Protein AF-A0A7S0GPI4-F1 (afdb_monomer_lite)

Radius of gyration: 37.03 Å; chains: 1; bounding box: 88×53×117 Å

Structure (mmCIF, N/CA/C/O backbone):
data_AF-A0A7S0GPI4-F1
#
_entry.id   AF-A0A7S0GPI4-F1
#
loop_
_atom_site.group_PDB
_atom_site.id
_atom_site.type_symbol
_atom_site.label_atom_id
_atom_site.label_alt_id
_atom_site.label_comp_id
_atom_site.label_asym_id
_atom_site.label_entity_id
_atom_site.label_seq_id
_atom_site.pdbx_PDB_ins_code
_atom_site.Cartn_x
_atom_site.Cartn_y
_atom_site.Cartn_z
_atom_site.occupancy
_atom_site.B_iso_or_equiv
_atom_site.auth_seq_id
_atom_site.auth_comp_id
_atom_site.auth_asym_id
_atom_site.auth_atom_id
_atom_site.pdbx_PDB_model_num
ATOM 1 N N . THR A 1 1 ? 15.598 -10.578 -31.708 1.00 32.03 1 THR A N 1
ATOM 2 C CA . THR A 1 1 ? 14.623 -10.810 -32.796 1.00 32.03 1 THR A CA 1
ATOM 3 C C . THR A 1 1 ? 13.592 -9.696 -32.788 1.00 32.03 1 THR A C 1
ATOM 5 O O . THR A 1 1 ? 12.420 -9.926 -32.536 1.00 32.03 1 THR A O 1
ATOM 8 N N . SER A 1 2 ? 14.048 -8.471 -33.035 1.00 30.25 2 SER A N 1
ATOM 9 C CA . SER A 1 2 ? 13.225 -7.313 -33.387 1.00 30.25 2 SER A CA 1
ATOM 10 C C . SER A 1 2 ? 13.439 -7.100 -34.887 1.00 30.25 2 SER A C 1
ATOM 12 O O . SER A 1 2 ? 14.581 -7.052 -35.339 1.00 30.25 2 SER A O 1
ATOM 14 N N . GLY A 1 3 ? 12.364 -7.115 -35.674 1.00 44.03 3 GLY A N 1
ATOM 15 C CA . GLY A 1 3 ? 12.408 -7.216 -37.139 1.00 44.03 3 GLY A CA 1
ATOM 16 C C . GLY A 1 3 ? 12.714 -5.910 -37.870 1.00 44.03 3 GLY A C 1
ATOM 17 O O . GLY A 1 3 ? 12.195 -5.705 -38.959 1.00 44.03 3 GLY A O 1
ATOM 18 N N . PHE A 1 4 ? 13.547 -5.043 -37.301 1.00 42.25 4 PHE A N 1
ATOM 19 C CA . PHE A 1 4 ? 13.993 -3.824 -37.967 1.00 42.25 4 PHE A CA 1
ATOM 20 C C . PHE A 1 4 ? 15.349 -4.076 -38.626 1.00 42.25 4 PHE A C 1
ATOM 22 O O . PHE A 1 4 ? 16.296 -4.533 -37.979 1.00 42.25 4 PHE A O 1
ATOM 29 N N . LEU A 1 5 ? 15.443 -3.790 -39.922 1.00 49.91 5 LEU A N 1
ATOM 30 C CA . LEU A 1 5 ? 16.670 -3.894 -40.706 1.00 49.91 5 LEU A CA 1
ATOM 31 C C . LEU A 1 5 ? 16.960 -2.539 -41.354 1.00 49.91 5 LEU A C 1
ATOM 33 O O . LEU A 1 5 ? 16.078 -1.933 -41.955 1.00 49.91 5 LEU A O 1
ATOM 37 N N . SER A 1 6 ? 18.195 -2.056 -41.213 1.00 48.09 6 SER A N 1
ATOM 38 C CA . SER A 1 6 ? 18.665 -0.878 -41.945 1.00 48.09 6 SER A CA 1
ATOM 39 C C . SER A 1 6 ? 19.438 -1.353 -43.172 1.00 48.09 6 SER A C 1
ATOM 41 O O . SER A 1 6 ? 20.413 -2.103 -43.047 1.00 48.09 6 SER A O 1
ATOM 43 N N . LEU A 1 7 ? 18.974 -0.965 -44.359 1.00 54.69 7 LEU A N 1
ATOM 44 C CA . LEU A 1 7 ? 19.650 -1.225 -45.625 1.00 54.69 7 LEU A CA 1
ATOM 45 C C . LEU A 1 7 ? 20.418 0.027 -46.041 1.00 54.69 7 LEU A C 1
ATOM 47 O O . LEU A 1 7 ? 19.843 1.109 -46.162 1.00 54.69 7 LEU A O 1
ATOM 51 N N . GLN A 1 8 ? 21.719 -0.127 -46.283 1.00 51.59 8 GLN A N 1
ATOM 52 C CA . GLN A 1 8 ? 22.556 0.941 -46.822 1.00 51.59 8 GLN A CA 1
ATOM 53 C C . GLN A 1 8 ? 22.976 0.600 -48.255 1.00 51.59 8 GLN A C 1
ATOM 55 O O . GLN A 1 8 ? 23.520 -0.478 -48.521 1.00 51.59 8 GLN A O 1
ATOM 60 N N . PHE A 1 9 ? 22.736 1.532 -49.178 1.00 53.81 9 PHE A N 1
ATOM 61 C CA . PHE A 1 9 ? 23.054 1.410 -50.601 1.00 53.81 9 PHE A CA 1
ATOM 62 C C . PHE A 1 9 ? 24.284 2.262 -50.941 1.00 53.81 9 PHE A C 1
ATOM 64 O O . PHE A 1 9 ? 24.369 3.425 -50.541 1.00 53.81 9 PHE A O 1
ATOM 71 N N . GLY A 1 10 ? 25.246 1.706 -51.685 1.00 48.06 10 GLY A N 1
ATOM 72 C CA . GLY A 1 10 ? 26.459 2.424 -52.094 1.00 48.06 10 GLY A CA 1
ATOM 73 C C . GLY A 1 10 ? 27.141 1.823 -53.328 1.00 48.06 10 GLY A C 1
ATOM 74 O O . GLY A 1 10 ? 26.900 0.672 -53.690 1.00 48.06 10 GLY A O 1
ATOM 75 N N . LEU A 1 11 ? 27.999 2.611 -53.987 1.00 42.31 11 LEU A N 1
ATOM 76 C CA . LEU A 1 11 ? 28.808 2.165 -55.131 1.00 42.31 11 LEU A CA 1
ATOM 77 C C . LEU A 1 11 ? 29.913 1.182 -54.688 1.00 42.31 11 LEU A C 1
ATOM 79 O O . LEU A 1 11 ? 30.510 1.355 -53.624 1.00 42.31 11 LEU A O 1
ATOM 83 N N . HIS A 1 12 ? 30.227 0.191 -55.533 1.00 41.03 12 HIS A N 1
ATOM 84 C CA . HIS A 1 12 ? 31.156 -0.927 -55.273 1.00 41.03 12 HIS A CA 1
ATOM 85 C C . HIS A 1 12 ? 32.536 -0.524 -54.702 1.00 41.03 12 HIS A C 1
ATOM 87 O O . HIS A 1 12 ? 33.155 -1.294 -53.968 1.00 41.03 12 HIS A O 1
ATOM 93 N N . GLU A 1 13 ? 33.038 0.679 -55.000 1.00 41.78 13 GLU A N 1
ATOM 94 C CA . GLU A 1 13 ? 34.319 1.175 -54.465 1.00 41.78 13 GLU A CA 1
ATOM 95 C C . GLU A 1 13 ? 34.265 1.559 -52.972 1.00 41.78 13 GLU A C 1
ATOM 97 O O . GLU A 1 13 ? 35.299 1.554 -52.305 1.00 41.78 13 GLU A O 1
ATOM 102 N N . TYR A 1 14 ? 33.080 1.828 -52.414 1.00 45.78 14 TYR A N 1
ATOM 103 C CA . TYR A 1 14 ? 32.907 2.336 -51.044 1.00 45.78 14 TYR A CA 1
ATOM 104 C C . TYR A 1 14 ? 32.449 1.290 -50.022 1.00 45.78 14 TYR A C 1
ATOM 106 O O . TYR A 1 14 ? 32.668 1.467 -48.823 1.00 45.78 14 TYR A O 1
ATOM 114 N N . VAL A 1 15 ? 31.890 0.166 -50.470 1.00 42.59 15 VAL A N 1
ATOM 115 C CA . VAL A 1 15 ? 31.322 -0.876 -49.592 1.00 42.59 15 VAL A CA 1
ATOM 116 C C . VAL A 1 15 ? 32.387 -1.669 -48.820 1.00 42.59 15 VAL A C 1
ATOM 118 O O . VAL A 1 15 ? 32.130 -2.196 -47.735 1.00 42.59 15 VAL A O 1
ATOM 121 N N . ASN A 1 16 ? 33.626 -1.687 -49.316 1.00 41.84 16 ASN A N 1
ATOM 122 C CA . ASN A 1 16 ? 34.764 -2.285 -48.611 1.00 41.84 16 ASN A CA 1
ATOM 123 C C . ASN A 1 16 ? 35.448 -1.339 -47.609 1.00 41.84 16 ASN A C 1
ATOM 125 O O . ASN A 1 16 ? 36.395 -1.749 -46.935 1.00 41.84 16 ASN A O 1
ATOM 129 N N . SER A 1 17 ? 34.969 -0.100 -47.471 1.00 42.50 17 SER A N 1
ATOM 130 C CA . SER A 1 17 ? 35.466 0.836 -46.466 1.00 42.50 17 SER A CA 1
ATOM 131 C C . SER A 1 17 ? 35.027 0.408 -45.056 1.00 42.50 17 SER A C 1
ATOM 133 O O . SER A 1 17 ? 33.847 0.108 -44.850 1.00 42.50 17 SER A O 1
ATOM 135 N N . PRO A 1 18 ? 35.924 0.418 -44.050 1.00 42.75 18 PRO A N 1
ATOM 136 C CA . PRO A 1 18 ? 35.560 0.103 -42.667 1.00 42.75 18 PRO A CA 1
ATOM 137 C C . PRO A 1 18 ? 34.496 1.058 -42.098 1.00 42.75 18 PRO A C 1
ATOM 139 O O . PRO A 1 18 ? 33.758 0.669 -41.200 1.00 42.75 18 PRO A O 1
ATOM 142 N N . TYR A 1 19 ? 34.370 2.267 -42.658 1.00 38.41 19 TYR A N 1
ATOM 143 C CA . TYR A 1 19 ? 33.388 3.276 -42.251 1.00 38.41 19 TYR A CA 1
ATOM 144 C C . TYR A 1 19 ? 31.960 2.961 -42.728 1.00 38.41 19 TYR A C 1
ATOM 146 O O . TYR A 1 19 ? 31.003 3.213 -42.000 1.00 38.41 19 TYR A O 1
ATOM 154 N N . PHE A 1 20 ? 31.811 2.343 -43.907 1.00 43.09 20 PHE A N 1
ATOM 155 C CA . PHE A 1 20 ? 30.505 1.951 -44.455 1.00 43.09 20 PHE A CA 1
ATOM 156 C C . PHE A 1 20 ? 29.908 0.766 -43.679 1.00 43.09 20 PHE A C 1
ATOM 158 O O . PHE A 1 20 ? 28.732 0.761 -43.343 1.00 43.09 20 PHE A O 1
ATOM 165 N N . LYS A 1 21 ? 30.746 -0.197 -43.268 1.00 42.69 21 LYS A N 1
ATOM 166 C CA . LYS A 1 21 ? 30.330 -1.328 -42.413 1.00 42.69 21 LYS A CA 1
ATOM 167 C C . LYS A 1 21 ? 29.942 -0.927 -40.984 1.00 42.69 21 LYS A C 1
ATOM 169 O O . LYS A 1 21 ? 29.364 -1.741 -40.272 1.00 42.69 21 LYS A O 1
ATOM 174 N N . GLN A 1 22 ? 30.286 0.291 -40.561 1.00 39.53 22 GLN A N 1
ATOM 175 C CA . GLN A 1 22 ? 29.947 0.848 -39.249 1.00 39.53 22 GLN A CA 1
ATOM 176 C C . GLN A 1 22 ? 28.732 1.792 -39.291 1.00 39.53 22 GLN A C 1
ATOM 178 O O . GLN A 1 22 ? 28.392 2.362 -38.260 1.00 39.53 22 GLN A O 1
ATOM 183 N N . GLY A 1 23 ? 28.077 1.966 -40.448 1.00 43.34 23 GLY A N 1
ATOM 184 C CA . GLY A 1 23 ? 26.899 2.833 -40.580 1.00 43.34 23 GLY A CA 1
ATOM 185 C C . GLY A 1 23 ? 27.200 4.335 -40.486 1.00 43.34 23 GLY A C 1
ATOM 186 O O . GLY A 1 23 ? 26.309 5.119 -40.179 1.00 43.34 23 GLY A O 1
ATOM 187 N N . ILE A 1 24 ? 28.450 4.755 -40.719 1.00 41.00 24 ILE A N 1
ATOM 188 C CA . ILE A 1 24 ? 28.852 6.168 -40.673 1.00 41.00 24 ILE A CA 1
ATOM 189 C C . ILE A 1 24 ? 28.683 6.768 -42.074 1.00 41.00 24 ILE A C 1
ATOM 191 O O . ILE A 1 24 ? 29.416 6.406 -42.998 1.00 41.00 24 ILE A O 1
ATOM 195 N N . GLU A 1 25 ? 27.734 7.694 -42.240 1.00 41.09 25 GLU A N 1
ATOM 196 C CA . GLU A 1 25 ? 27.555 8.429 -43.498 1.00 41.09 25 GLU A CA 1
ATOM 197 C C . GLU A 1 25 ? 28.772 9.324 -43.775 1.00 41.09 25 GLU A C 1
ATOM 199 O O . GLU A 1 25 ? 29.121 10.222 -43.005 1.00 41.09 25 GLU A O 1
ATOM 204 N N . VAL A 1 26 ? 29.451 9.072 -44.895 1.00 39.47 26 VAL A N 1
ATOM 205 C CA . VAL A 1 26 ? 30.573 9.895 -45.348 1.00 39.47 26 VAL A CA 1
ATOM 206 C C . VAL A 1 26 ? 30.003 11.007 -46.229 1.00 39.47 26 VAL A C 1
ATOM 208 O O . VAL A 1 26 ? 29.528 10.736 -47.325 1.00 39.47 26 VAL A O 1
ATOM 211 N N . SER A 1 27 ? 30.100 12.260 -45.768 1.00 36.12 27 SER A N 1
ATOM 212 C CA . SER A 1 27 ? 29.506 13.496 -46.332 1.00 36.12 27 SER A CA 1
ATOM 213 C C . SER A 1 27 ? 29.692 13.774 -47.842 1.00 36.12 27 SER A C 1
ATOM 215 O O . SER A 1 27 ? 29.148 14.761 -48.325 1.00 36.12 27 SER A O 1
ATOM 217 N N . ASN A 1 28 ? 30.447 12.971 -48.597 1.00 36.12 28 ASN A N 1
ATOM 218 C CA . ASN A 1 28 ? 30.771 13.223 -50.010 1.00 36.12 28 ASN A CA 1
ATOM 219 C C . ASN A 1 28 ? 30.514 12.024 -50.944 1.00 36.12 28 ASN A C 1
ATOM 221 O O . ASN A 1 28 ? 31.064 11.982 -52.044 1.00 36.12 28 ASN A O 1
ATOM 225 N N . VAL A 1 29 ? 29.708 11.045 -50.528 1.00 42.38 29 VAL A N 1
ATOM 226 C CA . VAL A 1 29 ? 29.394 9.853 -51.332 1.00 42.38 29 VAL A CA 1
ATOM 227 C C . VAL A 1 29 ? 27.878 9.741 -51.487 1.00 42.38 29 VAL A C 1
ATOM 229 O O . VAL A 1 29 ? 27.179 9.875 -50.486 1.00 42.38 29 VAL A O 1
ATOM 232 N N . PRO A 1 30 ? 27.339 9.493 -52.697 1.00 43.56 30 PRO A N 1
ATOM 233 C CA . PRO A 1 30 ? 25.922 9.196 -52.856 1.00 43.56 30 PRO A CA 1
ATOM 234 C C . PRO A 1 30 ? 25.629 7.821 -52.237 1.00 43.56 30 PRO A C 1
ATOM 236 O O . PRO A 1 30 ? 25.854 6.784 -52.860 1.00 43.56 30 PRO A O 1
ATOM 239 N N . SER A 1 31 ? 25.176 7.819 -50.986 1.00 47.84 31 SER A N 1
ATOM 240 C CA . SER A 1 31 ? 24.644 6.647 -50.292 1.00 47.84 31 SER A CA 1
ATOM 241 C C . SER A 1 31 ? 23.235 6.946 -49.803 1.00 47.84 31 SER A C 1
ATOM 243 O O . SER A 1 31 ? 23.017 7.995 -49.202 1.00 47.84 31 SER A O 1
ATOM 245 N N . ALA A 1 32 ? 22.300 6.032 -50.052 1.00 48.97 32 ALA A N 1
ATOM 246 C CA . ALA A 1 32 ? 20.950 6.080 -49.499 1.00 48.97 32 ALA A CA 1
ATOM 247 C C . ALA A 1 32 ? 20.853 5.066 -48.351 1.00 48.97 32 ALA A C 1
ATOM 249 O O . ALA A 1 32 ? 21.363 3.949 -48.470 1.00 48.97 32 ALA A O 1
ATOM 250 N N . SER A 1 33 ? 20.236 5.458 -47.241 1.00 49.38 33 SER A N 1
ATOM 251 C CA . SER A 1 33 ? 19.969 4.605 -46.084 1.00 49.38 33 SER A CA 1
ATOM 252 C C . SER A 1 33 ? 18.453 4.500 -45.896 1.00 49.38 33 SER A C 1
ATOM 254 O O . SER A 1 33 ? 17.752 5.509 -45.888 1.00 49.38 33 SER A O 1
ATOM 256 N N . VAL A 1 34 ? 17.931 3.275 -45.814 1.00 51.09 34 VAL A N 1
ATOM 257 C CA . VAL A 1 34 ? 16.493 3.003 -45.666 1.00 51.09 34 VAL A CA 1
ATOM 258 C C . VAL A 1 34 ? 16.292 2.038 -44.504 1.00 51.09 34 VAL A C 1
ATOM 260 O O . VAL A 1 34 ? 16.864 0.947 -44.484 1.00 51.09 34 VAL A O 1
ATOM 263 N N . ALA A 1 35 ? 15.468 2.433 -43.535 1.00 48.62 35 ALA A N 1
ATOM 264 C CA . ALA A 1 35 ? 15.054 1.577 -42.429 1.00 48.62 35 ALA A CA 1
ATOM 265 C C . ALA A 1 35 ? 13.742 0.868 -42.789 1.00 48.62 35 ALA A C 1
ATOM 267 O O . ALA A 1 35 ? 12.761 1.526 -43.121 1.00 48.62 35 ALA A O 1
ATOM 268 N N . ILE A 1 36 ? 13.723 -0.464 -42.715 1.00 52.50 36 ILE A N 1
ATOM 269 C CA . ILE A 1 36 ? 12.559 -1.284 -43.069 1.00 52.50 36 ILE A CA 1
ATOM 270 C C . ILE A 1 36 ? 12.138 -2.107 -41.854 1.00 52.50 36 ILE A C 1
ATOM 272 O O . ILE A 1 36 ? 12.940 -2.850 -41.279 1.00 52.50 36 ILE A O 1
ATOM 276 N N . ASP A 1 37 ? 10.866 -1.985 -41.481 1.00 48.44 37 ASP A N 1
ATOM 277 C CA . ASP A 1 37 ? 10.219 -2.832 -40.482 1.00 48.44 37 ASP A CA 1
ATOM 278 C C . ASP A 1 37 ? 9.640 -4.079 -41.154 1.00 48.44 37 ASP A C 1
ATOM 280 O O . ASP A 1 37 ? 8.591 -4.035 -41.788 1.00 48.44 37 ASP A O 1
ATOM 284 N N . LEU A 1 38 ? 10.312 -5.216 -41.008 1.00 49.12 38 LEU A N 1
ATOM 285 C CA . LEU A 1 38 ? 9.898 -6.485 -41.608 1.00 49.12 38 LEU A CA 1
ATOM 286 C C . LEU A 1 38 ? 8.762 -7.175 -40.839 1.00 49.12 38 LEU A C 1
ATOM 288 O O . LEU A 1 38 ? 8.323 -8.248 -41.254 1.00 49.12 38 LEU A O 1
ATOM 292 N N . THR A 1 39 ? 8.291 -6.612 -39.718 1.00 44.88 39 THR A N 1
ATOM 293 C CA . THR A 1 39 ? 7.192 -7.204 -38.936 1.00 44.88 39 THR A CA 1
ATOM 294 C C . THR A 1 39 ? 5.802 -6.798 -39.427 1.00 44.88 39 THR A C 1
ATOM 296 O O . THR A 1 39 ? 4.865 -7.575 -39.246 1.00 44.88 39 THR A O 1
ATOM 299 N N . ASN A 1 40 ? 5.679 -5.653 -40.112 1.00 40.94 40 ASN A N 1
ATOM 300 C CA . ASN A 1 40 ? 4.407 -5.108 -40.608 1.00 40.94 40 ASN A CA 1
ATOM 301 C C . ASN A 1 40 ? 4.191 -5.232 -42.124 1.00 40.94 40 ASN A C 1
ATOM 303 O O . ASN A 1 40 ? 3.089 -4.958 -42.591 1.00 40.94 40 ASN A O 1
ATOM 307 N N . VAL A 1 41 ? 5.191 -5.669 -42.898 1.00 49.47 41 VAL A N 1
ATOM 308 C CA . VAL A 1 41 ? 5.033 -5.820 -44.353 1.00 49.47 41 VAL A CA 1
ATOM 309 C C . VAL A 1 41 ? 4.103 -6.993 -44.650 1.00 49.47 41 VAL A C 1
ATOM 311 O O . VAL A 1 41 ? 4.488 -8.162 -44.547 1.00 49.47 41 VAL A O 1
ATOM 314 N N . THR A 1 42 ? 2.868 -6.673 -45.030 1.00 44.72 42 THR A N 1
ATOM 315 C CA . THR A 1 42 ? 1.870 -7.660 -45.470 1.00 44.72 42 THR A CA 1
ATOM 316 C C . THR A 1 42 ? 1.723 -7.714 -46.988 1.00 44.72 42 THR A C 1
ATOM 318 O O . THR A 1 42 ? 1.266 -8.737 -47.496 1.00 44.72 42 THR A O 1
ATOM 321 N N . ASP A 1 43 ? 2.172 -6.675 -47.702 1.00 48.34 43 ASP A N 1
ATOM 322 C C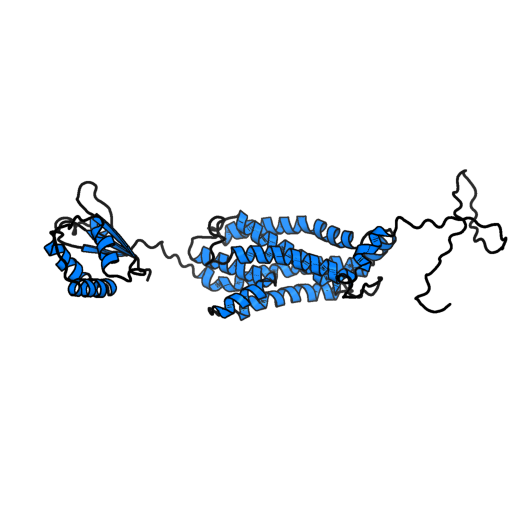A . ASP A 1 43 ? 2.006 -6.531 -49.147 1.00 48.34 43 ASP A CA 1
ATOM 323 C C . ASP A 1 43 ? 3.334 -6.193 -49.853 1.00 48.34 43 ASP A C 1
ATOM 325 O O . ASP A 1 43 ? 4.164 -5.437 -49.340 1.00 48.34 43 ASP A O 1
ATOM 329 N N . ALA A 1 44 ? 3.556 -6.758 -51.044 1.00 48.88 44 ALA A N 1
ATOM 330 C CA . ALA A 1 44 ? 4.821 -6.611 -51.774 1.00 48.88 44 ALA A CA 1
ATOM 331 C C . ALA A 1 44 ? 5.074 -5.165 -52.235 1.00 48.88 44 ALA A C 1
ATOM 333 O O . ALA A 1 44 ? 6.225 -4.749 -52.361 1.00 48.88 44 ALA A O 1
ATOM 334 N N . GLN A 1 45 ? 4.007 -4.387 -52.445 1.00 46.78 45 GLN A N 1
ATOM 335 C CA . GLN A 1 45 ? 4.096 -2.975 -52.821 1.00 46.78 45 GLN A CA 1
ATOM 336 C C . GLN A 1 45 ? 4.618 -2.077 -51.694 1.00 46.78 45 GLN A C 1
ATOM 338 O O . GLN A 1 45 ? 5.377 -1.164 -51.994 1.00 46.78 45 GLN A O 1
ATOM 343 N N . GLU A 1 46 ? 4.303 -2.343 -50.421 1.00 53.12 46 GLU A N 1
ATOM 344 C CA . GLU A 1 46 ? 4.787 -1.519 -49.296 1.00 53.12 46 GLU A CA 1
ATOM 345 C C . GLU A 1 46 ? 6.299 -1.664 -49.086 1.00 53.12 46 GLU A C 1
ATOM 347 O O . GLU A 1 46 ? 6.991 -0.697 -48.771 1.00 53.12 46 GLU A O 1
ATOM 352 N N . LEU A 1 47 ? 6.841 -2.866 -49.308 1.00 53.00 47 LEU A N 1
ATOM 353 C CA . LEU A 1 47 ? 8.283 -3.113 -49.223 1.00 53.00 47 LEU A CA 1
ATOM 354 C C . LEU A 1 47 ? 9.035 -2.420 -50.368 1.00 53.00 47 LEU A C 1
ATOM 356 O O . LEU A 1 47 ? 10.146 -1.933 -50.173 1.00 53.00 47 LEU A O 1
ATOM 360 N N . ILE A 1 48 ? 8.417 -2.341 -51.550 1.00 52.69 48 ILE A N 1
ATOM 361 C CA . ILE A 1 48 ? 8.943 -1.604 -52.704 1.00 52.69 48 ILE A CA 1
ATOM 362 C C . ILE A 1 48 ? 8.861 -0.101 -52.439 1.00 52.69 48 ILE A C 1
ATOM 364 O O . ILE A 1 48 ? 9.870 0.578 -52.568 1.00 52.69 48 ILE A O 1
ATOM 368 N N . GLU A 1 49 ? 7.716 0.431 -52.017 1.00 52.59 49 GLU A N 1
ATOM 369 C CA . GLU A 1 49 ? 7.595 1.856 -51.691 1.00 52.59 49 GLU A CA 1
ATOM 370 C C . GLU A 1 49 ? 8.592 2.266 -50.602 1.00 52.59 49 GLU A C 1
ATOM 372 O O . GLU A 1 49 ? 9.276 3.265 -50.781 1.00 52.59 49 GLU A O 1
ATOM 377 N N . GLY A 1 50 ? 8.800 1.444 -49.566 1.00 54.28 50 GLY A N 1
ATOM 378 C CA . GLY A 1 50 ? 9.814 1.694 -48.539 1.00 54.28 50 GLY A CA 1
ATOM 379 C C . GLY A 1 50 ? 11.260 1.638 -49.053 1.00 54.28 50 GLY A C 1
ATOM 380 O O . GLY A 1 50 ? 12.056 2.511 -48.723 1.00 54.28 50 GLY A O 1
ATOM 381 N N . ILE A 1 51 ? 11.624 0.651 -49.886 1.00 53.34 51 ILE A N 1
ATOM 382 C CA . ILE A 1 51 ? 12.974 0.552 -50.487 1.00 53.34 51 ILE A CA 1
ATOM 383 C C . ILE A 1 51 ? 13.235 1.678 -51.499 1.00 53.34 51 ILE A C 1
ATOM 385 O O . ILE A 1 51 ? 14.367 2.153 -51.613 1.00 53.34 51 ILE A O 1
ATOM 389 N N . PHE A 1 52 ? 12.211 2.086 -52.250 1.00 50.50 52 PHE A N 1
ATOM 390 C CA . PHE A 1 52 ? 12.332 2.960 -53.415 1.00 50.50 52 PHE A CA 1
ATOM 391 C C . PHE A 1 52 ? 11.819 4.395 -53.183 1.00 50.50 52 PHE A C 1
ATOM 393 O O . PHE A 1 52 ? 11.924 5.204 -54.100 1.00 50.50 52 PHE A O 1
ATOM 400 N N . GLU A 1 53 ? 11.383 4.774 -51.971 1.00 46.62 53 GLU A N 1
ATOM 401 C CA . GLU A 1 53 ? 10.978 6.157 -51.619 1.00 46.62 53 GLU A CA 1
ATOM 402 C C . GLU A 1 53 ? 12.095 7.198 -51.866 1.00 46.62 53 GLU A C 1
ATOM 404 O O . GLU A 1 53 ? 11.835 8.395 -51.980 1.00 46.62 53 GLU A O 1
ATOM 409 N N . GLY A 1 54 ? 13.349 6.745 -52.001 1.00 41.78 54 GLY A N 1
ATOM 410 C CA . GLY A 1 54 ? 14.513 7.566 -52.351 1.00 41.78 54 GLY A CA 1
ATOM 411 C C . GLY A 1 54 ? 15.170 7.258 -53.705 1.00 41.78 54 GLY A C 1
ATOM 412 O O . GLY A 1 54 ? 16.213 7.842 -54.001 1.00 41.78 54 GLY A O 1
ATOM 413 N N . ILE A 1 55 ? 14.626 6.342 -54.518 1.00 48.94 55 ILE A N 1
ATOM 414 C CA . ILE A 1 55 ? 15.236 5.890 -55.781 1.00 48.94 55 ILE A CA 1
ATOM 415 C C . ILE A 1 55 ? 14.197 6.013 -56.906 1.00 48.94 55 ILE A C 1
ATOM 417 O O . ILE A 1 55 ? 13.281 5.203 -57.025 1.00 48.94 55 ILE A O 1
ATOM 421 N N . ASP A 1 56 ? 14.354 7.032 -57.749 1.00 39.72 56 ASP A N 1
ATOM 422 C CA . ASP A 1 56 ? 13.419 7.354 -58.833 1.00 39.72 56 ASP A CA 1
ATOM 423 C C . ASP A 1 56 ? 13.480 6.296 -59.959 1.00 39.72 56 ASP A C 1
ATOM 425 O O . ASP A 1 56 ? 14.376 6.313 -60.805 1.00 39.72 56 ASP A O 1
ATOM 429 N N . LEU A 1 57 ? 12.551 5.330 -59.951 1.00 49.88 57 LEU A N 1
ATOM 430 C CA . LEU A 1 57 ? 12.460 4.236 -60.934 1.00 49.88 57 LEU A CA 1
ATOM 431 C C . LEU A 1 57 ? 11.193 4.308 -61.800 1.00 49.88 57 LEU A C 1
ATOM 433 O O . LEU A 1 57 ? 10.599 3.281 -62.136 1.00 49.88 57 LEU A O 1
ATOM 437 N N . THR A 1 58 ? 10.785 5.502 -62.230 1.00 37.16 58 THR A N 1
ATOM 438 C CA . THR A 1 58 ? 9.600 5.734 -63.086 1.00 37.16 58 THR A CA 1
ATOM 439 C C . THR A 1 58 ? 9.713 5.191 -64.527 1.00 37.16 58 THR A C 1
ATOM 441 O O . THR A 1 58 ? 9.162 5.778 -65.459 1.00 37.16 58 THR A O 1
ATOM 444 N N . GLY A 1 59 ? 10.425 4.084 -64.757 1.00 43.31 59 GLY A N 1
ATOM 445 C CA . GLY A 1 59 ? 10.680 3.533 -66.093 1.00 43.31 59 GLY A CA 1
ATOM 446 C C . GLY A 1 59 ? 10.596 2.013 -66.242 1.00 43.31 59 GLY A C 1
ATOM 447 O O . GLY A 1 59 ? 10.599 1.547 -67.380 1.00 43.31 59 GLY A O 1
ATOM 448 N N . ASN A 1 60 ? 10.493 1.235 -65.159 1.00 49.38 60 ASN A N 1
ATOM 449 C CA . ASN A 1 60 ? 10.575 -0.227 -65.239 1.00 49.38 60 ASN A CA 1
ATOM 450 C C . ASN A 1 60 ? 9.265 -0.896 -64.805 1.00 49.38 60 ASN A C 1
ATOM 452 O O . ASN A 1 60 ? 8.797 -0.715 -63.686 1.00 49.38 60 ASN A O 1
ATOM 456 N N . SER A 1 61 ? 8.663 -1.675 -65.708 1.00 43.09 61 SER A N 1
ATOM 457 C CA . SER A 1 61 ? 7.494 -2.507 -65.415 1.00 43.09 61 SER A CA 1
ATOM 458 C C . SER A 1 61 ? 7.937 -3.788 -64.708 1.00 43.09 61 SER A C 1
ATOM 460 O O . SER A 1 61 ? 8.635 -4.606 -65.311 1.00 43.09 61 SER A O 1
ATOM 462 N N . PHE A 1 62 ? 7.535 -3.967 -63.453 1.00 54.81 62 PHE A N 1
ATOM 463 C CA . PHE A 1 62 ? 7.849 -5.160 -62.666 1.00 54.81 62 PHE A CA 1
ATOM 464 C C . PHE A 1 62 ? 6.777 -6.247 -62.848 1.00 54.81 62 PHE A C 1
ATOM 466 O O . PHE A 1 62 ? 5.583 -5.947 -62.844 1.00 54.81 62 PHE A O 1
ATOM 473 N N . ASN A 1 63 ? 7.198 -7.507 -62.999 1.00 57.41 63 ASN A N 1
ATOM 474 C CA . ASN A 1 63 ? 6.299 -8.664 -62.974 1.00 57.41 63 ASN A CA 1
ATOM 475 C C . ASN A 1 63 ? 5.978 -9.034 -61.521 1.00 57.41 63 ASN A C 1
ATOM 477 O O . ASN A 1 63 ? 6.878 -9.126 -60.692 1.00 57.41 63 ASN A O 1
ATOM 481 N N . GLN A 1 64 ? 4.704 -9.278 -61.223 1.00 53.62 64 GLN A N 1
ATOM 482 C CA . GLN A 1 64 ? 4.207 -9.504 -59.861 1.00 53.62 64 GLN A CA 1
ATOM 483 C C . GLN A 1 64 ? 4.795 -10.762 -59.185 1.00 53.62 64 GLN A C 1
ATOM 485 O O . GLN A 1 64 ? 5.105 -10.726 -57.998 1.00 53.62 64 GLN A O 1
ATOM 490 N N . ASP A 1 65 ? 5.056 -11.825 -59.949 1.00 55.84 65 ASP A N 1
ATOM 491 C CA . ASP A 1 65 ? 5.611 -13.089 -59.433 1.00 55.84 65 ASP A CA 1
ATOM 492 C C . ASP A 1 65 ? 7.074 -12.955 -58.951 1.00 55.84 65 ASP A C 1
ATOM 494 O O . ASP A 1 65 ? 7.495 -13.576 -57.966 1.00 55.84 65 ASP A O 1
ATOM 498 N N . ASP A 1 66 ? 7.858 -12.100 -59.616 1.00 58.88 66 ASP A N 1
ATOM 499 C CA . ASP A 1 66 ? 9.252 -11.827 -59.244 1.00 58.88 66 ASP A CA 1
ATOM 500 C C . ASP A 1 66 ? 9.319 -11.019 -57.934 1.00 58.88 66 ASP A C 1
ATOM 502 O O . ASP A 1 66 ? 10.229 -11.203 -57.121 1.00 58.88 66 ASP A O 1
ATOM 506 N N . LEU A 1 67 ? 8.312 -10.172 -57.687 1.00 57.31 67 LEU A N 1
ATOM 507 C CA . LEU A 1 67 ? 8.198 -9.351 -56.479 1.00 57.31 67 LEU A CA 1
ATOM 508 C C . LEU A 1 67 ? 7.849 -10.189 -55.246 1.00 57.31 67 LEU A C 1
ATOM 510 O O . LEU A 1 67 ? 8.459 -10.016 -54.191 1.00 57.31 67 LEU A O 1
ATOM 514 N N . GLU A 1 68 ? 6.924 -11.140 -55.369 1.00 59.62 68 GLU A N 1
ATOM 515 C CA . GLU A 1 68 ? 6.581 -12.050 -54.268 1.00 59.62 68 GLU A CA 1
ATOM 516 C C . GLU A 1 68 ? 7.770 -12.940 -53.876 1.00 59.62 68 GLU A C 1
ATOM 518 O O . GLU A 1 68 ? 8.018 -13.196 -52.693 1.00 59.62 68 GLU A O 1
ATOM 523 N N . THR A 1 69 ? 8.562 -13.366 -54.863 1.00 63.47 69 THR A N 1
ATOM 524 C CA . THR A 1 69 ? 9.782 -14.153 -54.638 1.00 63.47 69 THR A CA 1
ATOM 525 C C . THR A 1 69 ? 10.859 -13.323 -53.928 1.00 63.47 69 THR A C 1
ATOM 527 O O . THR A 1 69 ? 11.501 -13.809 -52.992 1.00 63.47 69 THR A O 1
ATOM 530 N N . LEU A 1 70 ? 11.017 -12.049 -54.304 1.00 59.66 70 LEU A N 1
ATOM 531 C CA . LEU A 1 70 ? 11.926 -11.104 -53.651 1.00 59.66 70 LEU A CA 1
ATOM 532 C C . LEU A 1 70 ? 11.556 -10.883 -52.176 1.00 59.66 70 LEU A C 1
ATOM 534 O O . LEU A 1 70 ? 12.420 -10.962 -51.300 1.00 59.66 70 LEU A O 1
ATOM 538 N N . VAL A 1 71 ? 10.273 -10.652 -51.889 1.00 61.19 71 VAL A N 1
ATOM 539 C CA . VAL A 1 71 ? 9.760 -10.406 -50.531 1.00 61.19 71 VAL A CA 1
ATOM 540 C C . VAL A 1 71 ? 9.954 -11.631 -49.643 1.00 61.19 71 VAL A C 1
ATOM 542 O O . VAL A 1 71 ? 10.464 -11.513 -48.528 1.00 61.19 71 VAL A O 1
ATOM 545 N N . ASN A 1 72 ? 9.619 -12.820 -50.145 1.00 62.16 72 ASN A N 1
ATOM 546 C CA . ASN A 1 72 ? 9.764 -14.062 -49.390 1.00 62.16 72 ASN A CA 1
ATOM 547 C C . ASN A 1 72 ? 11.232 -14.381 -49.067 1.00 62.16 72 ASN A C 1
ATOM 549 O O . ASN A 1 72 ? 11.540 -14.785 -47.945 1.00 62.16 72 ASN A O 1
ATOM 553 N N . ASN A 1 73 ? 12.152 -14.149 -50.006 1.00 63.59 73 ASN A N 1
ATOM 554 C CA . ASN A 1 73 ? 13.583 -14.366 -49.775 1.00 63.59 73 ASN A CA 1
ATOM 555 C C . ASN A 1 73 ? 14.180 -13.322 -48.819 1.00 63.59 73 ASN A C 1
ATOM 557 O O . ASN A 1 73 ? 14.918 -13.681 -47.901 1.00 63.59 73 ASN A O 1
ATOM 561 N N . THR A 1 74 ? 13.763 -12.058 -48.941 1.00 59.50 74 THR A N 1
ATOM 562 C CA . THR A 1 74 ? 14.161 -10.972 -48.027 1.00 59.50 74 THR A CA 1
ATOM 563 C C . THR A 1 74 ? 13.677 -11.235 -46.600 1.00 59.50 74 THR A C 1
ATOM 565 O O . THR A 1 74 ? 14.439 -11.085 -45.646 1.00 59.50 74 THR A O 1
ATOM 568 N N . ARG A 1 75 ? 12.436 -11.713 -46.437 1.00 58.44 75 ARG A N 1
ATOM 569 C CA . ARG A 1 75 ? 11.870 -12.113 -45.139 1.00 58.44 75 ARG A CA 1
ATOM 570 C C . ARG A 1 75 ? 12.645 -13.263 -44.491 1.00 58.44 75 ARG A C 1
ATOM 572 O O . ARG A 1 75 ? 12.758 -13.314 -43.269 1.00 58.44 75 ARG A O 1
ATOM 579 N N . ASN A 1 76 ? 13.204 -14.156 -45.305 1.00 61.28 76 ASN A N 1
ATOM 580 C CA . ASN A 1 76 ? 14.027 -15.277 -44.854 1.00 61.28 76 ASN A CA 1
ATOM 581 C C . ASN A 1 76 ? 15.504 -14.897 -44.618 1.00 61.28 76 ASN A C 1
ATOM 583 O O . ASN A 1 76 ? 16.305 -15.765 -44.273 1.00 61.28 76 ASN A O 1
ATOM 587 N N . GLY A 1 77 ? 15.865 -13.615 -44.763 1.00 57.91 77 GLY A N 1
ATOM 588 C CA . GLY A 1 77 ? 17.222 -13.110 -44.543 1.00 57.91 77 GLY A CA 1
ATOM 589 C C . GLY A 1 77 ? 18.194 -13.378 -45.695 1.00 57.91 77 GLY A C 1
ATOM 590 O O . GLY A 1 77 ? 19.401 -13.221 -45.511 1.00 57.91 77 GLY A O 1
ATOM 591 N N . ASP A 1 78 ? 17.695 -13.777 -46.869 1.00 64.75 78 ASP A N 1
ATOM 592 C CA . ASP A 1 78 ? 18.504 -13.975 -48.069 1.00 64.75 78 ASP A CA 1
ATOM 593 C C . ASP A 1 78 ? 18.448 -12.730 -48.970 1.00 64.75 78 ASP A C 1
ATOM 595 O O . ASP A 1 78 ? 17.496 -12.500 -49.716 1.00 64.75 78 ASP A O 1
ATOM 599 N N . PHE A 1 79 ? 19.493 -11.901 -48.884 1.00 62.62 79 PHE A N 1
ATOM 600 C CA . PHE A 1 79 ? 19.624 -10.643 -49.632 1.00 62.62 79 PHE A CA 1
ATOM 601 C C . PHE A 1 79 ? 20.297 -10.813 -51.004 1.00 62.62 79 PHE A C 1
ATOM 603 O O . PHE A 1 79 ? 20.569 -9.824 -51.687 1.00 62.62 79 PHE A O 1
ATOM 610 N N . SER A 1 80 ? 20.601 -12.047 -51.421 1.00 63.03 80 SER A N 1
ATOM 611 C CA . SER A 1 80 ? 21.241 -12.327 -52.714 1.00 63.03 80 SER A CA 1
ATOM 612 C C . SER A 1 80 ? 20.374 -11.883 -53.899 1.00 63.03 80 SER A C 1
ATOM 614 O O . SER A 1 80 ? 20.871 -11.228 -54.8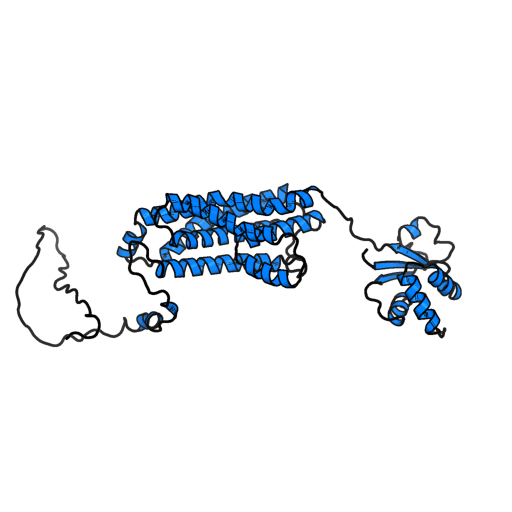13 1.00 63.03 80 SER A O 1
ATOM 616 N N . VAL A 1 81 ? 19.068 -12.143 -53.826 1.00 64.38 81 VAL A N 1
ATOM 617 C CA . VAL A 1 81 ? 18.093 -11.790 -54.871 1.00 64.38 81 VAL A CA 1
ATOM 618 C C . VAL A 1 81 ? 17.863 -10.275 -54.936 1.00 64.38 81 VAL A C 1
ATOM 620 O O . VAL A 1 81 ? 17.794 -9.703 -56.021 1.00 64.38 81 VAL A O 1
ATOM 623 N N . LEU A 1 82 ? 17.836 -9.596 -53.782 1.00 63.03 82 LEU A N 1
ATOM 624 C CA . LEU A 1 82 ? 17.808 -8.128 -53.707 1.00 63.03 82 LEU A CA 1
ATOM 625 C C . LEU A 1 82 ? 19.054 -7.498 -54.343 1.00 63.03 82 LEU A C 1
ATOM 627 O O . LEU A 1 82 ? 18.944 -6.522 -55.084 1.00 63.03 82 LEU A O 1
ATOM 631 N N . ASN A 1 83 ? 20.232 -8.073 -54.091 1.00 62.25 83 ASN A N 1
ATOM 632 C CA . ASN A 1 83 ? 21.483 -7.624 -54.699 1.00 62.25 83 ASN A CA 1
ATOM 633 C C . ASN A 1 83 ? 21.473 -7.780 -56.222 1.00 62.25 83 ASN A C 1
ATOM 635 O O . ASN A 1 83 ? 21.865 -6.855 -56.932 1.00 62.25 83 ASN A O 1
ATOM 639 N N . GLU A 1 84 ? 21.006 -8.917 -56.737 1.00 63.31 84 GLU A N 1
ATOM 640 C CA . GLU A 1 84 ? 20.910 -9.159 -58.179 1.00 63.31 84 GLU A CA 1
ATOM 641 C C . GLU A 1 84 ? 19.943 -8.173 -58.852 1.00 63.31 84 GLU A C 1
ATOM 643 O O . GLU A 1 84 ? 20.278 -7.555 -59.865 1.00 63.31 84 GLU A O 1
ATOM 648 N N . PHE A 1 85 ? 18.790 -7.930 -58.225 1.00 60.03 85 PHE A N 1
ATOM 649 C CA . PHE A 1 85 ? 17.773 -7.000 -58.710 1.00 60.03 85 PHE A CA 1
ATOM 650 C C . PHE A 1 85 ? 18.256 -5.541 -58.756 1.00 60.03 85 PHE A C 1
ATOM 652 O O . PHE A 1 85 ? 18.019 -4.829 -59.733 1.00 60.03 85 PHE A O 1
ATOM 659 N N . LEU A 1 86 ? 18.982 -5.090 -57.730 1.00 59.59 86 LEU A N 1
ATOM 660 C CA . LEU A 1 86 ? 19.509 -3.722 -57.657 1.00 59.59 86 LEU A CA 1
ATOM 661 C C . LEU A 1 86 ? 20.743 -3.514 -58.549 1.00 59.59 86 LEU A C 1
ATOM 663 O O . LEU A 1 86 ? 20.936 -2.414 -59.075 1.00 59.59 86 LEU A O 1
ATOM 667 N N . THR A 1 87 ? 21.505 -4.580 -58.828 1.00 56.47 87 THR A N 1
ATOM 668 C CA . THR A 1 87 ? 22.628 -4.548 -59.783 1.00 56.47 87 THR A CA 1
ATOM 669 C C . THR A 1 87 ? 22.153 -4.205 -61.199 1.00 56.47 87 THR A C 1
ATOM 671 O O . THR A 1 87 ? 22.821 -3.447 -61.903 1.00 56.47 87 THR A O 1
ATOM 674 N N . ILE A 1 88 ? 20.967 -4.681 -61.599 1.00 57.62 88 ILE A N 1
ATOM 675 C CA . ILE A 1 88 ? 20.334 -4.350 -62.892 1.00 57.62 88 ILE A CA 1
ATOM 676 C C . ILE A 1 88 ? 20.019 -2.844 -62.997 1.00 57.62 88 ILE A C 1
ATOM 678 O O . ILE A 1 88 ? 20.019 -2.289 -64.094 1.00 57.62 88 ILE A O 1
ATOM 682 N N . GLN A 1 89 ? 19.817 -2.165 -61.863 1.00 54.94 89 GLN A N 1
ATOM 683 C CA . GLN A 1 89 ? 19.498 -0.734 -61.769 1.00 54.94 89 GLN A CA 1
ATOM 684 C C . GLN A 1 89 ? 20.731 0.159 -61.525 1.00 54.94 89 GLN A C 1
ATOM 686 O O . GLN A 1 89 ? 20.595 1.363 -61.321 1.00 54.94 89 GLN A O 1
ATOM 691 N N . GLY A 1 90 ? 21.947 -0.404 -61.554 1.00 49.00 90 GLY A N 1
ATOM 692 C CA . GLY A 1 90 ? 23.202 0.341 -61.379 1.00 49.00 90 GLY A CA 1
ATOM 693 C C . GLY A 1 90 ? 23.668 0.519 -59.927 1.00 49.00 90 GLY A C 1
ATOM 694 O O . GLY A 1 90 ? 24.723 1.113 -59.697 1.00 49.00 90 GLY A O 1
ATOM 695 N N . LEU A 1 91 ? 22.943 -0.033 -58.948 1.00 53.84 91 LEU A N 1
ATOM 696 C CA . LEU A 1 91 ? 23.343 -0.081 -57.538 1.00 53.84 91 LEU A CA 1
ATOM 697 C C . LEU A 1 91 ? 24.038 -1.419 -57.266 1.00 53.84 91 LEU A C 1
ATOM 699 O O . LEU A 1 91 ? 23.439 -2.481 -57.359 1.00 53.84 91 LEU A O 1
ATOM 703 N N . THR A 1 92 ? 25.336 -1.381 -56.976 1.00 53.50 92 THR A N 1
ATOM 704 C CA . THR A 1 92 ? 26.213 -2.560 -57.110 1.00 53.50 92 THR A CA 1
ATOM 705 C C . THR A 1 92 ? 26.359 -3.411 -55.847 1.00 53.50 92 THR A C 1
ATOM 707 O O . THR A 1 92 ? 26.962 -4.480 -55.922 1.00 53.50 92 THR A O 1
ATOM 710 N N . SER A 1 93 ? 25.816 -2.987 -54.699 1.00 52.84 93 SER A N 1
ATOM 711 C CA . SER A 1 93 ? 25.782 -3.816 -53.484 1.00 52.84 93 SER A CA 1
ATOM 712 C C . SER A 1 93 ? 24.893 -3.234 -52.379 1.00 52.84 93 SER A C 1
ATOM 714 O O . SER A 1 93 ? 24.999 -2.049 -52.056 1.00 52.84 93 SER A O 1
ATOM 716 N N . VAL A 1 94 ? 24.084 -4.097 -51.764 1.00 55.62 94 VAL A N 1
ATOM 717 C CA . VAL A 1 94 ? 23.285 -3.869 -50.553 1.00 55.62 94 VAL A CA 1
ATOM 718 C C . VAL A 1 94 ? 24.003 -4.487 -49.362 1.00 55.62 94 VAL A C 1
ATOM 720 O O . VAL A 1 94 ? 24.360 -5.669 -49.383 1.00 55.62 94 VAL A O 1
ATOM 723 N N . VAL A 1 95 ? 24.179 -3.703 -48.300 1.00 56.31 95 VAL A N 1
ATOM 724 C CA . VAL A 1 95 ? 24.611 -4.215 -46.998 1.00 56.31 95 VAL A CA 1
ATOM 725 C C . VAL A 1 95 ? 23.452 -4.080 -46.024 1.00 56.31 95 VAL A C 1
ATOM 727 O O . VAL A 1 95 ? 22.971 -2.980 -45.759 1.00 56.31 95 VAL A O 1
ATOM 730 N N . ALA A 1 96 ? 23.015 -5.220 -45.497 1.00 56.47 96 ALA A N 1
ATOM 731 C CA . ALA A 1 96 ? 22.090 -5.282 -44.381 1.00 56.47 96 ALA A CA 1
ATOM 732 C C . ALA A 1 96 ? 22.884 -5.151 -43.079 1.00 56.47 96 ALA A C 1
ATOM 734 O O . ALA A 1 96 ? 23.766 -5.969 -42.799 1.00 56.47 96 ALA A O 1
ATOM 735 N N . ILE A 1 97 ? 22.581 -4.123 -42.290 1.00 57.94 97 ILE A N 1
ATOM 736 C CA . ILE A 1 97 ? 23.143 -3.941 -40.952 1.00 57.94 97 ILE A CA 1
ATOM 737 C C . ILE A 1 97 ? 21.991 -4.144 -39.960 1.00 57.94 97 ILE A C 1
ATOM 739 O O . ILE A 1 97 ? 20.905 -3.591 -40.176 1.00 57.94 97 ILE A O 1
ATOM 743 N N . PRO A 1 98 ? 22.169 -4.953 -38.895 1.00 56.19 98 PRO A N 1
ATOM 744 C CA . PRO A 1 98 ? 21.154 -5.052 -37.856 1.00 56.19 98 PRO A CA 1
ATOM 745 C C . PRO A 1 98 ? 20.873 -3.652 -37.312 1.00 56.19 98 PRO A C 1
ATOM 747 O O . PRO A 1 98 ? 21.804 -2.887 -37.052 1.00 56.19 98 PRO A O 1
ATOM 750 N N . TYR A 1 99 ? 19.591 -3.312 -37.180 1.00 49.19 99 TYR A N 1
ATOM 751 C CA . TYR A 1 99 ? 19.202 -2.011 -36.654 1.00 49.19 99 TYR A CA 1
ATOM 752 C C . TYR A 1 99 ? 19.822 -1.824 -35.262 1.00 49.19 99 TYR A C 1
ATOM 754 O O . TYR A 1 99 ? 19.842 -2.796 -34.497 1.00 49.19 99 TYR A O 1
ATOM 762 N N . PRO A 1 100 ? 20.362 -0.634 -34.929 1.00 49.47 100 PRO A N 1
ATOM 763 C CA . PRO A 1 100 ? 20.928 -0.388 -33.611 1.00 49.47 100 PRO A CA 1
ATOM 764 C C . PRO A 1 100 ? 19.848 -0.643 -32.561 1.00 49.47 100 PRO A C 1
ATOM 766 O O . PRO A 1 100 ? 18.894 0.117 -32.422 1.00 49.47 100 PRO A O 1
ATOM 769 N N . THR A 1 101 ? 19.969 -1.766 -31.864 1.00 53.84 101 THR A N 1
ATOM 770 C CA . THR A 1 101 ? 19.173 -2.059 -30.680 1.00 53.84 101 THR A CA 1
ATOM 771 C C . THR A 1 101 ? 19.904 -1.486 -29.486 1.00 53.84 101 THR A C 1
ATOM 773 O O . THR A 1 101 ? 21.127 -1.633 -29.401 1.00 53.84 101 THR A O 1
ATOM 776 N N . ASP A 1 102 ? 19.163 -0.880 -28.565 1.00 52.34 102 ASP A N 1
ATOM 777 C CA . ASP A 1 102 ? 19.723 -0.425 -27.298 1.00 52.34 102 ASP A CA 1
ATOM 778 C C . ASP A 1 102 ? 20.497 -1.560 -26.611 1.00 52.34 102 ASP A C 1
ATOM 780 O O . ASP A 1 102 ? 20.174 -2.747 -26.748 1.00 52.34 102 ASP A O 1
ATOM 784 N N . GLU A 1 103 ? 21.569 -1.194 -25.912 1.00 52.78 103 GLU A N 1
ATOM 785 C CA . GLU A 1 103 ? 22.448 -2.141 -25.236 1.00 52.78 103 GLU A CA 1
ATOM 786 C C . GLU A 1 103 ? 21.635 -2.983 -24.239 1.00 52.78 103 GLU A C 1
ATOM 788 O O . GLU A 1 103 ? 21.115 -2.473 -23.247 1.00 52.78 103 GLU A O 1
ATOM 793 N N . TYR A 1 104 ? 21.498 -4.288 -24.508 1.00 56.12 104 TYR A N 1
ATOM 794 C CA . TYR A 1 104 ? 20.786 -5.211 -23.624 1.00 56.12 104 TYR A CA 1
ATOM 795 C C . TYR A 1 104 ? 21.627 -5.458 -22.368 1.00 56.12 104 TYR A C 1
ATOM 797 O O . TYR A 1 104 ? 22.403 -6.413 -22.282 1.00 56.12 104 TYR A O 1
ATOM 805 N N . SER A 1 105 ? 21.501 -4.563 -21.392 1.00 59.09 105 SER A N 1
ATOM 806 C CA . SER A 1 105 ? 22.077 -4.757 -20.070 1.00 59.09 105 SER A CA 1
ATOM 807 C C . SER A 1 105 ? 21.177 -5.718 -19.288 1.00 59.09 105 SER A C 1
ATOM 809 O O . SER A 1 105 ? 19.985 -5.483 -19.142 1.00 59.09 105 SER A O 1
ATOM 811 N N . PHE A 1 106 ? 21.723 -6.854 -18.845 1.00 61.09 106 PHE A N 1
ATOM 812 C CA . PHE A 1 106 ? 20.994 -7.837 -18.040 1.00 61.09 106 PHE A CA 1
ATOM 813 C C . PHE A 1 106 ? 21.711 -8.032 -16.712 1.00 61.09 106 PHE A C 1
ATOM 815 O O . PHE A 1 106 ? 22.776 -8.647 -16.629 1.00 61.09 106 PHE A O 1
ATOM 822 N N . ASN A 1 107 ? 21.117 -7.507 -15.648 1.00 74.12 107 ASN A N 1
ATOM 823 C CA . ASN A 1 107 ? 21.648 -7.648 -14.301 1.00 74.12 107 ASN A CA 1
ATOM 824 C C . ASN A 1 107 ? 21.009 -8.855 -13.605 1.00 74.12 107 ASN A C 1
ATOM 826 O O . ASN A 1 107 ? 19.833 -8.838 -13.238 1.00 74.12 107 ASN A O 1
ATOM 830 N 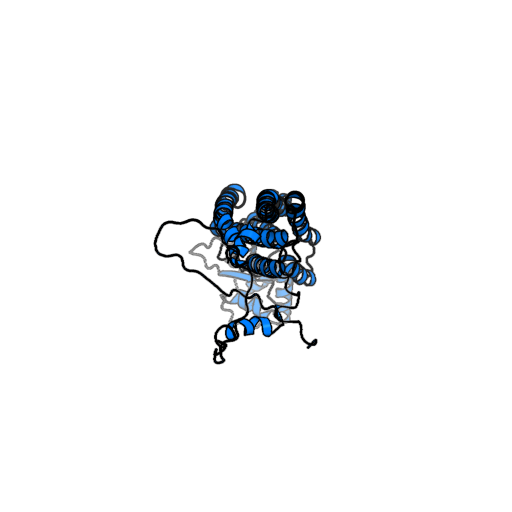N . VAL A 1 108 ? 21.821 -9.888 -13.350 1.00 78.25 108 VAL A N 1
ATOM 831 C CA . VAL A 1 108 ? 21.406 -11.136 -12.672 1.00 78.25 108 VAL A CA 1
ATOM 832 C C . VAL A 1 108 ? 20.741 -10.865 -11.318 1.00 78.25 108 VAL A C 1
ATOM 834 O O . VAL A 1 108 ? 19.850 -11.605 -10.902 1.00 78.25 108 VAL A O 1
ATOM 837 N N . PHE A 1 109 ? 21.136 -9.781 -10.644 1.00 81.50 109 PHE A N 1
ATOM 838 C CA . PHE A 1 109 ? 20.549 -9.360 -9.378 1.00 81.50 109 PHE A CA 1
ATOM 839 C C . PHE A 1 109 ? 19.043 -9.092 -9.484 1.00 81.50 109 PHE A C 1
ATOM 841 O O . PHE A 1 109 ? 18.287 -9.641 -8.691 1.00 81.50 109 PHE A O 1
ATOM 848 N N . TYR A 1 110 ? 18.585 -8.307 -10.463 1.00 82.06 110 TYR A N 1
ATOM 849 C CA . TYR A 1 110 ? 17.168 -7.943 -10.561 1.00 82.06 110 TYR A CA 1
ATOM 850 C C . TYR A 1 110 ? 16.284 -9.130 -10.944 1.00 82.06 110 TYR A C 1
ATOM 852 O O . TYR A 1 110 ? 15.146 -9.211 -10.494 1.00 82.06 110 TYR A O 1
ATOM 860 N N . VAL A 1 111 ? 16.823 -10.102 -11.681 1.00 77.31 111 VAL A N 1
ATOM 861 C CA . VAL A 1 111 ? 16.093 -11.330 -12.028 1.00 77.31 111 VAL A CA 1
ATOM 862 C C . VAL A 1 111 ? 15.992 -12.290 -10.845 1.00 77.31 111 VAL A C 1
ATOM 864 O O . VAL A 1 111 ? 14.926 -12.846 -10.593 1.00 77.31 111 VAL A O 1
ATOM 867 N N . ALA A 1 112 ? 17.076 -12.474 -10.088 1.00 79.19 112 ALA A N 1
ATOM 868 C CA . ALA A 1 112 ? 17.087 -13.395 -8.953 1.00 79.19 112 ALA A CA 1
ATOM 869 C C . ALA A 1 112 ? 16.435 -12.801 -7.692 1.00 79.19 112 ALA A C 1
ATOM 871 O O . ALA A 1 112 ? 15.682 -13.481 -6.997 1.00 79.19 112 ALA A O 1
ATOM 872 N N . ALA A 1 113 ? 16.727 -11.536 -7.379 1.00 77.06 113 ALA A N 1
ATOM 873 C CA . ALA A 1 113 ? 16.202 -10.853 -6.201 1.00 77.06 113 ALA A CA 1
ATOM 874 C C . ALA A 1 113 ? 14.799 -10.285 -6.434 1.00 77.06 113 ALA A C 1
ATOM 876 O O . ALA A 1 113 ? 14.062 -10.106 -5.465 1.00 77.06 113 ALA A O 1
ATOM 877 N N . GLY A 1 114 ? 14.423 -10.037 -7.694 1.00 77.69 114 GLY A N 1
ATOM 878 C CA . GLY A 1 114 ? 13.219 -9.303 -8.067 1.00 77.69 114 GLY A CA 1
ATOM 879 C C . GLY A 1 114 ? 11.953 -9.765 -7.339 1.00 77.69 114 GLY A C 1
ATOM 880 O O . GLY A 1 114 ? 11.423 -9.018 -6.513 1.00 77.69 114 GLY A O 1
ATOM 881 N N . PRO A 1 115 ? 11.550 -11.038 -7.511 1.00 76.12 115 PRO A N 1
ATOM 882 C CA . PRO A 1 115 ? 10.346 -11.570 -6.879 1.00 76.12 115 PRO A CA 1
ATOM 883 C C . PRO A 1 115 ? 10.366 -11.487 -5.345 1.00 76.12 115 PRO A C 1
ATOM 885 O O . PRO A 1 115 ? 9.322 -11.367 -4.710 1.00 76.12 115 PRO A O 1
ATOM 888 N N . LEU A 1 116 ? 11.537 -11.544 -4.706 1.00 85.88 116 LEU A N 1
ATOM 889 C CA . LEU A 1 116 ? 11.644 -11.525 -3.243 1.00 85.88 116 LEU A CA 1
ATOM 890 C C . LEU A 1 116 ? 11.552 -10.111 -2.659 1.00 85.88 116 LEU A C 1
ATOM 892 O O . LEU A 1 116 ? 11.099 -9.948 -1.525 1.00 85.88 116 LEU A O 1
ATOM 896 N N . MET A 1 117 ? 11.940 -9.088 -3.421 1.00 86.94 117 MET A N 1
ATOM 897 C CA . MET A 1 117 ? 11.977 -7.701 -2.951 1.00 86.94 117 MET A CA 1
ATOM 898 C C . MET A 1 117 ? 10.598 -7.177 -2.543 1.00 86.94 117 MET A C 1
ATOM 900 O O . MET A 1 117 ? 10.491 -6.474 -1.533 1.00 86.94 117 MET A O 1
ATOM 904 N N . GLY A 1 118 ? 9.544 -7.545 -3.281 1.00 86.25 118 GLY A N 1
ATOM 905 C CA . GLY A 1 118 ? 8.161 -7.184 -2.958 1.00 86.25 118 GLY A CA 1
ATOM 906 C C . GLY A 1 118 ? 7.731 -7.714 -1.585 1.00 86.25 118 GLY A C 1
ATOM 907 O O . GLY A 1 118 ? 7.309 -6.938 -0.723 1.00 86.25 118 GLY A O 1
ATOM 908 N N . ILE A 1 119 ? 7.933 -9.015 -1.329 1.00 88.56 119 ILE A N 1
ATOM 909 C CA . ILE A 1 119 ? 7.695 -9.631 -0.012 1.00 88.56 119 ILE A CA 1
ATOM 910 C C . ILE A 1 119 ? 8.524 -8.940 1.058 1.00 88.56 119 ILE A C 1
ATOM 912 O O . ILE A 1 119 ? 7.949 -8.484 2.041 1.00 88.56 119 ILE A O 1
ATOM 916 N N . VAL A 1 120 ? 9.844 -8.844 0.892 1.00 90.19 120 VAL A N 1
ATOM 917 C CA . VAL A 1 120 ? 10.738 -8.330 1.942 1.00 90.19 120 VAL A CA 1
ATOM 918 C C . VAL A 1 120 ? 10.357 -6.904 2.329 1.00 90.19 120 VAL A C 1
ATOM 920 O O . VAL A 1 120 ? 10.261 -6.579 3.515 1.00 90.19 120 VAL A O 1
ATOM 923 N N . THR A 1 121 ? 10.054 -6.067 1.340 1.00 88.19 121 THR A N 1
ATOM 924 C CA . THR A 1 121 ? 9.659 -4.683 1.592 1.00 88.19 121 THR A CA 1
ATOM 925 C C . THR A 1 121 ? 8.270 -4.610 2.233 1.00 88.19 121 THR A C 1
ATOM 927 O O . THR A 1 121 ? 8.082 -3.854 3.185 1.00 88.19 121 THR A O 1
ATOM 930 N N . SER A 1 122 ? 7.311 -5.444 1.816 1.00 88.94 122 SER A N 1
ATOM 931 C CA . SER A 1 122 ? 5.992 -5.514 2.468 1.00 88.94 122 SER A CA 1
ATOM 932 C C . SER A 1 122 ? 6.078 -6.001 3.924 1.00 88.94 122 SER A C 1
ATOM 934 O O . SER A 1 122 ? 5.422 -5.445 4.807 1.00 88.94 122 SER A O 1
ATOM 936 N N . LEU A 1 123 ? 6.955 -6.972 4.207 1.00 89.75 123 LEU A N 1
ATOM 937 C CA . LEU A 1 123 ? 7.203 -7.503 5.547 1.00 89.75 123 LEU A CA 1
ATOM 938 C C . LEU A 1 123 ? 7.784 -6.434 6.474 1.00 89.75 123 LEU A C 1
ATOM 940 O O . LEU A 1 123 ? 7.457 -6.406 7.659 1.00 89.75 123 LEU A O 1
ATOM 944 N N . SER A 1 124 ? 8.597 -5.514 5.950 1.00 91.88 124 SER A N 1
ATOM 945 C CA . SER A 1 124 ? 9.140 -4.411 6.752 1.00 91.88 124 SER A CA 1
ATOM 946 C C . SER A 1 124 ? 8.039 -3.533 7.375 1.00 91.88 124 SER A C 1
ATOM 948 O O . SER A 1 124 ? 8.193 -3.052 8.500 1.00 91.88 124 SER A O 1
ATOM 950 N N . MET A 1 125 ? 6.882 -3.411 6.709 1.00 90.19 125 MET A N 1
ATOM 951 C CA . MET A 1 125 ? 5.733 -2.633 7.193 1.00 90.19 125 MET A CA 1
ATOM 952 C C . MET A 1 125 ? 4.882 -3.353 8.244 1.00 90.19 125 MET A C 1
ATOM 954 O O . MET A 1 125 ? 4.038 -2.726 8.890 1.00 90.19 125 MET A O 1
ATOM 958 N N . MET A 1 126 ? 5.136 -4.637 8.506 1.00 92.88 126 MET A N 1
ATOM 959 C CA . MET A 1 126 ? 4.440 -5.386 9.555 1.00 92.88 126 MET A CA 1
ATOM 960 C C . MET A 1 126 ? 4.614 -4.753 10.935 1.00 92.88 126 MET A C 1
ATOM 962 O O . MET A 1 126 ? 3.654 -4.684 11.702 1.00 92.88 126 MET A O 1
ATOM 966 N N . TYR A 1 127 ? 5.821 -4.281 11.263 1.00 92.88 127 TYR A N 1
ATOM 967 C CA . TYR A 1 127 ? 6.093 -3.689 12.572 1.00 92.88 127 TYR A CA 1
ATOM 968 C C . TYR A 1 127 ? 5.368 -2.344 12.778 1.00 92.88 127 TYR A C 1
ATOM 970 O O . TYR A 1 127 ? 4.621 -2.234 13.758 1.00 92.88 127 TYR A O 1
ATOM 978 N N . PRO A 1 128 ? 5.481 -1.349 11.869 1.00 93.12 128 PRO A N 1
ATOM 979 C CA . PRO A 1 128 ? 4.693 -0.117 11.953 1.00 93.12 128 PRO A CA 1
ATOM 980 C C . PRO A 1 128 ? 3.185 -0.367 12.069 1.00 93.12 128 PRO A C 1
ATOM 982 O O . PRO A 1 128 ? 2.514 0.247 12.902 1.00 93.12 128 PRO A O 1
ATOM 985 N N . VAL A 1 129 ? 2.652 -1.309 11.286 1.00 93.00 129 VAL A N 1
ATOM 986 C CA . VAL A 1 129 ? 1.218 -1.625 11.289 1.00 93.00 129 VAL A CA 1
ATOM 987 C C . VAL A 1 129 ? 0.798 -2.333 12.576 1.00 93.00 129 VAL A C 1
ATOM 989 O O . VAL A 1 129 ? -0.256 -2.013 13.125 1.00 93.00 129 VAL A O 1
ATOM 992 N N . SER A 1 130 ? 1.632 -3.231 13.112 1.00 94.81 130 SER A N 1
ATOM 993 C CA . SER A 1 130 ? 1.420 -3.856 14.426 1.00 94.81 130 SER A CA 1
ATOM 994 C C . SER A 1 130 ? 1.258 -2.802 15.514 1.00 94.81 130 SER A C 1
ATOM 996 O O . SER A 1 130 ? 0.303 -2.844 16.295 1.00 94.81 130 SER A O 1
ATOM 998 N N . GLN A 1 131 ? 2.173 -1.830 15.545 1.00 94.38 131 GLN A N 1
ATOM 999 C CA . GLN A 1 131 ? 2.183 -0.802 16.573 1.00 94.38 131 GLN A CA 1
ATOM 1000 C C . GLN A 1 131 ? 0.990 0.148 16.430 1.00 94.38 131 GLN A C 1
ATOM 1002 O O . GLN A 1 131 ? 0.351 0.467 17.433 1.00 94.38 131 GLN A O 1
ATOM 1007 N N . LEU A 1 132 ? 0.644 0.548 15.202 1.00 94.25 132 LEU A N 1
ATOM 1008 C CA . LEU A 1 132 ? -0.542 1.358 14.919 1.00 94.25 132 LEU A CA 1
ATOM 1009 C C . LEU A 1 132 ? -1.826 0.651 15.379 1.00 94.25 132 LEU A C 1
ATOM 1011 O O . LEU A 1 132 ? -2.606 1.221 16.142 1.00 94.25 132 LEU A O 1
ATOM 1015 N N . LEU A 1 133 ? -2.022 -0.607 14.975 1.00 94.44 133 LEU A N 1
ATOM 1016 C CA . LEU A 1 133 ? -3.184 -1.407 15.369 1.00 94.44 133 LEU A CA 1
ATOM 1017 C C . LEU A 1 133 ? -3.276 -1.570 16.879 1.00 94.44 133 LEU A C 1
ATOM 1019 O O . LEU A 1 133 ? -4.338 -1.354 17.464 1.00 94.44 133 LEU A O 1
ATOM 1023 N N . LYS A 1 134 ? -2.159 -1.922 17.516 1.00 94.38 134 LYS A N 1
ATOM 1024 C CA . LYS A 1 134 ? -2.091 -2.067 18.965 1.00 94.38 134 LYS A CA 1
ATOM 1025 C C . LYS A 1 134 ? -2.487 -0.764 19.648 1.00 94.38 134 LYS A C 1
ATOM 1027 O O . LYS A 1 134 ? -3.345 -0.807 20.516 1.00 94.38 134 LYS A O 1
ATOM 1032 N N . ASN A 1 135 ? -1.943 0.375 19.226 1.00 93.75 135 ASN A N 1
ATOM 1033 C CA . ASN A 1 135 ? -2.246 1.680 19.814 1.00 93.75 135 ASN A CA 1
ATOM 1034 C C . ASN A 1 135 ? -3.740 2.042 19.683 1.00 93.75 135 ASN A C 1
ATOM 1036 O O . ASN A 1 135 ? -4.380 2.396 20.676 1.00 93.75 135 ASN A O 1
ATOM 1040 N N . ILE A 1 136 ? -4.330 1.858 18.498 1.00 92.06 136 ILE A N 1
ATOM 1041 C CA . ILE A 1 136 ? -5.763 2.113 18.275 1.00 92.06 136 ILE A CA 1
ATOM 1042 C C . ILE A 1 136 ? -6.624 1.211 19.168 1.00 92.06 136 ILE A C 1
ATOM 1044 O O . ILE A 1 136 ? -7.601 1.662 19.767 1.00 92.06 136 ILE A O 1
ATOM 1048 N N . VAL A 1 137 ? -6.285 -0.076 19.263 1.00 92.38 137 VAL A N 1
ATOM 1049 C CA . VAL A 1 137 ? -7.075 -1.030 20.048 1.00 92.38 137 VAL A CA 1
ATOM 1050 C C . VAL A 1 137 ? -6.836 -0.853 21.548 1.00 92.38 137 VAL A C 1
ATOM 1052 O O . VAL A 1 137 ? -7.785 -1.005 22.308 1.00 92.38 137 VAL A O 1
ATOM 1055 N N . THR A 1 138 ? -5.644 -0.434 21.993 1.00 92.81 138 THR A N 1
ATOM 1056 C CA . THR A 1 138 ? -5.423 -0.076 23.405 1.00 92.81 138 THR A CA 1
ATOM 1057 C C . THR A 1 138 ? -6.328 1.069 23.834 1.00 92.81 138 THR A C 1
ATOM 1059 O O . THR A 1 138 ? -6.899 1.010 24.915 1.00 92.81 138 THR A O 1
ATOM 1062 N N . GLU A 1 139 ? -6.536 2.075 22.981 1.00 89.31 139 GLU A N 1
ATOM 1063 C CA . GLU A 1 139 ? -7.435 3.183 23.310 1.00 89.31 139 GLU A CA 1
ATOM 1064 C C . GLU A 1 139 ? -8.911 2.745 23.361 1.00 89.31 139 GLU A C 1
ATOM 1066 O O . GLU A 1 139 ? -9.707 3.257 24.159 1.00 89.31 139 GLU A O 1
ATOM 1071 N N . LYS A 1 140 ? -9.289 1.760 22.534 1.00 85.94 140 LYS A N 1
ATOM 1072 C CA . LYS A 1 140 ? -10.609 1.116 22.619 1.00 85.94 140 LYS A CA 1
ATOM 1073 C C . LYS A 1 140 ? -10.750 0.313 23.912 1.00 85.94 140 LYS A C 1
ATOM 1075 O O . LYS A 1 140 ? -11.787 0.400 24.565 1.00 85.94 140 LYS A O 1
ATOM 1080 N N . GLU A 1 141 ? -9.707 -0.416 24.299 1.00 88.56 141 GLU A N 1
ATOM 1081 C CA . GLU A 1 141 ? -9.657 -1.238 25.509 1.00 88.56 141 GLU A CA 1
ATOM 1082 C C . GLU A 1 141 ? -9.770 -0.380 26.781 1.00 88.56 141 GLU A C 1
ATOM 1084 O O . GLU A 1 141 ? -10.545 -0.712 27.679 1.00 88.56 141 GLU A O 1
ATOM 1089 N N . THR A 1 142 ? -9.101 0.781 26.831 1.00 87.81 142 THR A N 1
ATOM 1090 C CA . THR A 1 142 ? -9.207 1.745 27.946 1.00 87.81 142 THR A CA 1
ATOM 1091 C C . THR A 1 142 ? -10.513 2.539 27.956 1.00 87.81 142 THR A C 1
ATOM 1093 O O . THR A 1 142 ? -10.763 3.292 28.896 1.00 87.81 142 THR A O 1
ATOM 1096 N N . ARG A 1 143 ? -11.366 2.377 26.935 1.00 83.94 143 ARG A N 1
ATOM 1097 C CA . ARG A 1 143 ? -12.657 3.069 26.763 1.00 83.94 143 ARG A CA 1
ATOM 1098 C C . ARG A 1 143 ? -12.556 4.593 26.663 1.00 83.94 143 ARG A C 1
ATOM 1100 O O . ARG A 1 143 ? -13.573 5.278 26.787 1.00 83.94 143 ARG A O 1
ATOM 1107 N N . SER A 1 144 ? -11.374 5.133 26.363 1.00 84.00 144 SER A N 1
ATOM 1108 C CA . SER A 1 144 ? -11.169 6.582 26.210 1.00 84.00 144 SER A CA 1
ATOM 1109 C C . SER A 1 144 ? -12.105 7.163 25.144 1.00 84.00 144 SER A C 1
ATOM 1111 O O . SER A 1 144 ? -12.704 8.223 25.331 1.00 84.00 144 SER A O 1
ATOM 1113 N N . LYS A 1 145 ? -12.332 6.397 24.071 1.00 81.62 145 LYS A N 1
ATOM 1114 C CA . LYS A 1 145 ? -13.251 6.742 22.983 1.00 81.62 145 LYS A CA 1
ATOM 1115 C C . LYS A 1 145 ? -14.708 6.919 23.427 1.00 81.62 145 LYS A C 1
ATOM 1117 O O . LYS A 1 145 ? -15.386 7.823 22.945 1.00 81.62 145 LYS A O 1
ATOM 1122 N N . GLU A 1 146 ? -15.212 6.074 24.325 1.00 82.88 146 GLU A N 1
ATOM 1123 C CA . GLU A 1 146 ? -16.607 6.160 24.781 1.00 82.88 146 GLU A CA 1
ATOM 1124 C C . GLU A 1 146 ? -16.799 7.328 25.754 1.00 82.88 146 GLU A C 1
ATOM 1126 O O . GLU A 1 146 ? -17.777 8.066 25.641 1.00 82.88 146 GLU A O 1
ATOM 1131 N N . THR A 1 147 ? -15.815 7.589 26.620 1.00 86.62 147 THR A N 1
ATOM 1132 C CA . THR A 1 147 ? -15.785 8.798 27.460 1.00 86.62 147 THR A CA 1
ATOM 1133 C C . THR A 1 147 ? -15.869 10.066 26.609 1.00 86.62 147 THR A C 1
ATOM 1135 O O . THR A 1 147 ? -16.654 10.969 26.895 1.00 86.62 147 THR A O 1
ATOM 1138 N N . MET A 1 148 ? -15.127 10.109 25.502 1.00 85.00 148 MET A N 1
ATOM 1139 C CA . MET A 1 148 ? -15.158 11.219 24.550 1.00 85.00 148 MET A CA 1
ATOM 1140 C C . MET A 1 148 ? -16.507 11.374 23.829 1.00 85.00 148 MET A C 1
ATOM 1142 O O . MET A 1 148 ? -16.961 12.495 23.595 1.00 85.00 148 MET A O 1
ATOM 1146 N N . LYS A 1 149 ? -17.189 10.270 23.504 1.00 81.62 149 LYS A N 1
ATOM 1147 C CA . LYS A 1 149 ? -18.549 10.323 22.944 1.00 81.62 149 LYS A CA 1
ATOM 1148 C C . LYS A 1 149 ? -19.564 10.869 23.950 1.00 81.62 149 LYS A C 1
ATOM 1150 O O . LYS A 1 149 ? -20.438 11.636 23.554 1.00 81.62 149 LYS A O 1
ATOM 1155 N N . ILE A 1 150 ? -19.432 10.536 25.238 1.00 84.38 150 ILE A N 1
ATOM 1156 C CA . ILE A 1 150 ? -20.280 11.092 26.310 1.00 84.38 150 ILE A CA 1
ATOM 1157 C C . ILE A 1 150 ? -20.099 12.614 26.417 1.00 84.38 150 ILE A C 1
ATOM 1159 O O . ILE A 1 150 ? -21.072 13.330 26.639 1.00 84.38 150 ILE A O 1
ATOM 1163 N N . MET A 1 151 ? -18.888 13.122 26.171 1.00 87.19 151 MET A N 1
ATOM 1164 C CA . MET A 1 151 ? -18.597 14.563 26.102 1.00 87.19 151 MET A CA 1
ATOM 1165 C C . MET A 1 151 ? -19.153 15.257 24.839 1.00 87.19 151 MET A C 1
ATOM 1167 O O . MET A 1 151 ? -18.978 16.462 24.677 1.00 87.19 151 MET A O 1
ATOM 1171 N N . GLY A 1 152 ? -19.836 14.530 23.946 1.00 80.06 152 GLY A N 1
ATOM 1172 C CA . GLY A 1 152 ? -20.503 15.085 22.763 1.00 80.06 152 GLY A CA 1
ATOM 1173 C C . GLY A 1 152 ? -19.697 15.005 21.463 1.00 80.06 152 GLY A C 1
ATOM 1174 O O . GLY A 1 152 ? -20.106 15.590 20.457 1.00 80.06 152 GLY A O 1
ATOM 1175 N N . MET A 1 153 ? -18.572 14.282 21.439 1.00 83.06 153 MET A N 1
ATOM 1176 C CA . MET A 1 153 ? -17.778 14.124 20.217 1.00 83.06 153 MET A CA 1
ATOM 1177 C C . MET A 1 153 ? -18.408 13.135 19.227 1.00 83.06 153 MET A C 1
ATOM 1179 O O . MET A 1 153 ? -18.971 12.104 19.598 1.00 83.06 153 MET A O 1
ATOM 1183 N N . LYS A 1 154 ? -18.278 13.430 17.927 1.00 80.75 154 LYS A N 1
ATOM 1184 C CA . LYS A 1 154 ? -18.743 12.553 16.841 1.00 80.75 154 LYS A CA 1
ATOM 1185 C C . LYS A 1 154 ? -17.765 11.388 16.636 1.00 80.75 154 LYS A C 1
ATOM 1187 O O . LYS A 1 154 ? -16.557 11.576 16.714 1.00 80.75 154 LYS A O 1
ATOM 1192 N N . SER A 1 155 ? -18.275 10.205 16.275 1.00 76.56 155 SER A N 1
ATOM 1193 C CA . SER A 1 155 ? -17.443 9.001 16.054 1.00 76.56 155 SER A CA 1
ATOM 1194 C C . SER A 1 155 ? -16.369 9.193 14.975 1.00 76.56 155 SER A C 1
ATOM 1196 O O . SER A 1 155 ? -15.237 8.761 15.154 1.00 76.56 155 SER A O 1
ATOM 1198 N N . TRP A 1 156 ? -16.690 9.910 13.891 1.00 80.94 156 TRP A N 1
ATOM 1199 C CA . TRP A 1 156 ? -15.759 10.128 12.775 1.00 80.94 156 TRP A CA 1
ATOM 1200 C C . TRP A 1 156 ? -14.520 10.950 13.153 1.00 80.94 156 TRP A C 1
ATOM 1202 O O . TRP A 1 156 ? -13.446 10.747 12.594 1.00 80.94 156 TRP A O 1
ATOM 1212 N N . THR A 1 157 ? -14.641 11.828 14.153 1.00 86.38 157 THR A N 1
ATOM 1213 C CA . THR A 1 157 ? -13.517 12.622 14.667 1.00 86.38 157 THR A CA 1
ATOM 1214 C C . THR A 1 157 ? -12.390 11.727 15.178 1.00 86.38 157 THR A C 1
ATOM 1216 O O . THR A 1 157 ? -11.222 12.063 15.024 1.00 86.38 157 THR A O 1
ATOM 1219 N N . PHE A 1 158 ? -12.729 10.556 15.722 1.00 84.00 158 PHE A N 1
ATOM 1220 C CA . PHE A 1 158 ? -11.745 9.594 16.198 1.00 84.00 158 PHE A CA 1
ATOM 1221 C C . PHE A 1 158 ? -10.897 9.026 15.055 1.00 84.00 158 PHE A C 1
ATOM 1223 O O . PHE A 1 158 ? -9.672 9.020 15.137 1.00 84.00 158 PHE A O 1
ATOM 1230 N N . MET A 1 159 ? -11.539 8.589 13.967 1.00 84.81 159 MET A N 1
ATOM 1231 C CA . MET A 1 159 ? -10.831 8.054 12.798 1.00 84.81 159 MET A CA 1
ATOM 1232 C C . MET A 1 159 ? -9.942 9.109 12.143 1.00 84.81 159 MET A C 1
ATOM 1234 O O . MET A 1 159 ? -8.796 8.821 11.796 1.00 84.81 159 MET A O 1
ATOM 1238 N N . LEU A 1 160 ? -10.437 10.345 12.042 1.00 88.62 160 LEU A N 1
ATOM 1239 C CA . LEU A 1 160 ? -9.656 11.467 11.530 1.00 88.62 160 LEU A CA 1
ATOM 1240 C C . LEU A 1 160 ? -8.458 11.797 12.426 1.00 88.62 160 LEU A C 1
ATOM 1242 O O . LEU A 1 160 ? -7.372 12.022 11.903 1.00 88.62 160 LEU A O 1
ATOM 1246 N N . SER A 1 161 ? -8.622 11.776 13.753 1.00 91.75 161 SER A N 1
ATOM 1247 C CA . SER A 1 161 ? -7.524 12.033 14.692 1.00 91.75 161 SER A CA 1
ATOM 1248 C C . SER A 1 161 ? -6.377 11.048 14.482 1.00 91.75 161 SER A C 1
ATOM 1250 O O . SER A 1 161 ? -5.244 11.469 14.268 1.00 91.75 161 SER A O 1
ATOM 1252 N N . TRP A 1 162 ? -6.670 9.744 14.469 1.00 90.69 162 TRP A N 1
ATOM 1253 C CA . TRP A 1 162 ? -5.655 8.716 14.230 1.00 90.69 162 TRP A CA 1
ATOM 1254 C C . TRP A 1 162 ? -5.013 8.843 12.850 1.00 90.69 162 TRP A C 1
ATOM 1256 O O . TRP A 1 162 ? -3.795 8.724 12.730 1.00 90.69 162 TRP A O 1
ATOM 1266 N N . SER A 1 163 ? -5.812 9.152 11.826 1.00 90.81 163 SER A N 1
ATOM 1267 C CA . SER A 1 163 ? -5.293 9.378 10.476 1.00 90.81 163 SER A CA 1
ATOM 1268 C C . SER A 1 163 ? -4.292 10.534 10.446 1.00 90.81 163 SER A C 1
ATOM 1270 O O . SER A 1 163 ? -3.198 10.374 9.918 1.00 90.81 163 SER A O 1
ATOM 1272 N N . ILE A 1 164 ? -4.612 11.670 11.073 1.00 92.94 164 ILE A N 1
ATOM 1273 C CA . ILE A 1 164 ? -3.740 12.854 11.114 1.00 92.94 164 ILE A CA 1
ATOM 1274 C C . ILE A 1 164 ? -2.475 12.590 11.941 1.00 92.94 164 ILE A C 1
ATOM 1276 O O . ILE A 1 164 ? -1.380 12.946 11.509 1.00 92.94 164 ILE A O 1
ATOM 1280 N N . THR A 1 165 ? -2.596 11.946 13.108 1.00 93.12 165 THR A N 1
ATOM 1281 C CA . THR A 1 165 ? -1.447 11.661 13.983 1.00 93.12 165 THR A CA 1
ATOM 1282 C C . THR A 1 165 ? -0.403 10.784 13.292 1.00 93.12 165 THR A C 1
ATOM 1284 O O . THR A 1 165 ? 0.792 11.011 13.473 1.00 93.12 165 THR A O 1
ATOM 1287 N N . TYR A 1 166 ? -0.831 9.811 12.482 1.00 93.25 166 TYR A N 1
ATOM 1288 C CA . TYR A 1 166 ? 0.084 8.896 11.793 1.00 93.25 166 TYR A CA 1
ATOM 1289 C C . TYR A 1 166 ? 0.450 9.328 10.373 1.00 93.25 166 TYR A C 1
ATOM 1291 O O . TYR A 1 166 ? 1.442 8.835 9.844 1.00 93.25 166 TYR A O 1
ATOM 1299 N N . PHE A 1 167 ? -0.255 10.302 9.794 1.00 93.25 167 PHE A N 1
ATOM 1300 C CA . PHE A 1 167 ? 0.055 10.861 8.478 1.00 93.25 167 PHE A CA 1
ATOM 1301 C C . PHE A 1 167 ? 1.495 11.383 8.379 1.00 93.25 167 PHE A C 1
ATOM 1303 O O . PHE A 1 167 ? 2.226 11.038 7.451 1.00 93.25 167 PHE A O 1
ATOM 1310 N N . ILE A 1 168 ? 1.918 12.193 9.355 1.00 94.25 168 ILE A N 1
ATOM 1311 C CA . ILE A 1 168 ? 3.250 12.815 9.376 1.00 94.25 168 ILE A CA 1
ATOM 1312 C C . ILE A 1 168 ? 4.370 11.766 9.489 1.00 94.25 168 ILE A C 1
ATOM 1314 O O . ILE A 1 168 ? 5.239 11.755 8.615 1.00 94.25 168 ILE A O 1
ATOM 1318 N N . PRO A 1 169 ? 4.388 10.867 10.500 1.00 93.88 169 PRO A N 1
ATOM 1319 C CA . PRO A 1 169 ? 5.467 9.889 10.622 1.00 93.88 169 PRO A CA 1
ATOM 1320 C C . PRO A 1 169 ? 5.506 8.907 9.446 1.00 93.88 169 PRO A C 1
ATOM 1322 O O . PRO A 1 169 ? 6.594 8.579 8.988 1.00 93.88 169 PRO A O 1
ATOM 1325 N N . PHE A 1 170 ? 4.357 8.485 8.906 1.00 93.31 170 PHE A N 1
ATOM 1326 C CA . PHE A 1 170 ? 4.323 7.600 7.734 1.00 93.31 170 PHE A CA 1
ATOM 1327 C C . PHE A 1 170 ? 4.841 8.304 6.474 1.00 93.31 170 PHE A C 1
ATOM 1329 O O . PHE A 1 170 ? 5.583 7.705 5.698 1.00 93.31 170 PHE A O 1
ATOM 1336 N N . SER A 1 171 ? 4.537 9.594 6.304 1.00 94.94 171 SER A N 1
ATOM 1337 C CA . SER A 1 171 ? 5.090 10.391 5.202 1.00 94.94 171 SER A CA 1
ATOM 1338 C C . SER A 1 171 ? 6.603 10.567 5.322 1.00 94.94 171 SER A C 1
ATOM 1340 O O . SER A 1 171 ? 7.326 10.470 4.333 1.00 94.94 171 SER A O 1
ATOM 1342 N N . PHE A 1 172 ? 7.098 10.774 6.543 1.00 95.56 172 PHE A N 1
ATOM 1343 C CA . PHE A 1 172 ? 8.528 10.878 6.811 1.00 95.56 172 PHE A CA 1
ATOM 1344 C C . PHE A 1 172 ? 9.263 9.554 6.547 1.00 95.56 172 PHE A C 1
ATOM 1346 O O . PHE A 1 172 ? 10.315 9.551 5.908 1.00 95.56 172 PHE A O 1
ATOM 1353 N N . ILE A 1 173 ? 8.682 8.422 6.964 1.00 93.56 173 ILE A N 1
ATOM 1354 C CA . ILE A 1 173 ? 9.201 7.084 6.646 1.00 93.56 173 ILE A CA 1
ATOM 1355 C C . ILE A 1 173 ? 9.254 6.884 5.127 1.00 93.56 173 ILE A C 1
ATOM 1357 O O . ILE A 1 173 ? 10.285 6.455 4.612 1.00 93.56 173 ILE A O 1
ATOM 1361 N N . ALA A 1 174 ? 8.193 7.241 4.399 1.00 95.06 174 ALA A N 1
ATOM 1362 C CA . ALA A 1 174 ? 8.158 7.109 2.945 1.00 95.06 174 ALA A CA 1
ATOM 1363 C C . ALA A 1 174 ? 9.258 7.924 2.247 1.00 95.06 174 ALA A C 1
ATOM 1365 O O . ALA A 1 174 ? 9.901 7.421 1.328 1.00 95.06 174 ALA A O 1
ATOM 1366 N N . PHE A 1 175 ? 9.523 9.146 2.718 1.00 95.94 175 PHE A N 1
ATOM 1367 C CA . PHE A 1 175 ? 10.596 9.985 2.185 1.00 95.94 175 PHE A CA 1
ATOM 1368 C C . PHE A 1 175 ? 11.983 9.353 2.384 1.00 95.94 175 PHE A C 1
ATOM 1370 O O . PHE A 1 175 ? 12.779 9.303 1.444 1.00 95.94 175 PHE A O 1
ATOM 1377 N N . ILE A 1 176 ? 12.265 8.830 3.583 1.00 95.31 176 ILE A N 1
ATOM 1378 C CA . ILE A 1 176 ? 13.547 8.176 3.885 1.00 95.31 176 ILE A CA 1
ATOM 1379 C C . ILE A 1 176 ? 13.714 6.905 3.052 1.00 95.31 176 ILE A C 1
ATOM 1381 O O . ILE A 1 176 ? 14.734 6.741 2.387 1.00 95.31 176 ILE A O 1
ATOM 1385 N N . VAL A 1 177 ? 12.720 6.013 3.067 1.00 93.31 177 VAL A N 1
ATOM 1386 C CA . VAL A 1 177 ? 12.804 4.728 2.357 1.00 93.31 177 VAL A CA 1
ATOM 1387 C C . VAL A 1 177 ? 12.894 4.952 0.848 1.00 93.31 177 VAL A C 1
ATOM 1389 O O . VAL A 1 177 ? 13.742 4.342 0.206 1.00 93.31 177 VAL A O 1
ATOM 1392 N N . GLY A 1 178 ? 12.105 5.877 0.289 1.00 93.62 178 GLY A N 1
ATOM 1393 C CA . GLY A 1 178 ? 12.178 6.225 -1.133 1.00 93.62 178 GLY A CA 1
ATOM 1394 C C . GLY A 1 178 ? 13.536 6.791 -1.542 1.00 93.62 178 GLY A C 1
ATOM 1395 O O . GLY A 1 178 ? 14.076 6.396 -2.574 1.00 93.62 178 GLY A O 1
ATOM 1396 N N . SER A 1 179 ? 14.141 7.631 -0.697 1.00 93.44 179 SER A N 1
ATOM 1397 C CA . SER A 1 179 ? 15.490 8.158 -0.941 1.00 93.44 179 SER A CA 1
ATOM 1398 C C . SER A 1 179 ? 16.561 7.062 -0.897 1.00 93.44 179 SER A C 1
ATOM 1400 O O . SER A 1 179 ? 17.439 7.024 -1.755 1.00 93.44 179 SER A O 1
ATOM 1402 N N . LEU A 1 180 ? 16.476 6.133 0.061 1.00 93.62 180 LEU A N 1
ATOM 1403 C CA . LEU A 1 180 ? 17.410 5.005 0.167 1.00 93.62 180 LEU A CA 1
ATOM 1404 C C . LEU A 1 180 ? 17.279 4.023 -1.003 1.00 93.62 180 LEU A C 1
ATOM 1406 O O . LEU A 1 180 ? 18.289 3.522 -1.500 1.00 93.62 180 LEU A O 1
ATOM 1410 N N . PHE A 1 181 ? 16.048 3.767 -1.450 1.00 92.00 181 PHE A N 1
ATOM 1411 C CA . PHE A 1 181 ? 15.756 2.895 -2.586 1.00 92.00 181 PHE A CA 1
ATOM 1412 C C . PHE A 1 181 ? 16.304 3.479 -3.886 1.00 92.00 181 PHE A C 1
ATOM 1414 O O . PHE A 1 181 ? 16.978 2.764 -4.623 1.00 92.00 181 PHE A O 1
ATOM 1421 N N . SER A 1 182 ? 16.105 4.778 -4.121 1.00 91.38 182 SER A N 1
ATOM 1422 C CA . SER A 1 182 ? 16.672 5.466 -5.286 1.00 91.38 182 SER A CA 1
ATOM 1423 C C . SER A 1 182 ? 18.206 5.447 -5.278 1.00 91.38 182 SER A C 1
ATOM 1425 O O . SER A 1 182 ? 18.820 5.169 -6.300 1.00 91.38 182 SER A O 1
ATOM 1427 N N . ALA A 1 183 ? 18.843 5.656 -4.120 1.00 89.69 183 ALA A N 1
ATOM 1428 C CA . ALA A 1 183 ? 20.305 5.690 -4.028 1.00 89.69 183 ALA A CA 1
ATOM 1429 C C . ALA A 1 183 ? 20.984 4.313 -4.153 1.00 89.69 183 ALA A C 1
ATOM 1431 O O . ALA A 1 183 ? 22.141 4.246 -4.559 1.00 89.69 183 ALA A O 1
ATOM 1432 N N . SER A 1 184 ? 20.303 3.232 -3.756 1.00 87.31 184 SER A N 1
ATOM 1433 C CA . SER A 1 184 ? 20.940 1.913 -3.604 1.00 87.31 184 SER A CA 1
ATOM 1434 C C . SER A 1 184 ? 20.465 0.878 -4.617 1.00 87.31 184 SER A C 1
ATOM 1436 O O . SER A 1 184 ? 21.252 0.029 -5.019 1.00 87.31 184 SER A O 1
ATOM 1438 N N . MET A 1 185 ? 19.178 0.895 -4.974 1.00 85.38 185 MET A N 1
ATOM 1439 C CA . MET A 1 185 ? 18.531 -0.217 -5.683 1.00 85.38 185 MET A CA 1
ATOM 1440 C C . MET A 1 185 ? 17.907 0.174 -7.012 1.00 85.38 185 MET A C 1
ATOM 1442 O O . MET A 1 185 ? 17.796 -0.678 -7.879 1.00 85.38 185 MET A O 1
ATOM 1446 N N . PHE A 1 186 ? 17.498 1.431 -7.166 1.00 89.06 186 PHE A N 1
ATOM 1447 C CA . PHE A 1 186 ? 16.837 1.921 -8.372 1.00 89.06 186 PHE A CA 1
ATOM 1448 C C . PHE A 1 186 ? 17.494 3.221 -8.860 1.00 89.06 186 PHE A C 1
ATOM 1450 O O . PHE A 1 186 ? 16.868 4.282 -8.777 1.00 89.06 186 PHE A O 1
ATOM 1457 N N . PRO A 1 187 ? 18.770 3.173 -9.297 1.00 87.62 187 PRO A N 1
ATOM 1458 C CA . PRO A 1 187 ? 19.513 4.364 -9.702 1.00 87.62 187 PRO A CA 1
ATOM 1459 C C . PRO A 1 187 ? 18.949 5.053 -10.951 1.00 87.62 187 PRO A C 1
ATOM 1461 O O . PRO A 1 187 ? 19.055 6.274 -11.051 1.00 87.62 187 PRO A O 1
ATOM 1464 N N . ASN A 1 188 ? 18.345 4.312 -11.887 1.00 88.44 188 ASN A N 1
ATOM 1465 C CA . ASN A 1 188 ? 17.796 4.884 -13.122 1.00 88.44 188 ASN A CA 1
ATOM 1466 C C . ASN A 1 188 ? 16.361 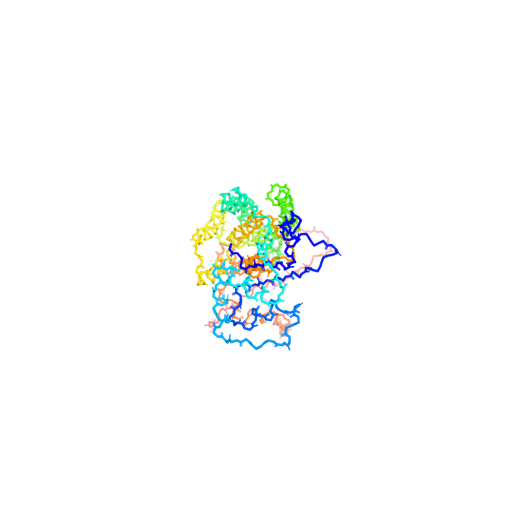5.406 -12.950 1.00 88.44 188 ASN A C 1
ATOM 1468 O O . ASN A 1 188 ? 15.866 6.176 -13.770 1.00 88.44 188 ASN A O 1
ATOM 1472 N N . SER A 1 189 ? 15.674 5.004 -11.880 1.00 91.69 189 SER A N 1
ATOM 1473 C CA . SER A 1 189 ? 14.292 5.401 -11.619 1.00 91.69 189 SER A CA 1
ATOM 1474 C C . SER A 1 189 ? 14.192 6.774 -10.947 1.00 91.69 189 SER A C 1
ATOM 1476 O O . SER A 1 189 ? 14.986 7.146 -10.082 1.00 91.69 189 SER A O 1
ATOM 1478 N N . SER A 1 190 ? 13.155 7.536 -11.295 1.00 93.50 190 SER A N 1
ATOM 1479 C CA . SER A 1 190 ? 12.949 8.876 -10.739 1.00 93.50 190 SER A CA 1
ATOM 1480 C C . SER A 1 190 ? 12.616 8.847 -9.235 1.00 93.50 190 SER A C 1
ATOM 1482 O O . SER A 1 190 ? 11.675 8.186 -8.785 1.00 93.50 190 SER A O 1
ATOM 1484 N N . LEU A 1 191 ? 13.362 9.626 -8.440 1.00 93.69 191 LEU A N 1
ATOM 1485 C CA . LEU A 1 191 ? 13.218 9.701 -6.978 1.00 93.69 191 LEU A CA 1
ATOM 1486 C C . LEU A 1 191 ? 11.787 10.051 -6.539 1.00 93.69 191 LEU A C 1
ATOM 1488 O O . LEU A 1 191 ? 11.243 9.453 -5.611 1.00 93.69 191 LEU A O 1
ATOM 1492 N N . SER A 1 192 ? 11.170 11.033 -7.198 1.00 93.81 192 SER A N 1
ATOM 1493 C CA . SER A 1 192 ? 9.824 11.494 -6.850 1.00 93.81 192 SER A CA 1
ATOM 1494 C C . SER A 1 192 ? 8.773 10.405 -7.056 1.00 93.81 192 SER A C 1
ATOM 1496 O O . SER A 1 192 ? 7.870 10.282 -6.230 1.00 93.81 192 SER A O 1
ATOM 1498 N N . MET A 1 193 ? 8.915 9.578 -8.094 1.00 92.94 193 MET A N 1
ATOM 1499 C CA . MET A 1 193 ? 8.008 8.462 -8.352 1.00 92.94 193 MET A CA 1
ATOM 1500 C C . MET A 1 193 ? 8.106 7.394 -7.258 1.00 92.94 193 MET A C 1
ATOM 1502 O O . MET A 1 193 ? 7.086 6.968 -6.718 1.00 92.94 193 MET A O 1
ATOM 1506 N N . LEU A 1 194 ? 9.328 7.021 -6.862 1.00 94.00 194 LEU A N 1
ATOM 1507 C CA . LEU A 1 194 ? 9.560 6.082 -5.758 1.00 94.00 194 LEU A CA 1
ATOM 1508 C C . LEU A 1 194 ? 8.965 6.587 -4.439 1.00 94.00 194 LEU A C 1
ATOM 1510 O O . LEU A 1 194 ? 8.303 5.828 -3.727 1.00 94.00 194 LEU A O 1
ATOM 1514 N N . ILE A 1 195 ? 9.157 7.872 -4.125 1.00 95.25 195 ILE A N 1
ATOM 1515 C CA . ILE A 1 195 ? 8.587 8.485 -2.919 1.00 95.25 195 ILE A CA 1
ATOM 1516 C C . ILE A 1 195 ? 7.057 8.429 -2.962 1.00 95.25 195 ILE A C 1
ATOM 1518 O O . ILE A 1 195 ? 6.455 7.999 -1.983 1.00 95.25 195 ILE A O 1
ATOM 1522 N N . VAL A 1 196 ? 6.421 8.819 -4.073 1.00 95.50 196 VAL A N 1
ATOM 1523 C CA . VAL A 1 196 ? 4.952 8.791 -4.209 1.00 95.50 196 VAL A CA 1
ATOM 1524 C C . VAL A 1 196 ? 4.410 7.367 -4.089 1.00 95.50 196 VAL A C 1
ATOM 1526 O O . VAL A 1 196 ? 3.430 7.144 -3.379 1.00 95.50 196 VAL A O 1
ATOM 1529 N N . PHE A 1 197 ? 5.067 6.397 -4.721 1.00 95.25 197 PHE A N 1
ATOM 1530 C CA . PHE A 1 197 ? 4.680 4.991 -4.668 1.00 95.25 197 PHE A CA 1
ATOM 1531 C C . PHE A 1 197 ? 4.721 4.428 -3.237 1.00 95.25 197 PHE A C 1
ATOM 1533 O O . PHE A 1 197 ? 3.728 3.886 -2.746 1.00 95.25 197 PHE A O 1
ATOM 1540 N N . ILE A 1 198 ? 5.836 4.621 -2.524 1.00 94.88 198 ILE A N 1
ATOM 1541 C CA . ILE A 1 198 ? 5.980 4.172 -1.130 1.00 94.88 198 ILE A CA 1
ATOM 1542 C C . ILE A 1 198 ? 5.036 4.955 -0.209 1.00 94.88 198 ILE A C 1
ATOM 1544 O O . ILE A 1 198 ? 4.491 4.402 0.748 1.00 94.88 198 ILE A O 1
ATOM 1548 N N . TRP A 1 199 ? 4.815 6.239 -0.481 1.00 95.94 199 TRP A N 1
ATOM 1549 C CA . TRP A 1 199 ? 3.907 7.077 0.295 1.00 95.94 199 TRP A CA 1
ATOM 1550 C C . TRP A 1 199 ? 2.455 6.603 0.192 1.00 95.94 199 TRP A C 1
ATOM 1552 O O . TRP A 1 199 ? 1.803 6.423 1.222 1.00 95.94 199 TRP A O 1
ATOM 1562 N N . LEU A 1 200 ? 1.971 6.309 -1.018 1.00 96.31 200 LEU A N 1
ATOM 1563 C CA . LEU A 1 200 ? 0.644 5.724 -1.221 1.00 96.31 200 LEU A CA 1
ATOM 1564 C C . LEU A 1 200 ? 0.511 4.389 -0.483 1.00 96.31 200 LEU A C 1
ATOM 1566 O O . LEU A 1 200 ? -0.514 4.141 0.150 1.00 96.31 200 LEU A O 1
ATOM 1570 N N . PHE A 1 201 ? 1.557 3.554 -0.497 1.00 95.31 201 PHE A N 1
ATOM 1571 C CA . PHE A 1 201 ? 1.533 2.270 0.208 1.00 95.31 201 PHE A CA 1
ATOM 1572 C C . PHE A 1 201 ? 1.393 2.430 1.717 1.00 95.31 201 PHE A C 1
ATOM 1574 O O . PHE A 1 201 ? 0.579 1.756 2.351 1.00 95.31 201 PHE A O 1
ATOM 1581 N N . ASN A 1 202 ? 2.116 3.389 2.284 1.00 95.38 202 ASN A N 1
ATOM 1582 C CA . ASN A 1 202 ? 1.996 3.750 3.688 1.00 95.38 202 ASN A CA 1
ATOM 1583 C C . ASN A 1 202 ? 0.588 4.270 4.032 1.00 95.38 202 ASN A C 1
ATOM 1585 O O . ASN A 1 202 ? 0.016 3.869 5.048 1.00 95.38 202 ASN A O 1
ATOM 1589 N N . MET A 1 203 ? 0.003 5.115 3.180 1.00 95.12 203 MET A N 1
ATOM 1590 C CA . MET A 1 203 ? -1.354 5.639 3.368 1.00 95.12 203 MET A CA 1
ATOM 1591 C C . MET A 1 203 ? -2.420 4.540 3.308 1.00 95.12 203 MET A C 1
ATOM 1593 O O . MET A 1 203 ? -3.314 4.499 4.158 1.00 95.12 203 MET A O 1
ATOM 1597 N N . SER A 1 204 ? -2.288 3.602 2.372 1.00 95.44 204 SER A N 1
ATOM 1598 C CA . SER A 1 204 ? -3.185 2.453 2.283 1.00 95.44 204 SER A CA 1
ATOM 1599 C C . SER A 1 204 ? -3.034 1.510 3.482 1.00 95.44 204 SER A C 1
ATOM 1601 O O . SER A 1 204 ? -4.034 1.102 4.073 1.00 95.44 204 SER A O 1
ATOM 1603 N N . CYS A 1 205 ? -1.805 1.250 3.948 1.00 94.19 205 CYS A N 1
ATOM 1604 C CA . CYS A 1 205 ? -1.558 0.478 5.172 1.00 94.19 205 CYS A CA 1
ATOM 1605 C C . CYS A 1 205 ? -2.178 1.129 6.418 1.00 94.19 205 CYS A C 1
ATOM 1607 O O . CYS A 1 205 ? -2.709 0.432 7.286 1.00 94.19 205 CYS A O 1
ATOM 1609 N N . LEU A 1 206 ? -2.143 2.461 6.511 1.00 94.81 206 LEU A N 1
ATOM 1610 C CA . LEU A 1 206 ? -2.793 3.213 7.583 1.00 94.81 206 LEU A CA 1
ATOM 1611 C C . LEU A 1 206 ? -4.318 3.041 7.540 1.00 94.81 206 LEU A C 1
ATOM 1613 O O . LEU A 1 206 ? -4.936 2.749 8.567 1.00 94.81 206 LEU A O 1
ATOM 1617 N N . ALA A 1 207 ? -4.927 3.166 6.360 1.00 94.44 207 ALA A N 1
ATOM 1618 C CA . ALA A 1 207 ? -6.362 2.963 6.176 1.00 94.44 207 ALA A CA 1
ATOM 1619 C C . ALA A 1 207 ? -6.778 1.513 6.483 1.00 94.44 207 ALA A C 1
ATOM 1621 O O . ALA A 1 207 ? -7.755 1.274 7.198 1.00 94.44 207 ALA A O 1
ATOM 1622 N N . PHE A 1 208 ? -5.988 0.545 6.022 1.00 94.06 208 PHE A N 1
ATOM 1623 C CA . PHE A 1 208 ? -6.155 -0.873 6.317 1.00 94.06 208 PHE A CA 1
ATOM 1624 C C . PHE A 1 208 ? -6.093 -1.155 7.826 1.00 94.06 208 PHE A C 1
ATOM 1626 O O . PHE A 1 208 ? -6.961 -1.840 8.366 1.00 94.06 208 PHE A O 1
ATOM 1633 N N . ALA A 1 209 ? -5.119 -0.584 8.540 1.00 93.81 209 ALA A N 1
ATOM 1634 C CA . ALA A 1 209 ? -5.012 -0.726 9.990 1.00 93.81 209 ALA A CA 1
ATOM 1635 C C . ALA A 1 209 ? -6.243 -0.151 10.711 1.00 93.81 209 ALA A C 1
ATOM 1637 O O . ALA A 1 209 ? -6.779 -0.775 11.629 1.00 93.81 209 ALA A O 1
ATOM 1638 N N . LEU A 1 210 ? -6.751 1.008 10.280 1.00 92.56 210 LEU A N 1
ATOM 1639 C CA . LEU A 1 210 ? -7.978 1.583 10.837 1.00 92.56 210 LEU A CA 1
ATOM 1640 C C . LEU A 1 210 ? -9.181 0.660 10.625 1.00 92.56 210 LEU A C 1
ATOM 1642 O O . LEU A 1 210 ? -9.933 0.433 11.578 1.00 92.56 210 LEU A O 1
ATOM 1646 N N . PHE A 1 211 ? -9.324 0.081 9.431 1.00 93.06 211 PHE A N 1
ATOM 1647 C CA . PHE A 1 211 ? -10.368 -0.896 9.124 1.00 93.06 211 PHE A CA 1
ATOM 1648 C C . PHE A 1 211 ? -10.256 -2.142 10.006 1.00 93.06 211 PHE A C 1
ATOM 1650 O O . PHE A 1 211 ? -11.185 -2.456 10.751 1.00 93.06 211 PHE A O 1
ATOM 1657 N N . VAL A 1 212 ? -9.100 -2.805 10.009 1.00 93.06 212 VAL A N 1
ATOM 1658 C CA . VAL A 1 212 ? -8.868 -4.039 10.772 1.00 93.06 212 VAL A CA 1
ATOM 1659 C C . VAL A 1 212 ? -9.053 -3.820 12.274 1.00 93.06 212 VAL A C 1
ATOM 1661 O O . VAL A 1 212 ? -9.607 -4.678 12.961 1.00 93.06 212 VAL A O 1
ATOM 1664 N N . SER A 1 213 ? -8.694 -2.641 12.795 1.00 91.81 213 SER A N 1
ATOM 1665 C CA . SER A 1 213 ? -8.889 -2.308 14.210 1.00 91.81 213 SER A CA 1
ATOM 1666 C C . SER A 1 213 ? -10.346 -2.432 14.669 1.00 91.81 213 SER A C 1
ATOM 1668 O O . SER A 1 213 ? -10.590 -2.563 15.868 1.00 91.81 213 SER A O 1
ATOM 1670 N N . THR A 1 214 ? -11.330 -2.306 13.768 1.00 89.12 214 THR A N 1
ATOM 1671 C CA . THR A 1 214 ? -12.764 -2.323 14.114 1.00 89.12 214 THR A CA 1
ATOM 1672 C C . THR A 1 214 ? -13.241 -3.687 14.604 1.00 89.12 214 THR A C 1
ATOM 1674 O O . THR A 1 214 ? -14.154 -3.726 15.423 1.00 89.12 214 THR A O 1
ATOM 1677 N N . PHE A 1 215 ? -12.580 -4.771 14.189 1.00 89.00 215 PHE A N 1
ATOM 1678 C CA . PHE A 1 215 ? -12.928 -6.143 14.566 1.00 89.00 215 PHE A CA 1
ATOM 1679 C C . PHE A 1 215 ? -12.304 -6.602 15.889 1.00 89.00 215 PHE A C 1
ATOM 1681 O O . PHE A 1 215 ? -12.701 -7.632 16.429 1.00 89.00 215 PHE A O 1
ATOM 1688 N N . PHE A 1 216 ? -11.333 -5.856 16.424 1.00 89.62 216 PHE A N 1
ATOM 1689 C CA . PHE A 1 216 ? -10.623 -6.229 17.644 1.00 89.62 216 PHE A CA 1
ATOM 1690 C C . PHE A 1 216 ? -11.027 -5.364 18.838 1.00 89.62 216 PHE A C 1
ATOM 1692 O O . PHE A 1 216 ? -11.029 -4.134 18.771 1.00 89.62 216 PHE A O 1
ATOM 1699 N N . SER A 1 217 ? -11.290 -6.029 19.963 1.00 88.25 217 SER A N 1
ATOM 1700 C CA . SER A 1 217 ? -11.578 -5.401 21.258 1.00 88.25 217 SER A CA 1
ATOM 1701 C C . SER A 1 217 ? -10.387 -5.404 22.223 1.00 88.25 217 SER A C 1
ATOM 1703 O O . SER A 1 217 ? -10.360 -4.599 23.149 1.00 88.25 217 SER A O 1
ATOM 1705 N N . GLN A 1 218 ? -9.402 -6.285 22.012 1.00 90.44 218 GLN A N 1
ATOM 1706 C CA . GLN A 1 218 ? -8.216 -6.445 22.863 1.00 90.44 218 GLN A CA 1
ATOM 1707 C C . GLN A 1 218 ? -6.931 -6.147 22.085 1.00 90.44 218 GLN A C 1
ATOM 1709 O O . GLN A 1 218 ? -6.747 -6.640 20.968 1.00 90.44 218 GLN A O 1
ATOM 1714 N N . ALA A 1 219 ? -6.002 -5.396 22.682 1.00 92.12 219 ALA A N 1
ATOM 1715 C CA . ALA A 1 219 ? -4.827 -4.904 21.961 1.00 92.12 219 ALA A CA 1
ATOM 1716 C C . ALA A 1 219 ? -3.781 -5.982 21.635 1.00 92.12 219 ALA A C 1
ATOM 1718 O O . ALA A 1 219 ? -3.139 -5.934 20.585 1.00 92.12 219 ALA A O 1
ATOM 1719 N N . LYS A 1 220 ? -3.600 -6.968 22.525 1.00 92.75 220 LYS A N 1
ATOM 1720 C CA . LYS A 1 220 ? -2.618 -8.054 22.345 1.00 92.75 220 LYS A CA 1
ATOM 1721 C C . LYS A 1 220 ? -2.875 -8.892 21.080 1.00 92.75 220 LYS A C 1
ATOM 1723 O O . LYS A 1 220 ? -1.952 -8.989 20.273 1.00 92.75 220 LYS A O 1
ATOM 1728 N N . PRO A 1 221 ? -4.076 -9.470 20.859 1.00 93.56 221 PRO A N 1
ATOM 1729 C CA . PRO A 1 221 ? -4.343 -10.224 19.635 1.00 93.56 221 PRO A CA 1
ATOM 1730 C C . PRO A 1 221 ? -4.323 -9.333 18.388 1.00 93.56 221 PRO A C 1
ATOM 1732 O O . PRO A 1 221 ? -3.809 -9.765 17.362 1.00 93.56 221 PRO A O 1
ATOM 1735 N N . ALA A 1 222 ? -4.786 -8.080 18.473 1.00 92.81 222 ALA A N 1
ATOM 1736 C CA . ALA A 1 222 ? -4.764 -7.152 17.341 1.00 92.81 222 ALA A CA 1
ATOM 1737 C C . ALA A 1 222 ? -3.342 -6.883 16.819 1.00 92.81 222 ALA A C 1
ATOM 1739 O O . ALA A 1 222 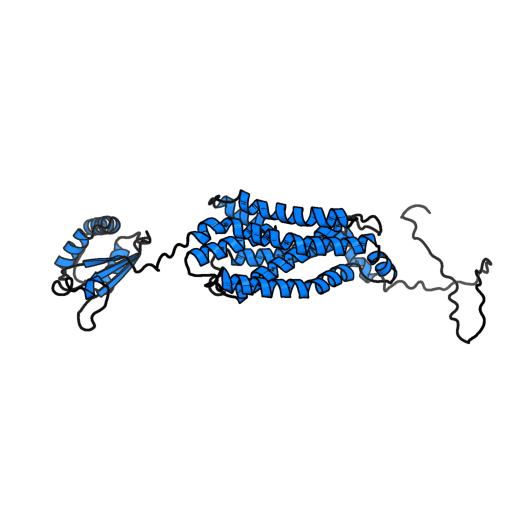? -3.109 -6.906 15.612 1.00 92.81 222 ALA A O 1
ATOM 1740 N N . GLY A 1 223 ? -2.382 -6.679 17.729 1.00 92.75 223 GLY A N 1
ATOM 1741 C CA . GLY A 1 223 ? -0.982 -6.444 17.371 1.00 92.75 223 GLY A CA 1
ATOM 1742 C C . GLY A 1 223 ? -0.286 -7.655 16.739 1.00 92.75 223 GLY A C 1
ATOM 1743 O O . GLY A 1 223 ? 0.670 -7.469 15.992 1.00 92.75 223 GLY A O 1
ATOM 1744 N N . ILE A 1 224 ? -0.756 -8.880 16.999 1.00 94.12 224 ILE A N 1
ATOM 1745 C CA . ILE A 1 224 ? -0.185 -10.113 16.427 1.00 94.12 224 ILE A CA 1
ATOM 1746 C C . ILE A 1 224 ? -0.882 -10.474 15.111 1.00 94.12 224 ILE A C 1
ATOM 1748 O O . ILE A 1 224 ? -0.223 -10.731 14.110 1.00 94.12 224 ILE A O 1
ATOM 1752 N N . ILE A 1 225 ? -2.216 -10.479 15.100 1.00 94.81 225 ILE A N 1
ATOM 1753 C CA . ILE A 1 225 ? -3.015 -10.944 13.960 1.00 94.81 225 ILE A CA 1
ATOM 1754 C C . ILE A 1 225 ? -3.001 -9.924 12.818 1.00 94.81 225 ILE A C 1
ATOM 1756 O O . ILE A 1 225 ? -2.977 -10.312 11.656 1.00 94.81 225 ILE A O 1
ATOM 1760 N N . GLY A 1 226 ? -2.975 -8.625 13.123 1.00 92.81 226 GLY A N 1
ATOM 1761 C CA . GLY A 1 226 ? -2.974 -7.568 12.111 1.00 92.81 226 GLY A CA 1
ATOM 1762 C C . GLY A 1 226 ? -1.837 -7.670 11.089 1.00 92.81 226 GLY A C 1
ATOM 1763 O O . GLY A 1 226 ? -2.106 -7.734 9.890 1.00 92.81 226 GLY A O 1
ATOM 1764 N N . PRO A 1 227 ? -0.571 -7.737 11.533 1.00 92.69 227 PRO A N 1
ATOM 1765 C CA . PRO A 1 227 ? 0.565 -7.935 10.639 1.00 92.69 227 PRO A CA 1
ATOM 1766 C C . PRO A 1 227 ? 0.522 -9.264 9.883 1.00 92.69 227 PRO A C 1
ATOM 1768 O O . PRO A 1 227 ? 0.876 -9.306 8.711 1.00 92.69 227 PRO A O 1
ATOM 1771 N N . VAL A 1 228 ? 0.060 -10.346 10.524 1.00 94.06 228 VAL A N 1
ATOM 1772 C CA . VAL A 1 228 ? -0.131 -11.640 9.846 1.00 94.06 228 VAL A CA 1
ATOM 1773 C C . VAL A 1 228 ? -1.140 -11.503 8.706 1.00 94.06 228 VAL A C 1
ATOM 1775 O O . VAL A 1 228 ? -0.925 -12.063 7.636 1.00 94.06 228 VAL A O 1
ATOM 1778 N N . LEU A 1 229 ? -2.200 -10.714 8.896 1.00 94.19 229 LEU A N 1
ATOM 1779 C CA . LEU A 1 229 ? -3.170 -10.443 7.843 1.00 94.19 229 LEU A CA 1
ATOM 1780 C C . LEU A 1 229 ? -2.522 -9.687 6.678 1.00 94.19 229 LEU A C 1
ATOM 1782 O O . LEU A 1 229 ? -2.725 -10.087 5.540 1.00 94.19 229 LEU A O 1
ATOM 1786 N N . LEU A 1 230 ? -1.667 -8.688 6.937 1.00 92.06 230 LEU A N 1
ATOM 1787 C CA . LEU A 1 230 ? -0.881 -8.047 5.870 1.00 92.06 230 LEU A CA 1
ATOM 1788 C C . LEU A 1 230 ? -0.008 -9.037 5.101 1.00 92.06 230 LEU A C 1
ATOM 1790 O O . LEU A 1 230 ? 0.012 -8.987 3.878 1.00 92.06 230 LEU A O 1
ATOM 1794 N N . PHE A 1 231 ? 0.677 -9.944 5.798 1.00 91.56 231 PHE A N 1
ATOM 1795 C CA . PHE A 1 231 ? 1.505 -10.956 5.145 1.00 91.56 231 PHE A CA 1
ATOM 1796 C C . PHE A 1 231 ? 0.679 -11.868 4.233 1.00 91.56 231 PHE A C 1
ATOM 1798 O O . PHE A 1 231 ? 1.043 -12.086 3.079 1.00 91.56 231 PHE A O 1
ATOM 1805 N N . VAL A 1 232 ? -0.462 -12.360 4.725 1.00 92.56 232 VAL A N 1
ATOM 1806 C CA . VAL A 1 232 ? -1.381 -13.189 3.931 1.00 92.56 232 VAL A CA 1
ATOM 1807 C C . VAL A 1 232 ? -1.895 -12.424 2.713 1.00 92.56 232 VAL A C 1
ATOM 1809 O O . VAL A 1 232 ? -1.993 -13.004 1.638 1.00 92.56 232 VAL A O 1
ATOM 1812 N N . LEU A 1 233 ? -2.162 -11.123 2.849 1.00 91.94 233 LEU A N 1
ATOM 1813 C CA . LEU A 1 233 ? -2.593 -10.263 1.746 1.00 91.94 233 LEU A CA 1
ATOM 1814 C C . LEU A 1 233 ? -1.507 -9.992 0.697 1.00 91.94 233 LEU A C 1
ATOM 1816 O O . LEU A 1 233 ? -1.849 -9.502 -0.374 1.00 91.94 233 LEU A O 1
ATOM 1820 N N . THR A 1 234 ? -0.235 -10.303 0.961 1.00 90.38 234 THR A N 1
ATOM 1821 C CA . THR A 1 234 ? 0.845 -10.239 -0.040 1.00 90.38 234 THR A CA 1
ATOM 1822 C C . THR A 1 234 ? 0.953 -11.537 -0.853 1.00 90.38 234 THR A C 1
ATOM 1824 O O . THR A 1 234 ? 1.395 -11.515 -1.999 1.00 90.38 234 THR A O 1
ATOM 1827 N N . LEU A 1 235 ? 0.536 -12.684 -0.298 1.00 88.56 235 LEU A N 1
ATOM 1828 C CA . LEU A 1 235 ? 0.683 -14.001 -0.938 1.00 88.56 235 LEU A CA 1
ATOM 1829 C C . LEU A 1 235 ? 0.008 -14.150 -2.312 1.00 88.56 235 LEU A C 1
ATOM 1831 O O . LEU A 1 235 ? 0.605 -14.825 -3.153 1.00 88.56 235 LEU A O 1
ATOM 1835 N N . PRO A 1 236 ? -1.173 -13.558 -2.596 1.00 87.75 236 PRO A N 1
ATOM 1836 C CA . PRO A 1 236 ? -1.820 -13.701 -3.897 1.00 87.75 236 PRO A CA 1
ATOM 1837 C C . PRO A 1 236 ? -0.901 -13.352 -5.070 1.00 87.75 236 PRO A C 1
ATOM 1839 O O . PRO A 1 236 ? -0.871 -14.094 -6.046 1.00 87.75 236 PRO A O 1
ATOM 1842 N N . ARG A 1 237 ? -0.054 -12.321 -4.937 1.00 84.81 237 ARG A N 1
ATOM 1843 C CA . ARG A 1 237 ? 0.967 -11.973 -5.940 1.00 84.81 237 ARG A CA 1
ATOM 1844 C C . ARG A 1 237 ? 1.816 -13.171 -6.384 1.00 84.81 237 ARG A C 1
ATOM 1846 O O . ARG A 1 237 ? 2.154 -13.278 -7.561 1.00 84.81 237 ARG A O 1
ATOM 1853 N N . TYR A 1 238 ? 2.176 -14.043 -5.448 1.00 83.19 238 TYR A N 1
ATOM 1854 C CA . TYR A 1 238 ? 3.098 -15.161 -5.655 1.00 83.19 238 TYR A CA 1
ATOM 1855 C C . TYR A 1 238 ? 2.412 -16.405 -6.196 1.00 83.19 238 TYR A C 1
ATOM 1857 O O . TYR A 1 238 ? 3.053 -17.216 -6.854 1.00 83.19 238 TYR A O 1
ATOM 1865 N N . VAL A 1 239 ? 1.109 -16.538 -5.952 1.00 82.31 239 VAL A N 1
ATOM 1866 C CA . VAL A 1 239 ? 0.297 -17.604 -6.547 1.00 82.31 239 VAL A CA 1
ATOM 1867 C C . VAL A 1 239 ? 0.160 -17.390 -8.056 1.00 82.31 239 VAL A C 1
ATOM 1869 O O . VAL A 1 239 ? 0.226 -18.352 -8.811 1.00 82.31 239 VAL A O 1
ATOM 1872 N N . PHE A 1 240 ? 0.053 -16.134 -8.499 1.00 73.12 240 PHE A N 1
ATOM 1873 C CA . PHE A 1 240 ? -0.034 -15.757 -9.917 1.00 73.12 240 PHE A CA 1
ATOM 1874 C C . PHE A 1 240 ? 1.335 -15.532 -10.586 1.00 73.12 240 PHE A C 1
ATOM 1876 O O . PHE A 1 240 ? 1.428 -14.915 -11.647 1.00 73.12 240 PHE A O 1
ATOM 1883 N N . PHE A 1 241 ? 2.434 -15.988 -9.976 1.00 69.25 241 PHE A N 1
ATOM 1884 C CA . PHE A 1 241 ? 3.762 -15.854 -10.573 1.00 69.25 241 PHE A CA 1
ATOM 1885 C C . PHE A 1 241 ? 3.910 -16.828 -11.757 1.00 69.25 241 PHE A C 1
ATOM 1887 O O . PHE A 1 241 ? 4.137 -18.018 -11.553 1.00 69.25 241 PHE A O 1
ATOM 1894 N N . GLY A 1 242 ? 3.769 -16.322 -12.989 1.00 64.06 242 GLY A N 1
ATOM 1895 C CA . GLY A 1 242 ? 3.981 -17.087 -14.229 1.00 64.06 242 GLY A CA 1
ATOM 1896 C C . GLY A 1 242 ? 2.733 -17.365 -15.078 1.00 64.06 242 GLY A C 1
ATOM 1897 O O . GLY A 1 242 ? 2.836 -18.090 -16.061 1.00 64.06 242 GLY A O 1
ATOM 1898 N N . SER A 1 243 ? 1.564 -16.815 -14.733 1.00 63.50 243 SER A N 1
ATOM 1899 C CA . SER A 1 243 ? 0.375 -16.880 -15.594 1.00 63.50 243 SER A CA 1
ATOM 1900 C C . SER A 1 243 ? 0.374 -15.717 -16.594 1.00 63.50 243 SER A C 1
ATOM 1902 O O . SER A 1 243 ? 0.045 -14.591 -16.224 1.00 63.50 243 SER A O 1
ATOM 1904 N N . GLU A 1 244 ? 0.743 -15.983 -17.848 1.00 60.31 244 GLU A N 1
ATOM 1905 C CA . GLU A 1 244 ? 0.743 -14.991 -18.944 1.00 60.31 244 GLU A CA 1
ATOM 1906 C C . GLU A 1 244 ? -0.602 -14.914 -19.695 1.00 60.31 244 GLU A C 1
ATOM 1908 O O . GLU A 1 244 ? -0.761 -14.125 -20.626 1.00 60.31 244 GLU A O 1
ATOM 1913 N N . ASP A 1 245 ? -1.595 -15.707 -19.287 1.00 65.19 245 ASP A N 1
ATOM 1914 C CA . ASP A 1 245 ? -2.891 -15.766 -19.958 1.00 65.19 245 ASP A CA 1
ATOM 1915 C C . ASP A 1 245 ? -3.652 -14.432 -19.864 1.00 65.19 245 ASP A C 1
ATOM 1917 O O . ASP A 1 245 ? -3.773 -13.817 -18.803 1.00 65.19 245 ASP A O 1
ATOM 1921 N N . THR A 1 246 ? -4.266 -14.008 -20.970 1.00 61.41 246 THR A N 1
ATOM 1922 C CA . THR A 1 246 ? -5.083 -12.780 -21.035 1.00 61.41 246 THR A CA 1
ATOM 1923 C C . THR A 1 246 ? -6.268 -12.801 -20.063 1.00 61.41 246 THR A C 1
ATOM 1925 O O . THR A 1 246 ? -6.652 -11.759 -19.533 1.00 61.41 246 THR A O 1
ATOM 1928 N N . ALA A 1 247 ? -6.813 -13.983 -19.755 1.00 57.72 247 ALA A N 1
ATOM 1929 C CA . ALA A 1 247 ? -7.825 -14.156 -18.712 1.00 57.72 247 ALA A CA 1
ATOM 1930 C C . ALA A 1 247 ? -7.274 -13.824 -17.310 1.00 57.72 247 ALA A C 1
ATOM 1932 O O . ALA A 1 247 ? -7.947 -13.141 -16.532 1.00 57.72 247 ALA A O 1
ATOM 1933 N N . ALA A 1 248 ? -6.023 -14.208 -17.029 1.00 65.88 248 ALA A N 1
ATOM 1934 C CA . ALA A 1 248 ? -5.356 -13.941 -15.759 1.00 65.88 248 ALA A CA 1
ATOM 1935 C C . ALA A 1 248 ? -5.112 -12.441 -15.535 1.00 65.88 248 ALA A C 1
ATOM 1937 O O . ALA A 1 248 ? -5.122 -11.993 -14.395 1.00 65.88 248 ALA A O 1
ATOM 1938 N N . GLN A 1 249 ? -4.989 -11.625 -16.590 1.00 67.25 249 GLN A N 1
ATOM 1939 C CA . GLN A 1 249 ? -4.830 -10.170 -16.440 1.00 67.25 249 GLN A CA 1
ATOM 1940 C C . GLN A 1 249 ? -6.032 -9.516 -15.741 1.00 67.25 249 GLN A C 1
ATOM 1942 O O . GLN A 1 249 ? -5.855 -8.651 -14.884 1.00 67.25 249 GLN A O 1
ATOM 1947 N N . SER A 1 250 ? -7.256 -9.955 -16.051 1.00 71.75 250 SER A N 1
ATOM 1948 C CA . SER A 1 250 ? -8.462 -9.443 -15.385 1.00 71.75 250 SER A CA 1
ATOM 1949 C C . SER A 1 250 ? -8.543 -9.862 -13.913 1.00 71.75 250 SER A C 1
ATOM 1951 O O . SER A 1 250 ? -8.964 -9.080 -13.058 1.00 71.75 250 SER A O 1
ATOM 1953 N N . GLU A 1 251 ? -8.074 -11.070 -13.604 1.00 73.38 251 GLU A N 1
ATOM 1954 C CA . GLU A 1 251 ? -8.013 -11.597 -12.243 1.00 73.38 251 GLU A CA 1
ATOM 1955 C C . GLU A 1 251 ? -6.939 -10.873 -11.425 1.00 73.38 251 GLU A C 1
ATOM 1957 O O . GLU A 1 251 ? -7.196 -10.464 -10.294 1.00 73.38 251 GLU A O 1
ATOM 1962 N N . ILE A 1 252 ? -5.776 -10.609 -12.025 1.00 75.25 252 ILE A N 1
ATOM 1963 C CA . ILE A 1 252 ? -4.688 -9.825 -11.432 1.00 75.25 252 ILE A CA 1
ATOM 1964 C C . ILE A 1 252 ? -5.184 -8.425 -11.046 1.00 75.25 252 ILE A C 1
ATOM 1966 O O . ILE A 1 252 ? -4.942 -7.989 -9.919 1.00 75.25 252 ILE A O 1
ATOM 1970 N N . LEU A 1 253 ? -5.949 -7.753 -11.916 1.00 77.75 253 LEU A N 1
ATOM 1971 C CA . LEU A 1 253 ? -6.554 -6.450 -11.609 1.00 77.75 253 LEU A CA 1
ATOM 1972 C C . LEU A 1 253 ? -7.524 -6.519 -10.417 1.00 77.75 253 LEU A C 1
ATOM 1974 O O . LEU A 1 253 ? -7.570 -5.596 -9.607 1.00 77.75 253 LEU A O 1
ATOM 1978 N N . GLY A 1 254 ? -8.276 -7.613 -10.271 1.00 78.25 254 GLY A N 1
ATOM 1979 C CA . GLY A 1 254 ? -9.156 -7.823 -9.118 1.00 78.25 254 GLY A CA 1
ATOM 1980 C C . GLY A 1 254 ? -8.388 -8.039 -7.810 1.00 78.25 254 GLY A C 1
ATOM 1981 O O . GLY A 1 254 ? -8.772 -7.521 -6.761 1.00 78.25 254 GLY A O 1
ATOM 1982 N N . VAL A 1 255 ? -7.274 -8.766 -7.868 1.00 82.38 255 VAL A N 1
ATOM 1983 C CA . VAL A 1 255 ? -6.423 -9.057 -6.704 1.00 82.38 255 VAL A CA 1
ATOM 1984 C C . VAL A 1 255 ? -5.619 -7.824 -6.266 1.00 82.38 255 VAL A C 1
ATOM 1986 O O . VAL A 1 255 ? -5.307 -7.685 -5.084 1.00 82.38 255 VAL A O 1
ATOM 1989 N N . MET A 1 256 ? -5.348 -6.882 -7.175 1.00 83.50 256 MET A N 1
ATOM 1990 C CA . MET A 1 256 ? -4.685 -5.605 -6.872 1.00 83.50 256 MET A CA 1
ATOM 1991 C C . MET A 1 256 ? -5.478 -4.691 -5.926 1.00 83.50 256 MET A C 1
ATOM 1993 O O . MET A 1 256 ? -4.889 -3.781 -5.361 1.00 83.50 256 MET A O 1
ATOM 1997 N N . VAL A 1 257 ? -6.763 -4.960 -5.665 1.00 84.69 257 VAL A N 1
ATOM 1998 C CA . VAL A 1 257 ? -7.534 -4.275 -4.599 1.00 84.69 257 VAL A CA 1
ATOM 1999 C C . VAL A 1 257 ? -7.000 -4.611 -3.187 1.00 84.69 257 VAL A C 1
ATOM 2001 O O . VAL A 1 257 ? -7.361 -4.015 -2.166 1.00 84.69 257 VAL A O 1
ATOM 2004 N N . LEU A 1 258 ? -6.143 -5.630 -3.084 1.00 88.75 258 LEU A N 1
ATOM 2005 C CA . LEU A 1 258 ? -5.382 -5.920 -1.878 1.00 88.75 258 LEU A CA 1
ATOM 2006 C C . LEU A 1 258 ? -4.079 -5.124 -1.912 1.00 88.75 258 LEU A C 1
ATOM 2008 O O . LEU A 1 258 ? -3.128 -5.490 -2.604 1.00 88.75 258 LEU A O 1
ATOM 2012 N N . SER A 1 259 ? -4.006 -4.073 -1.098 1.00 90.69 259 SER A N 1
ATOM 2013 C CA . SER A 1 259 ? -2.894 -3.121 -1.158 1.00 90.69 259 SER A CA 1
ATOM 2014 C C . SER A 1 259 ? -1.482 -3.725 -1.058 1.00 90.69 259 SER A C 1
ATOM 2016 O O . SER A 1 259 ? -0.622 -3.315 -1.841 1.00 90.69 259 SER A O 1
ATOM 2018 N N . PRO A 1 260 ? -1.198 -4.717 -0.184 1.00 92.12 260 PRO A N 1
ATOM 2019 C CA . PRO A 1 260 ? 0.120 -5.360 -0.148 1.00 92.12 260 PRO A CA 1
ATOM 2020 C C . PRO A 1 260 ? 0.458 -6.138 -1.426 1.00 92.12 260 PRO A C 1
ATOM 2022 O O . PRO A 1 260 ? 1.624 -6.198 -1.812 1.00 92.12 260 PRO A O 1
ATOM 2025 N N . THR A 1 261 ? -0.549 -6.691 -2.113 1.00 91.31 261 THR A N 1
ATOM 2026 C CA . THR A 1 261 ? -0.364 -7.349 -3.413 1.00 91.31 261 THR A CA 1
ATOM 2027 C C . THR A 1 261 ? -0.072 -6.326 -4.511 1.00 91.31 261 THR A C 1
ATOM 2029 O O . THR A 1 261 ? 0.890 -6.512 -5.255 1.00 91.31 261 THR A O 1
ATOM 2032 N N . ALA A 1 262 ? -0.831 -5.226 -4.596 1.00 91.88 262 ALA A N 1
ATOM 2033 C CA . ALA A 1 262 ? -0.548 -4.154 -5.558 1.00 91.88 262 ALA A CA 1
ATOM 2034 C C . ALA A 1 262 ? 0.857 -3.568 -5.370 1.00 91.88 262 ALA A C 1
ATOM 2036 O O . ALA A 1 262 ? 1.580 -3.354 -6.341 1.00 91.88 262 ALA A O 1
ATOM 2037 N N . PHE A 1 263 ? 1.280 -3.371 -4.120 1.00 92.62 263 PHE A N 1
ATOM 2038 C CA . PHE A 1 263 ? 2.634 -2.923 -3.814 1.00 92.62 263 PHE A CA 1
ATOM 2039 C C . PHE A 1 263 ? 3.703 -3.918 -4.291 1.00 92.62 263 PHE A C 1
ATOM 2041 O O . PHE A 1 263 ? 4.686 -3.509 -4.905 1.00 92.62 263 PHE A O 1
ATOM 2048 N N . ALA A 1 264 ? 3.508 -5.221 -4.066 1.00 91.38 264 ALA A N 1
ATOM 2049 C CA . ALA A 1 264 ? 4.441 -6.237 -4.546 1.00 91.38 264 ALA A CA 1
ATOM 2050 C C . ALA A 1 264 ? 4.545 -6.242 -6.085 1.00 91.38 264 ALA A C 1
ATOM 2052 O O . ALA A 1 264 ? 5.655 -6.229 -6.609 1.00 91.38 264 ALA A O 1
ATOM 2053 N N . PHE A 1 265 ? 3.417 -6.143 -6.802 1.00 89.25 265 PHE A N 1
ATOM 2054 C CA . PHE A 1 265 ? 3.413 -5.968 -8.263 1.00 89.25 265 PHE A CA 1
ATOM 2055 C C . PHE A 1 265 ? 4.168 -4.709 -8.710 1.00 89.25 265 PHE A C 1
ATOM 2057 O O . PHE A 1 265 ? 4.956 -4.770 -9.650 1.00 89.25 265 PHE A O 1
ATOM 2064 N N . GLY A 1 266 ? 3.963 -3.573 -8.036 1.00 91.00 266 GLY A N 1
ATOM 2065 C CA . GLY A 1 266 ? 4.665 -2.330 -8.360 1.00 91.00 266 GLY A CA 1
ATOM 2066 C C . GLY A 1 266 ? 6.184 -2.458 -8.230 1.00 91.00 266 GLY A C 1
ATOM 2067 O O . GLY A 1 266 ? 6.912 -1.998 -9.106 1.00 91.00 266 GLY A O 1
ATOM 2068 N N . ILE A 1 267 ? 6.661 -3.128 -7.175 1.00 91.44 267 ILE A N 1
ATOM 2069 C CA . ILE A 1 267 ? 8.090 -3.399 -6.962 1.00 91.44 267 ILE A CA 1
ATOM 2070 C C . ILE A 1 267 ? 8.667 -4.287 -8.073 1.00 91.44 267 ILE A C 1
ATOM 2072 O O . ILE A 1 267 ? 9.751 -3.991 -8.570 1.00 91.44 267 ILE A O 1
ATOM 2076 N N . ASP A 1 268 ? 7.945 -5.316 -8.517 1.00 88.44 268 ASP A N 1
ATOM 2077 C CA . ASP A 1 268 ? 8.409 -6.163 -9.624 1.00 88.44 268 ASP A CA 1
ATOM 2078 C C . ASP A 1 268 ? 8.540 -5.382 -10.937 1.00 88.44 268 ASP A C 1
ATOM 2080 O O . ASP A 1 268 ? 9.506 -5.575 -11.675 1.00 88.44 268 ASP A O 1
ATOM 2084 N N . ILE A 1 269 ? 7.615 -4.453 -11.206 1.00 88.81 269 ILE A N 1
ATOM 2085 C CA . ILE A 1 269 ? 7.696 -3.577 -12.381 1.00 88.81 269 ILE A CA 1
ATOM 2086 C C . ILE A 1 269 ? 8.933 -2.675 -12.289 1.00 88.81 269 ILE A C 1
ATOM 2088 O O . ILE A 1 269 ? 9.703 -2.612 -13.248 1.00 88.81 269 ILE A O 1
ATOM 2092 N N . PHE A 1 270 ? 9.185 -2.044 -11.135 1.00 89.88 270 PHE A N 1
ATOM 2093 C CA . PHE A 1 270 ? 10.410 -1.259 -10.921 1.00 89.88 270 PHE A CA 1
ATOM 2094 C C . PHE A 1 270 ? 11.672 -2.080 -11.207 1.00 89.88 270 PHE A C 1
ATOM 2096 O O . PHE A 1 270 ? 12.567 -1.610 -11.901 1.00 89.88 270 PHE A O 1
ATOM 2103 N N . LEU A 1 271 ? 11.735 -3.318 -10.716 1.00 89.25 271 LEU A N 1
ATOM 2104 C CA . LEU A 1 271 ? 12.891 -4.198 -10.906 1.00 89.25 271 LEU A CA 1
ATOM 2105 C C . LEU A 1 271 ? 13.059 -4.643 -12.358 1.00 89.25 271 LEU A C 1
ATOM 2107 O O . LEU A 1 271 ? 14.188 -4.745 -12.825 1.00 89.25 271 LEU A O 1
ATOM 2111 N N . SER A 1 272 ? 11.962 -4.890 -13.076 1.00 85.75 272 SER A N 1
ATOM 2112 C CA . SER A 1 272 ? 12.019 -5.257 -14.495 1.00 85.75 272 SER A CA 1
ATOM 2113 C C . SER A 1 272 ? 12.596 -4.127 -15.355 1.00 85.75 272 SER A C 1
ATOM 2115 O O . SER A 1 272 ? 13.472 -4.369 -16.182 1.00 85.75 272 SER A O 1
ATOM 2117 N N . LEU A 1 273 ? 12.190 -2.881 -15.092 1.00 86.50 273 LEU A N 1
ATOM 2118 C CA . LEU A 1 273 ? 12.659 -1.695 -15.813 1.00 86.50 273 LEU A CA 1
ATOM 2119 C C . LEU A 1 273 ? 14.092 -1.314 -15.450 1.00 86.50 273 LEU A C 1
ATOM 2121 O O . LEU A 1 273 ? 14.873 -0.905 -16.309 1.00 86.50 273 LEU A O 1
ATOM 2125 N N . GLU A 1 274 ? 14.452 -1.463 -14.179 1.00 88.62 274 GLU A N 1
ATOM 2126 C CA . GLU A 1 274 ? 15.823 -1.271 -13.712 1.00 88.62 274 GLU A CA 1
ATOM 2127 C C . GLU A 1 274 ? 16.752 -2.377 -14.237 1.00 88.62 274 GLU A C 1
ATOM 2129 O O . GLU A 1 274 ? 17.917 -2.127 -14.537 1.00 88.62 274 GLU A O 1
ATOM 2134 N N . GLY A 1 275 ? 16.214 -3.588 -14.421 1.00 83.88 275 GLY A N 1
ATOM 2135 C CA . GLY A 1 275 ? 16.895 -4.722 -15.036 1.00 83.88 275 GLY A CA 1
ATOM 2136 C C . GLY A 1 275 ? 17.307 -4.479 -16.482 1.00 83.88 275 GLY A C 1
ATOM 2137 O O . GLY A 1 275 ? 18.365 -4.966 -16.861 1.00 83.88 275 GLY A O 1
ATOM 2138 N N . ILE A 1 276 ? 16.505 -3.713 -17.230 1.00 82.31 276 ILE A N 1
ATOM 2139 C CA . ILE A 1 276 ? 16.749 -3.309 -18.626 1.00 82.31 276 ILE A CA 1
ATOM 2140 C C . ILE A 1 276 ? 17.605 -2.027 -18.703 1.00 82.31 276 ILE A C 1
ATOM 2142 O O . ILE A 1 276 ? 18.223 -1.753 -19.727 1.00 82.31 276 ILE A O 1
ATOM 2146 N N . GLY A 1 277 ? 17.681 -1.252 -17.615 1.00 81.44 277 GLY A N 1
ATOM 2147 C CA . GLY A 1 277 ? 18.453 -0.005 -17.531 1.00 81.44 277 GLY A CA 1
ATOM 2148 C C . GLY A 1 277 ? 17.676 1.263 -17.908 1.00 81.44 277 GLY A C 1
ATOM 2149 O O . GLY A 1 277 ? 18.259 2.342 -17.932 1.00 81.44 277 GLY A O 1
ATOM 2150 N N . GLN A 1 278 ? 16.366 1.165 -18.166 1.00 83.06 278 GLN A N 1
ATOM 2151 C CA . GLN A 1 278 ? 15.524 2.318 -18.515 1.00 83.06 278 GLN A CA 1
ATOM 2152 C C . GLN A 1 278 ? 15.019 3.074 -17.273 1.00 83.06 278 GLN A C 1
ATOM 2154 O O . GLN A 1 278 ? 14.879 4.296 -17.309 1.00 83.06 278 GLN A O 1
ATOM 2159 N N . GLY A 1 279 ? 14.755 2.353 -16.175 1.00 86.12 279 GLY A N 1
ATOM 2160 C CA . GLY A 1 279 ? 14.163 2.913 -14.956 1.00 86.12 279 GLY A CA 1
ATOM 2161 C C . GLY A 1 279 ? 12.726 3.428 -15.146 1.00 86.12 279 GLY A C 1
ATOM 2162 O O . GLY A 1 279 ? 12.204 3.521 -16.258 1.00 86.12 279 GLY A O 1
ATOM 2163 N N . LEU A 1 280 ? 12.048 3.752 -14.040 1.00 89.88 280 LEU A N 1
ATOM 2164 C CA . LEU A 1 280 ? 10.682 4.287 -14.077 1.00 89.88 280 LEU A CA 1
ATOM 2165 C C . LEU A 1 280 ? 10.652 5.812 -13.883 1.00 89.88 280 LEU A C 1
ATOM 2167 O O . LEU A 1 280 ? 10.984 6.345 -12.815 1.00 89.88 280 LEU A O 1
ATOM 2171 N N . THR A 1 281 ? 10.155 6.508 -14.903 1.00 90.62 281 THR A N 1
ATOM 2172 C CA . THR A 1 281 ? 10.003 7.972 -14.939 1.00 90.62 281 THR A CA 1
ATOM 2173 C C . THR A 1 281 ? 8.537 8.358 -15.146 1.00 90.62 281 THR A C 1
ATOM 2175 O O . THR A 1 281 ? 7.746 7.577 -15.674 1.00 90.62 281 THR A O 1
ATOM 2178 N N . TRP A 1 282 ? 8.162 9.581 -14.756 1.00 88.12 282 TRP A N 1
ATOM 2179 C CA . TRP A 1 282 ? 6.819 10.152 -14.961 1.00 88.12 282 TRP A CA 1
ATOM 2180 C C . TRP A 1 282 ? 6.363 10.227 -16.420 1.00 88.12 282 TRP A C 1
ATOM 2182 O O . TRP A 1 282 ? 5.183 10.430 -16.673 1.00 88.12 282 TRP A O 1
ATOM 2192 N N . GLU A 1 283 ? 7.272 10.081 -17.375 1.00 86.88 283 GLU A N 1
ATOM 2193 C CA . GLU A 1 283 ? 6.938 10.059 -18.799 1.00 86.88 283 GLU A CA 1
ATOM 2194 C C . GLU A 1 283 ? 6.460 8.669 -19.240 1.00 86.88 283 GLU A C 1
ATOM 2196 O O . GLU A 1 283 ? 5.547 8.562 -20.050 1.00 86.88 283 GLU A O 1
ATOM 2201 N N . ASN A 1 284 ? 6.993 7.604 -18.628 1.00 85.75 284 ASN A N 1
ATOM 2202 C CA . ASN A 1 284 ? 6.777 6.221 -19.068 1.00 85.75 284 ASN A CA 1
ATOM 2203 C C . ASN A 1 284 ? 5.813 5.431 -18.165 1.00 85.75 284 ASN A C 1
ATOM 2205 O O . ASN A 1 284 ? 5.531 4.264 -18.425 1.00 85.75 284 ASN A O 1
ATOM 2209 N N . TYR A 1 285 ? 5.313 6.023 -17.078 1.00 86.25 285 TYR A N 1
ATOM 2210 C CA . TYR A 1 285 ? 4.573 5.267 -16.059 1.00 86.25 285 TYR A CA 1
ATOM 2211 C C . TYR A 1 285 ? 3.181 4.782 -16.482 1.00 86.25 285 TYR A C 1
ATOM 2213 O O . TYR A 1 285 ? 2.702 3.786 -15.938 1.00 86.25 285 TYR A O 1
ATOM 2221 N N . ASP A 1 286 ? 2.519 5.485 -17.405 1.00 86.94 286 ASP A N 1
ATOM 2222 C CA . ASP A 1 286 ? 1.165 5.144 -17.868 1.00 86.94 286 ASP A CA 1
ATOM 2223 C C . ASP A 1 286 ? 1.185 4.324 -19.166 1.00 86.94 286 ASP A C 1
ATOM 2225 O O . ASP A 1 286 ? 0.168 4.198 -19.844 1.00 86.94 286 ASP A O 1
ATOM 2229 N N . ASN A 1 287 ? 2.338 3.740 -19.512 1.00 82.38 287 ASN A N 1
ATOM 2230 C CA . ASN A 1 287 ? 2.438 2.824 -20.641 1.00 82.38 287 ASN A CA 1
ATOM 2231 C C . ASN A 1 287 ? 1.584 1.568 -20.367 1.00 82.38 287 ASN A C 1
ATOM 2233 O O . ASN A 1 287 ? 1.816 0.887 -19.358 1.00 82.38 287 ASN A O 1
ATOM 2237 N N . PRO A 1 288 ? 0.622 1.221 -21.248 1.00 76.38 288 PRO A N 1
ATOM 2238 C CA . PRO A 1 288 ? -0.284 0.088 -21.041 1.00 76.38 288 PRO A CA 1
ATOM 2239 C C . PRO A 1 288 ? 0.437 -1.251 -20.865 1.00 76.38 288 PRO A C 1
ATOM 2241 O O . PRO A 1 288 ? -0.024 -2.094 -20.102 1.00 76.38 288 PRO A O 1
ATOM 2244 N N . GLU A 1 289 ? 1.583 -1.418 -21.525 1.00 74.50 289 GLU A N 1
ATOM 2245 C CA . GLU A 1 289 ? 2.412 -2.626 -21.455 1.00 74.50 289 GLU A CA 1
ATOM 2246 C C . GLU A 1 289 ? 3.080 -2.810 -20.085 1.00 74.50 289 GLU A C 1
ATOM 2248 O O . GLU A 1 289 ? 3.257 -3.935 -19.628 1.00 74.50 289 GLU A O 1
ATOM 2253 N N . LEU A 1 290 ? 3.409 -1.709 -19.399 1.00 73.12 290 LEU A N 1
ATOM 2254 C CA . LEU A 1 290 ? 4.028 -1.740 -18.070 1.00 73.12 290 LEU A CA 1
ATOM 2255 C C . LEU A 1 290 ? 2.987 -1.880 -16.956 1.00 73.12 290 LEU A C 1
ATOM 2257 O O . LEU A 1 290 ? 3.290 -2.400 -15.885 1.00 73.12 290 LEU A O 1
ATOM 2261 N N . GLY A 1 291 ? 1.771 -1.363 -17.169 1.00 82.81 291 GLY A N 1
ATOM 2262 C CA . GLY A 1 291 ? 0.663 -1.460 -16.215 1.00 82.81 291 GLY A CA 1
ATOM 2263 C C . GLY A 1 291 ? 0.872 -0.719 -14.883 1.00 82.81 291 GLY A C 1
ATOM 2264 O O . GLY A 1 291 ? 0.016 -0.804 -14.000 1.00 82.81 291 GLY A O 1
ATOM 2265 N N . PHE A 1 292 ? 1.962 0.041 -14.714 1.00 89.31 292 PHE A N 1
ATOM 2266 C CA . PHE A 1 292 ? 2.294 0.720 -13.454 1.00 89.31 292 PHE A CA 1
ATOM 2267 C C . PHE A 1 292 ? 1.288 1.817 -13.079 1.00 89.31 292 PHE A C 1
ATOM 2269 O O . PHE A 1 292 ? 0.932 1.969 -11.907 1.00 89.31 292 PHE A O 1
ATOM 2276 N N . GLY A 1 293 ? 0.765 2.549 -14.067 1.00 90.19 293 GLY A N 1
ATOM 2277 C CA . GLY A 1 293 ? -0.310 3.521 -13.861 1.00 90.19 293 GLY A CA 1
ATOM 2278 C C . GLY A 1 293 ? -1.532 2.907 -13.170 1.00 90.19 293 GLY A C 1
ATOM 2279 O O . GLY A 1 293 ? -2.110 3.520 -12.270 1.00 90.19 293 GLY A O 1
ATOM 2280 N N . ASN A 1 294 ? -1.875 1.657 -13.500 1.00 89.44 294 ASN A N 1
ATOM 2281 C CA . ASN A 1 294 ? -2.954 0.938 -12.824 1.00 89.44 294 ASN A CA 1
ATOM 2282 C C . ASN A 1 294 ? -2.592 0.632 -11.370 1.00 89.44 294 ASN A C 1
ATOM 2284 O O . ASN A 1 294 ? -3.418 0.874 -10.494 1.00 89.44 294 ASN A O 1
ATOM 2288 N N . VAL A 1 295 ? -1.357 0.205 -11.087 1.00 91.94 295 VAL A N 1
ATOM 2289 C CA . VAL A 1 295 ? -0.891 -0.037 -9.711 1.00 91.94 295 VAL A CA 1
ATOM 2290 C C . VAL A 1 295 ? -1.064 1.210 -8.843 1.00 91.94 295 VAL A C 1
ATOM 2292 O O . VAL A 1 295 ? -1.650 1.112 -7.767 1.00 91.94 295 VAL A O 1
ATOM 2295 N N . LEU A 1 296 ? -0.641 2.391 -9.311 1.00 93.38 296 LEU A N 1
ATOM 2296 C CA . LEU A 1 296 ? -0.829 3.646 -8.567 1.00 93.38 296 LEU A CA 1
ATOM 2297 C C . LEU A 1 296 ? -2.308 3.976 -8.328 1.00 93.38 296 LEU A C 1
ATOM 2299 O O . LEU A 1 296 ? -2.680 4.381 -7.222 1.00 93.38 296 LEU A O 1
ATOM 2303 N N . ARG A 1 297 ? -3.154 3.800 -9.351 1.00 92.25 297 ARG A N 1
ATOM 2304 C CA . ARG A 1 297 ? -4.603 4.042 -9.258 1.00 92.25 297 ARG A CA 1
ATOM 2305 C C . ARG A 1 297 ? -5.251 3.117 -8.229 1.00 92.25 297 ARG A C 1
ATOM 2307 O O . ARG A 1 297 ? -6.017 3.604 -7.400 1.00 92.25 297 ARG A O 1
ATOM 2314 N N . PHE A 1 298 ? -4.917 1.826 -8.241 1.00 92.75 298 PHE A N 1
ATOM 2315 C CA . PHE A 1 298 ? -5.412 0.861 -7.257 1.00 92.75 298 PHE A CA 1
ATOM 2316 C C . PHE A 1 298 ? -4.927 1.189 -5.852 1.00 92.75 298 PHE A C 1
ATOM 2318 O O . PHE A 1 298 ? -5.733 1.230 -4.937 1.00 92.75 298 PHE A O 1
ATOM 2325 N N . LEU A 1 299 ? -3.660 1.559 -5.673 1.00 94.56 299 LEU A N 1
ATOM 2326 C CA . LEU A 1 299 ? -3.126 1.902 -4.355 1.00 94.56 299 LEU A CA 1
ATOM 2327 C C . LEU A 1 299 ? -3.809 3.131 -3.729 1.00 94.56 299 LEU A C 1
ATOM 2329 O O . LEU A 1 299 ? -4.110 3.172 -2.529 1.00 94.56 299 LEU A O 1
ATOM 2333 N N . PHE A 1 300 ? -4.108 4.130 -4.556 1.00 95.12 300 PHE A N 1
ATOM 2334 C CA . PHE A 1 300 ? -4.913 5.271 -4.140 1.00 95.12 300 PHE A CA 1
ATOM 2335 C C . PHE A 1 300 ? -6.361 4.864 -3.818 1.00 95.12 300 PHE A C 1
ATOM 2337 O O . PHE A 1 300 ? -6.907 5.255 -2.784 1.00 95.12 300 PHE A O 1
ATOM 2344 N N . LEU A 1 301 ? -6.972 4.047 -4.676 1.00 94.69 301 LEU A N 1
ATOM 2345 C CA . LEU A 1 301 ? -8.336 3.552 -4.511 1.00 94.69 301 LEU A CA 1
ATOM 2346 C C . LEU A 1 301 ? -8.488 2.668 -3.262 1.00 94.69 301 LEU A C 1
ATOM 2348 O O . LEU A 1 301 ? -9.459 2.841 -2.529 1.00 94.69 301 LEU A O 1
ATOM 2352 N N . ASP A 1 302 ? -7.512 1.824 -2.941 1.00 94.19 302 ASP A N 1
ATOM 2353 C CA . ASP A 1 302 ? -7.472 0.998 -1.730 1.00 94.19 302 ASP A CA 1
ATOM 2354 C C . ASP A 1 302 ? -7.507 1.854 -0.471 1.00 94.19 302 ASP A C 1
ATOM 2356 O O . ASP A 1 302 ? -8.247 1.563 0.468 1.00 94.19 302 ASP A O 1
ATOM 2360 N N . THR A 1 303 ? -6.768 2.967 -0.474 1.00 94.38 303 THR A N 1
ATOM 2361 C CA . THR A 1 303 ? -6.787 3.924 0.636 1.00 94.38 303 THR A CA 1
ATOM 2362 C C . THR A 1 303 ? -8.209 4.445 0.871 1.00 94.38 303 THR A C 1
ATOM 2364 O O . THR A 1 303 ? -8.684 4.483 2.008 1.00 94.38 303 THR A O 1
ATOM 2367 N N . LEU A 1 304 ? -8.925 4.802 -0.200 1.00 94.50 304 LEU A N 1
ATOM 2368 C CA . LEU A 1 304 ? -10.310 5.270 -0.113 1.00 94.50 304 LEU A CA 1
ATOM 2369 C C . LEU A 1 304 ? -11.270 4.156 0.320 1.00 94.50 304 LEU A C 1
ATOM 2371 O O . LEU A 1 304 ? -12.119 4.382 1.186 1.00 94.50 304 LEU A O 1
ATOM 2375 N N . ILE A 1 305 ? -11.122 2.955 -0.245 1.00 93.81 305 ILE A N 1
ATOM 2376 C CA . ILE A 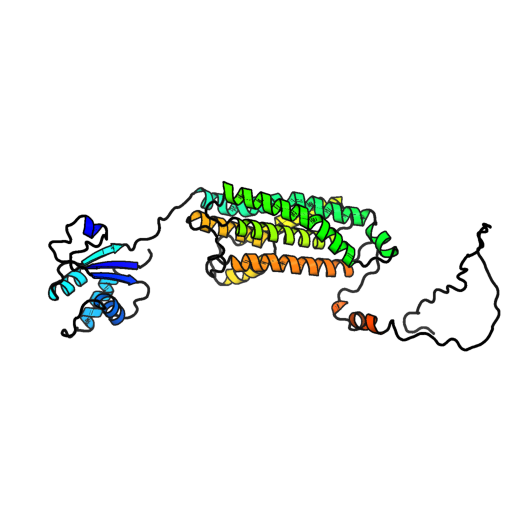1 305 ? -11.948 1.791 0.081 1.00 93.81 305 ILE A CA 1
ATOM 2377 C C . ILE A 1 305 ? -11.776 1.411 1.547 1.00 93.81 305 ILE A C 1
ATOM 2379 O O . ILE A 1 305 ? -12.773 1.260 2.249 1.00 93.81 305 ILE A O 1
ATOM 2383 N N . TYR A 1 306 ? -10.548 1.305 2.052 1.00 93.62 306 TYR A N 1
ATOM 2384 C CA . TYR A 1 306 ? -10.306 0.950 3.448 1.00 93.62 306 TYR A CA 1
ATOM 2385 C C . TYR A 1 306 ? -10.771 2.039 4.415 1.00 93.62 306 TYR A C 1
ATOM 2387 O O . TYR A 1 306 ? -11.312 1.703 5.465 1.00 93.62 306 TYR A O 1
ATOM 2395 N N . LEU A 1 307 ? -10.659 3.328 4.070 1.00 92.50 307 LEU A N 1
ATOM 2396 C CA . LEU A 1 307 ? -11.236 4.405 4.886 1.00 92.50 307 LEU A CA 1
ATOM 2397 C C . LEU A 1 307 ? -12.766 4.331 4.935 1.00 92.50 307 LEU A C 1
ATOM 2399 O O . LEU A 1 307 ? -13.361 4.481 6.006 1.00 92.50 307 LEU A O 1
ATOM 2403 N N . PHE A 1 308 ? -13.411 4.069 3.797 1.00 91.38 308 PHE A N 1
ATOM 2404 C CA . PHE A 1 308 ? -14.858 3.891 3.734 1.00 91.38 308 PHE A CA 1
ATOM 2405 C C . PHE A 1 308 ? -15.310 2.643 4.504 1.00 91.38 308 PHE A C 1
ATOM 2407 O O . PHE A 1 308 ? -16.252 2.705 5.296 1.00 91.38 308 PHE A O 1
ATOM 2414 N N . LEU A 1 309 ? -14.607 1.523 4.331 1.00 91.25 309 LEU A N 1
ATOM 2415 C CA . LEU A 1 309 ? -14.862 0.286 5.061 1.00 91.25 309 LEU A CA 1
ATOM 2416 C C . LEU A 1 309 ? -14.634 0.462 6.560 1.00 91.25 309 LEU A C 1
ATOM 2418 O O . LEU A 1 309 ? -15.428 -0.048 7.344 1.00 91.25 309 LEU A O 1
ATOM 2422 N N . ALA A 1 310 ? -13.610 1.210 6.978 1.00 89.62 310 ALA A N 1
ATOM 2423 C CA . ALA A 1 310 ? -13.392 1.548 8.379 1.00 89.62 310 ALA A CA 1
ATOM 2424 C C . ALA A 1 310 ? -14.593 2.327 8.930 1.00 89.62 310 ALA A C 1
ATOM 2426 O O . ALA A 1 310 ? -15.190 1.911 9.925 1.00 89.62 310 ALA A O 1
ATOM 2427 N N . TRP A 1 311 ? -15.005 3.403 8.253 1.00 87.00 311 TRP A N 1
ATOM 2428 C CA . TRP A 1 311 ? -16.168 4.205 8.644 1.00 87.00 311 TRP A CA 1
ATOM 2429 C C . TRP A 1 311 ? -17.455 3.383 8.769 1.00 87.00 311 TRP A C 1
ATOM 2431 O O . TRP A 1 311 ? -18.243 3.571 9.703 1.00 87.00 311 TRP A O 1
ATOM 2441 N N . TYR A 1 312 ? -17.674 2.490 7.805 1.00 87.81 312 TYR A N 1
ATOM 2442 C CA . TYR A 1 312 ? -18.832 1.613 7.758 1.00 87.81 312 TYR A CA 1
ATOM 2443 C C . TYR A 1 312 ? -18.789 0.589 8.897 1.00 87.81 312 TYR A C 1
ATOM 2445 O O . TYR A 1 312 ? -19.722 0.520 9.700 1.00 87.81 312 TYR A O 1
ATOM 2453 N N . ALA A 1 313 ? -17.671 -0.127 9.037 1.00 85.44 313 ALA A N 1
ATOM 2454 C CA . ALA A 1 313 ? -17.478 -1.147 10.059 1.00 85.44 313 ALA A CA 1
ATOM 2455 C C . ALA A 1 313 ? -17.576 -0.572 11.478 1.00 85.44 313 ALA A C 1
ATOM 2457 O O . ALA A 1 313 ? -18.134 -1.215 12.362 1.00 85.44 313 ALA A O 1
ATOM 2458 N N . GLU A 1 314 ? -17.126 0.664 11.714 1.00 80.69 314 GLU A N 1
ATOM 2459 C CA . GLU A 1 314 ? -17.268 1.302 13.027 1.00 80.69 314 GLU A CA 1
ATOM 2460 C C . GLU A 1 314 ? -18.733 1.482 13.459 1.00 80.69 314 GLU A C 1
ATOM 2462 O O . GLU A 1 314 ? -19.035 1.474 14.653 1.00 80.69 314 GLU A O 1
ATOM 2467 N N . GLN A 1 315 ? -19.649 1.657 12.506 1.00 78.00 315 GLN A N 1
ATOM 2468 C CA . GLN A 1 315 ? -21.070 1.856 12.794 1.00 78.00 315 GLN A CA 1
ATOM 2469 C C . GLN A 1 315 ? -21.849 0.548 12.910 1.00 78.00 315 GLN A C 1
ATOM 2471 O O . GLN A 1 315 ? -22.849 0.500 13.634 1.00 78.00 315 GLN A O 1
ATOM 2476 N N . THR A 1 316 ? -21.421 -0.483 12.184 1.00 76.19 316 THR A N 1
ATOM 2477 C CA . THR A 1 316 ? -22.160 -1.741 12.065 1.00 76.19 316 THR A CA 1
ATOM 2478 C C . THR A 1 316 ? -21.626 -2.851 12.957 1.00 76.19 316 THR A C 1
ATOM 2480 O O . THR A 1 316 ? -22.404 -3.707 13.375 1.00 76.19 316 THR A O 1
ATOM 2483 N N . VAL A 1 317 ? -20.318 -2.882 13.234 1.00 72.25 317 VAL A N 1
ATOM 2484 C CA . VAL A 1 317 ? -19.713 -3.961 14.019 1.00 72.25 317 VAL A CA 1
ATOM 2485 C C . VAL A 1 317 ? -20.096 -3.792 15.490 1.00 72.25 317 VAL A C 1
ATOM 2487 O O . VAL A 1 317 ? -19.885 -2.714 16.065 1.00 72.25 317 VAL A O 1
ATOM 2490 N N . PRO A 1 318 ? -20.652 -4.841 16.123 1.00 59.34 318 PRO A N 1
ATOM 2491 C CA . PRO A 1 318 ? -21.017 -4.791 17.520 1.00 59.34 318 PRO A CA 1
ATOM 2492 C C . PRO A 1 318 ? -19.771 -4.778 18.411 1.00 59.34 318 PRO A C 1
ATOM 2494 O O . PRO A 1 318 ? -19.255 -5.822 18.797 1.00 59.34 318 PRO A O 1
ATOM 2497 N N . ASN A 1 319 ? -19.255 -3.592 18.730 1.00 63.19 319 ASN A N 1
ATOM 2498 C CA . ASN A 1 319 ? -18.303 -3.441 19.827 1.00 63.19 319 ASN A CA 1
ATOM 2499 C C . ASN A 1 319 ? -19.027 -3.600 21.165 1.00 63.19 319 ASN A C 1
ATOM 2501 O O . ASN A 1 319 ? -20.140 -3.116 21.328 1.00 63.19 319 ASN A O 1
ATOM 2505 N N . THR A 1 320 ? -18.374 -4.216 22.149 1.00 59.03 320 THR A N 1
ATOM 2506 C CA . THR A 1 320 ? -18.929 -4.544 23.479 1.00 59.03 320 THR A CA 1
ATOM 2507 C C . THR A 1 320 ? -19.571 -3.351 24.213 1.00 59.03 320 THR A C 1
ATOM 2509 O O . THR A 1 320 ? -20.317 -3.542 25.171 1.00 59.03 320 THR A O 1
ATOM 2512 N N . TYR A 1 321 ? -19.292 -2.120 23.770 1.00 54.88 321 TYR A N 1
ATOM 2513 C CA . TYR A 1 321 ? -19.802 -0.872 24.322 1.00 54.88 321 TYR A CA 1
ATOM 2514 C C . TYR A 1 321 ? -20.202 0.083 23.178 1.00 54.88 321 TYR A C 1
ATOM 2516 O O . TYR A 1 321 ? -19.363 0.448 22.356 1.00 54.88 321 TYR A O 1
ATOM 2524 N N . GLY A 1 322 ? -21.481 0.473 23.111 1.00 55.78 322 GLY A N 1
ATOM 2525 C CA . GLY A 1 322 ? -22.023 1.415 22.118 1.00 55.78 322 GLY A CA 1
ATOM 2526 C C . GLY A 1 322 ? -23.409 1.014 21.595 1.00 55.78 322 GLY A C 1
ATOM 2527 O O . GLY A 1 322 ? -23.825 -0.129 21.734 1.00 55.78 322 GLY A O 1
ATOM 2528 N N . SER A 1 323 ? -24.152 1.955 21.002 1.00 49.38 323 SER A N 1
ATOM 2529 C CA . SER A 1 323 ? -25.397 1.636 20.281 1.00 49.38 323 SER A CA 1
ATOM 2530 C C . SER A 1 323 ? -25.077 1.308 18.821 1.00 49.38 323 SER A C 1
ATOM 2532 O O . SER A 1 323 ? -24.458 2.112 18.123 1.00 49.38 323 SER A O 1
ATOM 2534 N N . HIS A 1 324 ? -25.474 0.119 18.368 1.00 58.91 324 HIS A N 1
ATOM 2535 C CA . HIS A 1 324 ? -25.205 -0.355 17.009 1.00 58.91 324 HIS A CA 1
ATOM 2536 C C . HIS A 1 324 ? -26.301 0.070 16.048 1.00 58.91 324 HIS A C 1
ATOM 2538 O O . HIS A 1 324 ? -27.484 0.088 16.396 1.00 58.91 324 HIS A O 1
ATOM 2544 N N . LYS A 1 325 ? -25.901 0.374 14.815 1.00 60.09 325 LYS A N 1
ATOM 2545 C CA . LYS A 1 325 ? -26.843 0.551 13.718 1.00 60.09 325 LYS A CA 1
ATOM 2546 C C . LYS A 1 325 ? -26.896 -0.740 12.898 1.00 60.09 325 LYS A C 1
ATOM 2548 O O . LYS A 1 325 ? -25.863 -1.385 12.730 1.00 60.09 325 LYS A O 1
ATOM 2553 N N . PRO A 1 326 ? -28.076 -1.139 12.400 1.00 59.62 326 PRO A N 1
ATOM 2554 C CA . PRO A 1 326 ? -28.196 -2.340 11.581 1.00 59.62 326 PRO A CA 1
ATOM 2555 C C . PRO A 1 326 ? -27.359 -2.227 10.298 1.00 59.62 326 PRO A C 1
ATOM 2557 O O . PRO A 1 326 ? -27.203 -1.137 9.755 1.00 59.62 326 PRO A O 1
ATOM 2560 N N . LEU A 1 327 ? -26.863 -3.355 9.777 1.00 60.25 327 LEU A N 1
ATOM 2561 C CA . LEU A 1 327 ? -25.997 -3.417 8.584 1.00 60.25 327 LEU A CA 1
ATOM 2562 C C . LEU A 1 327 ? -26.595 -2.703 7.351 1.00 60.25 327 LEU A C 1
ATOM 2564 O O . LEU A 1 327 ? -25.883 -2.080 6.576 1.00 60.25 327 LEU A O 1
ATOM 2568 N N . TYR A 1 328 ? -27.919 -2.704 7.199 1.00 64.25 328 TYR A N 1
ATOM 2569 C CA . TYR A 1 328 ? -28.637 -2.063 6.087 1.00 64.25 328 TYR A CA 1
ATOM 2570 C C . TYR A 1 328 ? -28.893 -0.553 6.281 1.00 64.25 328 TYR A C 1
ATOM 2572 O O . TYR A 1 328 ? -29.669 0.046 5.536 1.00 64.25 328 TYR A O 1
ATOM 2580 N N . PHE A 1 329 ? -28.250 0.091 7.261 1.00 58.88 329 PHE A N 1
ATOM 2581 C CA . PHE A 1 329 ? -28.480 1.490 7.636 1.00 58.88 329 PHE A CA 1
ATOM 2582 C C . PHE A 1 329 ? -28.366 2.508 6.488 1.00 58.88 329 PHE A C 1
ATOM 2584 O O . PHE A 1 329 ? -29.127 3.472 6.457 1.00 58.88 329 PHE A O 1
ATOM 2591 N N . LEU A 1 330 ? -27.471 2.282 5.521 1.00 60.03 330 LEU A N 1
ATOM 2592 C CA . LEU A 1 330 ? -27.307 3.156 4.350 1.00 60.03 330 LEU A CA 1
ATOM 2593 C C . LEU A 1 330 ? -28.545 3.189 3.440 1.00 60.03 330 LEU A C 1
ATOM 2595 O O . LEU A 1 330 ? -28.802 4.207 2.800 1.00 60.03 330 LEU A O 1
ATOM 2599 N N . CYS A 1 331 ? -29.322 2.104 3.419 1.00 60.19 331 CYS A N 1
ATOM 2600 C CA . CYS A 1 331 ? -30.519 1.963 2.591 1.00 60.19 331 CYS A CA 1
ATOM 2601 C C . CYS A 1 331 ? -31.786 2.507 3.270 1.00 60.19 331 CYS A C 1
ATOM 2603 O O . CYS A 1 331 ? -32.840 2.539 2.642 1.00 60.19 331 CYS A O 1
ATOM 2605 N N . LEU A 1 332 ? -31.720 2.927 4.542 1.00 60.06 332 LEU A N 1
ATOM 2606 C CA . LEU A 1 332 ? -32.862 3.525 5.232 1.00 60.06 332 LEU A CA 1
ATOM 2607 C C . LEU A 1 332 ? -32.944 5.035 4.933 1.00 60.06 332 LEU A C 1
ATOM 2609 O O . LEU A 1 332 ? -32.082 5.796 5.386 1.00 60.06 332 LEU A O 1
ATOM 2613 N N . PRO A 1 333 ? -34.025 5.524 4.288 1.00 57.75 333 PRO A N 1
ATOM 2614 C CA . PRO A 1 333 ? -34.245 6.959 4.071 1.00 57.75 333 PRO A CA 1
ATOM 2615 C C . PRO A 1 333 ? -34.314 7.745 5.388 1.00 57.75 333 PRO A C 1
ATOM 2617 O O . PRO A 1 333 ? -33.994 8.932 5.434 1.00 57.75 333 PRO A O 1
ATOM 2620 N N . SER A 1 334 ? -34.691 7.075 6.483 1.00 61.94 334 SER A N 1
ATOM 2621 C CA . SER A 1 334 ? -34.758 7.659 7.821 1.00 61.94 334 SER A CA 1
ATOM 2622 C C . SER A 1 334 ? -33.399 8.114 8.359 1.00 61.94 334 SER A C 1
ATOM 2624 O O . SER A 1 334 ? -33.387 9.024 9.183 1.00 61.94 334 SER A O 1
ATOM 2626 N N . TYR A 1 335 ? -32.271 7.564 7.883 1.00 60.47 335 TYR A N 1
ATOM 2627 C CA . TYR A 1 335 ? -30.941 8.065 8.245 1.00 60.47 335 TYR A CA 1
ATOM 2628 C C . TYR A 1 335 ? -30.692 9.466 7.685 1.00 60.47 335 TYR A C 1
ATOM 2630 O O . TYR A 1 335 ? -30.322 10.379 8.425 1.00 60.47 335 TYR A O 1
ATOM 2638 N N . TRP A 1 336 ? -30.942 9.635 6.388 1.00 68.69 336 TRP A N 1
ATOM 2639 C CA . TRP A 1 336 ? -30.696 10.877 5.663 1.00 68.69 336 TRP A CA 1
ATOM 2640 C C . TRP A 1 336 ? -31.707 11.972 6.050 1.00 68.69 336 TRP A C 1
ATOM 2642 O O . TRP A 1 336 ? -31.340 13.137 6.186 1.00 68.69 336 TRP A O 1
ATOM 2652 N N . TYR A 1 337 ? -32.965 11.603 6.334 1.00 55.84 337 TYR A N 1
ATOM 2653 C CA . TYR A 1 337 ? -34.038 12.556 6.658 1.00 55.84 337 TYR A CA 1
ATOM 2654 C C . TYR A 1 337 ? -34.121 12.994 8.134 1.00 55.84 337 TYR A C 1
ATOM 2656 O O . TYR A 1 337 ? -34.767 14.003 8.432 1.00 55.84 337 TYR A O 1
ATOM 2664 N N . HIS A 1 338 ? -33.461 12.317 9.083 1.00 50.28 338 HIS A N 1
ATOM 2665 C CA . HIS A 1 338 ? -33.538 12.706 10.506 1.00 50.28 338 HIS A CA 1
ATOM 2666 C C . HIS A 1 338 ? -32.819 14.027 10.838 1.00 50.28 338 HIS A C 1
ATOM 2668 O O . HIS A 1 338 ? -33.032 14.592 11.914 1.00 50.28 338 HIS A O 1
ATOM 2674 N N . SER A 1 339 ? -31.983 14.540 9.927 1.00 48.97 339 SER A N 1
ATOM 2675 C CA . SER A 1 339 ? -31.332 15.850 10.067 1.00 48.97 339 SER A CA 1
ATOM 2676 C C . SER A 1 339 ? -32.300 17.023 9.866 1.00 48.97 339 SER A C 1
ATOM 2678 O O . SER A 1 339 ? -32.069 18.092 10.419 1.00 48.97 339 SER A O 1
ATOM 2680 N N . LEU A 1 340 ? -33.389 16.841 9.108 1.00 45.75 340 LEU A N 1
ATOM 2681 C CA . LEU A 1 340 ? -34.313 17.928 8.750 1.00 45.75 340 LEU A CA 1
ATOM 2682 C C . LEU A 1 340 ? -35.446 18.130 9.768 1.00 45.75 340 LEU A C 1
ATOM 2684 O O . LEU A 1 340 ? -35.990 19.222 9.878 1.00 45.75 340 LEU A O 1
ATOM 2688 N N . ARG A 1 341 ? -35.792 17.107 10.560 1.00 42.78 341 ARG A N 1
ATOM 2689 C CA . ARG A 1 341 ? -36.915 17.180 11.516 1.00 42.78 341 ARG A CA 1
ATOM 2690 C C . ARG A 1 341 ? -36.561 17.754 12.889 1.00 42.78 341 ARG A C 1
ATOM 2692 O O . ARG A 1 341 ? -37.462 18.036 13.669 1.00 42.78 341 ARG A O 1
ATOM 2699 N N . ARG A 1 342 ? -35.275 17.958 13.196 1.00 43.50 342 ARG A N 1
ATOM 2700 C CA . ARG A 1 342 ? -34.838 18.444 14.519 1.00 43.50 342 ARG A CA 1
ATOM 2701 C C . ARG A 1 342 ? -35.013 19.960 14.722 1.00 43.50 342 ARG A C 1
ATOM 2703 O O . ARG A 1 342 ? -34.689 20.451 15.795 1.00 43.50 342 ARG A O 1
ATOM 2710 N N . GLY A 1 343 ? -35.525 20.681 13.718 1.00 42.41 343 GLY A N 1
ATOM 2711 C CA . GLY A 1 343 ? -35.779 22.125 13.780 1.00 42.41 343 GLY A CA 1
ATOM 2712 C C . GLY A 1 343 ? -37.248 22.551 13.910 1.00 42.41 343 GLY A C 1
ATOM 2713 O O . GLY A 1 343 ? -37.485 23.741 14.059 1.00 42.41 343 GLY A O 1
ATOM 2714 N N . MET A 1 344 ? -38.233 21.641 13.850 1.00 40.50 344 MET A N 1
ATOM 2715 C CA . MET A 1 344 ? -39.645 22.043 13.687 1.00 40.50 344 MET A CA 1
ATOM 2716 C C . MET A 1 344 ? -40.637 21.223 14.524 1.00 40.50 344 MET A C 1
ATOM 2718 O O . MET A 1 344 ? -41.618 20.690 14.011 1.00 40.50 344 MET A O 1
ATOM 2722 N N . SER A 1 345 ? -40.394 21.122 15.828 1.00 38.31 345 SER A N 1
ATOM 2723 C CA . SER A 1 345 ? -41.458 20.800 16.786 1.00 38.31 345 SER A CA 1
ATOM 2724 C C . SER A 1 345 ? -41.076 21.303 18.175 1.00 38.31 345 SER A C 1
ATOM 2726 O O . SER A 1 345 ? -40.647 20.533 19.034 1.00 38.31 345 SER A O 1
ATOM 2728 N N . SER A 1 346 ? -41.201 22.611 18.393 1.00 34.16 346 SER A N 1
ATOM 2729 C CA . SER A 1 346 ? -41.456 23.125 19.737 1.00 34.16 346 SER A CA 1
ATOM 2730 C C . SER A 1 346 ? -42.915 22.800 20.076 1.00 34.16 346 SER A C 1
ATOM 2732 O O . SER A 1 346 ? -43.798 23.264 19.351 1.00 34.16 346 SER A O 1
ATOM 2734 N N . PRO A 1 347 ? -43.214 22.016 21.122 1.00 42.06 347 PRO A N 1
ATOM 2735 C CA . PRO A 1 347 ? -44.571 21.944 21.640 1.00 42.06 347 PRO A CA 1
ATOM 2736 C C . PRO A 1 347 ? -44.923 23.330 22.193 1.00 42.06 347 PRO A C 1
ATOM 2738 O O . PRO A 1 347 ? -44.206 23.847 23.051 1.00 42.06 347 PRO A O 1
ATOM 2741 N N . SER A 1 348 ? -45.975 23.954 21.665 1.00 35.78 348 SER A N 1
ATOM 2742 C CA . SER A 1 348 ? -46.616 25.104 22.300 1.00 35.78 348 SER A CA 1
ATOM 2743 C C . SER A 1 348 ? -47.216 24.627 23.622 1.00 35.78 348 SER A C 1
ATOM 2745 O O . SER A 1 348 ? -48.081 23.751 23.625 1.00 35.78 348 SER A O 1
ATOM 2747 N N . TRP A 1 349 ? -46.709 25.153 24.733 1.00 38.34 349 TRP A N 1
ATOM 2748 C CA . TRP A 1 349 ? -47.234 24.886 26.066 1.00 38.34 349 TRP A CA 1
ATOM 2749 C C . TRP A 1 349 ? -48.336 25.894 26.374 1.00 38.34 349 TRP A C 1
ATOM 2751 O O . TRP A 1 349 ? -48.049 26.954 26.915 1.00 38.34 349 TRP A O 1
ATOM 2761 N N . ASP A 1 350 ? -49.572 25.548 26.040 1.00 38.47 350 ASP A N 1
ATOM 2762 C CA . ASP A 1 350 ? -50.753 26.127 26.673 1.00 38.47 350 ASP A CA 1
ATOM 2763 C C . ASP A 1 350 ? -51.530 24.959 27.284 1.00 38.47 350 ASP A C 1
ATOM 2765 O O . ASP A 1 350 ? -52.075 24.147 26.542 1.00 38.47 350 ASP A O 1
ATOM 2769 N N . ASP A 1 351 ? -51.450 24.801 28.612 1.00 36.75 351 ASP A N 1
ATOM 2770 C CA . ASP A 1 351 ? -52.592 24.463 29.482 1.00 36.75 351 ASP A CA 1
ATOM 2771 C C . ASP A 1 351 ? -52.189 24.321 30.973 1.00 36.75 351 ASP A C 1
ATOM 2773 O O . ASP A 1 351 ? -51.011 24.105 31.282 1.00 36.75 351 ASP A O 1
ATOM 2777 N N . PRO A 1 352 ? -53.142 24.527 31.910 1.00 45.66 352 PRO A N 1
ATOM 2778 C CA . PRO A 1 352 ? -52.890 25.195 33.185 1.00 45.66 352 PRO A CA 1
ATOM 2779 C C . PRO A 1 352 ? -52.523 24.273 34.358 1.00 45.66 352 PRO A C 1
ATOM 2781 O O . PRO A 1 352 ? -52.613 23.048 34.311 1.00 45.66 352 PRO A O 1
ATOM 2784 N N . GLU A 1 353 ? -52.095 24.947 35.425 1.00 42.47 353 GLU A N 1
ATOM 2785 C CA . GLU A 1 353 ? -51.625 24.476 36.728 1.00 42.47 353 GLU A CA 1
ATOM 2786 C C . GLU A 1 353 ? -52.326 23.221 37.280 1.00 42.47 353 GLU A C 1
ATOM 2788 O O . GLU A 1 353 ? -53.534 23.184 37.512 1.00 42.47 353 GLU A O 1
ATOM 2793 N N . GLY A 1 354 ? -51.510 22.206 37.578 1.00 32.44 354 GLY A N 1
ATOM 2794 C CA . GLY A 1 354 ? -51.885 21.002 38.312 1.00 32.44 354 GLY A CA 1
ATOM 2795 C C . GLY A 1 354 ? -50.751 20.587 39.244 1.00 32.44 354 GLY A C 1
ATOM 2796 O O . GLY A 1 354 ? -49.854 19.833 38.873 1.00 32.44 354 GLY A O 1
ATOM 2797 N N . GLU A 1 355 ? -50.793 21.132 40.451 1.00 44.34 355 GLU A N 1
ATOM 2798 C CA . GLU A 1 355 ? -49.910 20.900 41.590 1.00 44.34 355 GLU A CA 1
ATOM 2799 C C . GLU A 1 355 ? -49.768 19.409 41.936 1.00 44.34 355 GLU A C 1
ATOM 2801 O O . GLU A 1 355 ? -50.756 18.768 42.293 1.00 44.34 355 GLU A O 1
ATOM 2806 N N . ARG A 1 356 ? -48.547 18.848 41.852 1.00 35.69 356 ARG A N 1
ATOM 2807 C CA . ARG A 1 356 ? -48.177 17.584 42.518 1.00 35.69 356 ARG A CA 1
ATOM 2808 C C . ARG A 1 356 ? -46.722 17.579 42.986 1.00 35.69 356 ARG A C 1
ATOM 2810 O O . ARG A 1 356 ? -45.783 17.652 42.196 1.00 35.69 356 ARG A O 1
ATOM 2817 N N . ASP A 1 357 ? -46.621 17.469 44.301 1.00 39.03 357 ASP A N 1
ATOM 2818 C CA . ASP A 1 357 ? -45.456 17.342 45.165 1.00 39.03 357 ASP A CA 1
ATOM 2819 C C . ASP A 1 357 ? -44.533 16.153 44.839 1.00 39.03 357 ASP A C 1
ATOM 2821 O O . ASP A 1 357 ? -44.987 15.108 44.368 1.00 39.03 357 ASP A O 1
ATOM 2825 N N . GLY A 1 358 ? -43.254 16.277 45.222 1.00 34.72 358 GLY A N 1
ATOM 2826 C CA . GLY A 1 358 ? -42.438 15.114 45.596 1.00 34.72 358 GLY A CA 1
ATOM 2827 C C . GLY A 1 358 ? -40.991 15.069 45.089 1.00 34.72 358 GLY A C 1
ATOM 2828 O O . GLY A 1 358 ? -40.732 14.665 43.960 1.00 34.72 358 GLY A O 1
ATOM 2829 N N . GLY A 1 359 ? -40.041 15.336 45.997 1.00 33.00 359 GLY A N 1
ATOM 2830 C CA . GLY A 1 359 ? -38.727 14.670 46.008 1.00 33.00 359 GLY A CA 1
ATOM 2831 C C . GLY A 1 359 ? -37.535 15.461 45.465 1.00 33.00 359 GLY A C 1
ATOM 2832 O O . GLY A 1 359 ? -36.982 15.124 44.422 1.00 33.00 359 GLY A O 1
ATOM 2833 N N . GLY A 1 360 ? -37.091 16.486 46.197 1.00 31.80 360 GLY A N 1
ATOM 2834 C CA . GLY A 1 360 ? -35.803 17.139 45.954 1.00 31.80 360 GLY A CA 1
ATOM 2835 C C . GLY A 1 360 ? -34.633 16.365 46.571 1.00 31.80 360 GLY A C 1
ATOM 2836 O O . GLY A 1 360 ? -34.659 16.069 47.761 1.00 31.80 360 GLY A O 1
ATOM 2837 N N . PHE A 1 361 ? -33.580 16.116 45.789 1.00 36.28 361 PHE A N 1
ATOM 2838 C CA . PHE A 1 361 ? -32.229 15.954 46.332 1.00 36.28 361 PHE A CA 1
ATOM 2839 C C . PHE A 1 361 ? -31.593 17.344 46.418 1.00 36.28 361 PHE A C 1
ATOM 2841 O O . PHE A 1 361 ? -31.464 18.044 45.412 1.00 36.28 361 PHE A O 1
ATOM 2848 N N . VAL A 1 362 ? -31.270 17.762 47.641 1.00 39.97 362 VAL A N 1
ATOM 2849 C CA . VAL A 1 362 ? -30.602 19.025 47.962 1.00 39.97 362 VAL A CA 1
ATOM 2850 C C . VAL A 1 362 ? -29.217 18.672 48.488 1.00 39.97 362 VAL A C 1
ATOM 2852 O O . VAL A 1 362 ? -29.101 18.164 49.597 1.00 39.97 362 VAL A O 1
ATOM 2855 N N . GLU A 1 363 ? -28.173 18.958 47.713 1.00 38.75 363 GLU A N 1
ATOM 2856 C CA . GLU A 1 363 ? -26.877 19.283 48.306 1.00 38.75 363 GLU A CA 1
ATOM 2857 C C . GLU A 1 363 ? -26.866 20.789 48.550 1.00 38.75 363 GLU A C 1
ATOM 2859 O O . GLU A 1 363 ? -26.998 21.596 47.627 1.00 38.75 363 GLU A O 1
ATOM 2864 N N . ALA A 1 364 ? -26.798 21.155 49.825 1.00 43.50 364 ALA A N 1
ATOM 2865 C CA . ALA A 1 364 ? -26.595 22.523 50.249 1.00 43.50 364 ALA A CA 1
ATOM 2866 C C . ALA A 1 364 ? -25.093 22.814 50.232 1.00 43.50 364 ALA A C 1
ATOM 2868 O O . ALA A 1 364 ? -24.322 22.126 50.897 1.00 43.50 364 ALA A O 1
ATOM 2869 N N . ASN A 1 365 ? -24.693 23.868 49.525 1.00 34.47 365 ASN A N 1
ATOM 2870 C CA . ASN A 1 365 ? -23.598 24.692 50.008 1.00 34.47 365 ASN A CA 1
ATOM 2871 C C . ASN A 1 365 ? -23.846 26.150 49.618 1.00 34.47 365 ASN A C 1
ATOM 2873 O O . ASN A 1 365 ? -24.058 26.482 48.451 1.00 34.47 365 ASN A O 1
ATOM 2877 N N . GLU A 1 366 ? -23.900 26.994 50.642 1.00 47.94 366 GLU A N 1
ATOM 2878 C CA . GLU A 1 366 ? -24.117 28.431 50.560 1.00 47.94 366 GLU A CA 1
ATOM 2879 C C . GLU A 1 366 ? -22.814 29.136 50.183 1.00 47.94 366 GLU A C 1
ATOM 2881 O O . GLU A 1 366 ? -21.777 28.851 50.780 1.00 47.94 366 GLU A O 1
ATOM 2886 N N . SER A 1 367 ? -22.889 30.070 49.226 1.00 42.16 367 SER A N 1
ATOM 2887 C CA . SER A 1 367 ? -22.201 31.380 49.178 1.00 42.16 367 SER A CA 1
ATOM 2888 C C . SER A 1 367 ? -21.979 31.807 47.724 1.00 42.16 367 SER A C 1
ATOM 2890 O O . SER A 1 367 ? -21.107 31.267 47.049 1.00 42.16 367 SER A O 1
ATOM 2892 N N . GLY A 1 368 ? -22.712 32.820 47.255 1.00 41.72 368 GLY A N 1
ATOM 2893 C CA . GLY A 1 368 ? -22.366 33.546 46.026 1.00 41.72 368 GLY A CA 1
ATOM 2894 C C . GLY A 1 368 ? -23.453 33.541 44.955 1.00 41.72 368 GLY A C 1
ATOM 2895 O O . GLY A 1 368 ? -23.734 32.537 44.311 1.00 41.72 368 GLY A O 1
ATOM 2896 N N . ASP A 1 369 ? -24.048 34.710 44.778 1.00 50.34 369 ASP A N 1
ATOM 2897 C CA . ASP A 1 369 ? -25.174 35.066 43.924 1.00 50.34 369 ASP A CA 1
ATOM 2898 C C . ASP A 1 369 ? -24.968 34.747 42.424 1.00 50.34 369 ASP A C 1
ATOM 2900 O O . ASP A 1 369 ? -24.360 35.524 41.685 1.00 50.34 369 ASP A O 1
ATOM 2904 N N . ARG A 1 370 ? -25.444 33.559 42.008 1.00 48.03 370 ARG A N 1
ATOM 2905 C CA . ARG A 1 370 ? -26.097 33.195 40.724 1.00 48.03 370 ARG A CA 1
ATOM 2906 C C . ARG A 1 370 ? -26.020 31.675 40.510 1.00 48.03 370 ARG A C 1
ATOM 2908 O O . ARG A 1 370 ? -25.173 31.182 39.770 1.00 48.03 370 ARG A O 1
ATOM 2915 N N . SER A 1 371 ? -26.934 30.915 41.118 1.00 49.47 371 SER A N 1
ATOM 2916 C CA . SER A 1 371 ? -27.124 29.496 40.788 1.00 49.47 371 SER A CA 1
ATOM 2917 C C . SER A 1 371 ? -28.339 29.330 39.870 1.00 49.47 371 SER A C 1
ATOM 2919 O O . SER A 1 371 ? -29.490 29.525 40.258 1.00 49.47 371 SER A O 1
ATOM 2921 N N . ALA A 1 372 ? -28.094 28.999 38.600 1.00 59.78 372 ALA A N 1
ATOM 2922 C CA . ALA A 1 372 ? -29.164 28.619 37.686 1.00 59.78 372 ALA A CA 1
ATOM 2923 C C . ALA A 1 372 ? -29.751 27.277 38.151 1.00 59.78 372 ALA A C 1
ATOM 2925 O O . ALA A 1 372 ? -29.111 26.230 38.050 1.00 59.78 372 ALA A O 1
ATOM 2926 N N . ARG A 1 373 ? -30.970 27.308 38.695 1.00 52.69 373 ARG A N 1
ATOM 2927 C CA . ARG A 1 373 ? -31.662 26.121 39.203 1.00 52.69 373 ARG A CA 1
ATOM 2928 C C . ARG A 1 373 ? -32.494 25.494 38.087 1.00 52.69 373 ARG A C 1
ATOM 2930 O O . ARG A 1 373 ? -33.631 25.894 37.858 1.00 52.69 373 ARG A O 1
ATOM 2937 N N . ILE A 1 374 ? -31.942 24.501 37.395 1.00 63.28 374 ILE A N 1
ATOM 2938 C CA . ILE A 1 374 ? -32.697 23.720 36.407 1.00 63.28 374 ILE A CA 1
ATOM 2939 C C . ILE A 1 374 ? -33.645 22.782 37.172 1.00 63.28 374 ILE A C 1
ATOM 2941 O O . ILE A 1 374 ? -33.205 21.856 37.851 1.00 63.28 374 ILE A O 1
ATOM 2945 N N . ARG A 1 375 ? -34.954 23.043 37.099 1.00 64.75 375 ARG A N 1
ATOM 2946 C CA . ARG A 1 375 ? -36.023 22.191 37.647 1.00 64.75 375 ARG A CA 1
ATOM 2947 C C . ARG A 1 375 ? -36.811 21.564 36.493 1.00 64.75 375 ARG A C 1
ATOM 2949 O O . ARG A 1 375 ? -37.006 22.210 35.472 1.00 64.75 375 ARG A O 1
ATOM 2956 N N . GLY A 1 376 ? -37.276 20.324 36.661 1.00 63.41 376 GLY A N 1
ATOM 2957 C CA . GLY A 1 376 ? -38.218 19.692 35.723 1.00 63.41 376 GLY A CA 1
ATOM 2958 C C . GLY A 1 376 ? -37.611 18.858 34.587 1.00 63.41 376 GLY A C 1
ATOM 2959 O O . GLY A 1 376 ? -38.292 18.617 33.593 1.00 63.41 376 GLY A O 1
ATOM 2960 N N . LEU A 1 377 ? -36.368 18.372 34.707 1.00 69.50 377 LEU A N 1
ATOM 2961 C CA . LEU A 1 377 ? -35.819 17.417 33.735 1.00 69.50 377 LEU A CA 1
ATOM 2962 C C . LEU A 1 377 ? -36.565 16.076 33.829 1.00 69.50 377 LEU A C 1
ATOM 2964 O O . LEU A 1 377 ? -36.273 15.238 34.678 1.00 69.50 377 LEU A O 1
ATOM 2968 N N . ARG A 1 378 ? -37.538 15.869 32.938 1.00 71.12 378 ARG A N 1
ATOM 2969 C CA . ARG A 1 378 ? -38.254 14.601 32.773 1.00 71.12 378 ARG A CA 1
ATOM 2970 C C . ARG A 1 378 ? -37.686 13.853 31.571 1.00 71.12 378 ARG A C 1
ATOM 2972 O O . ARG A 1 378 ? -37.749 14.334 30.444 1.00 71.12 378 ARG A O 1
ATOM 2979 N N . LYS A 1 379 ? -37.175 12.641 31.797 1.00 65.19 379 LYS A N 1
ATOM 2980 C CA . LYS A 1 379 ? -36.781 11.727 30.719 1.00 65.19 379 LYS A CA 1
ATOM 2981 C C . LYS A 1 379 ? -38.027 10.994 30.217 1.00 65.19 379 LYS A C 1
ATOM 2983 O O . LYS A 1 379 ? -38.518 10.090 30.885 1.00 65.19 379 LYS A O 1
ATOM 2988 N N . VAL A 1 380 ? -38.563 11.410 29.071 1.00 69.56 380 VAL A N 1
ATOM 2989 C CA . VAL A 1 380 ? -39.673 10.716 28.398 1.00 69.56 380 VAL A CA 1
ATOM 2990 C C . VAL A 1 380 ? -39.076 9.755 27.375 1.00 69.56 380 VAL A C 1
ATOM 2992 O O . VAL A 1 380 ? -38.411 10.185 26.435 1.00 69.56 380 VAL A O 1
ATOM 2995 N N . PHE A 1 381 ? -39.271 8.452 27.574 1.00 72.19 381 PHE A N 1
ATOM 2996 C CA . PHE A 1 381 ? -38.907 7.448 26.577 1.00 72.19 381 PHE A CA 1
ATOM 2997 C C . PHE A 1 381 ? -40.084 7.261 25.612 1.00 72.19 381 PHE A C 1
ATOM 2999 O O . PHE A 1 381 ? -41.199 7.037 26.085 1.00 72.19 381 PHE A O 1
ATOM 3006 N N . PRO A 1 382 ? -39.881 7.331 24.286 1.00 54.50 382 PRO A N 1
ATOM 3007 C CA . PRO A 1 382 ? -40.909 6.897 23.354 1.00 54.50 382 PRO A CA 1
ATOM 3008 C C . PRO A 1 382 ? -41.091 5.383 23.506 1.00 54.50 382 PRO A C 1
ATOM 3010 O O . PRO A 1 382 ? -40.133 4.619 23.369 1.00 54.50 382 PRO A O 1
ATOM 3013 N N . LEU A 1 383 ? -42.313 4.954 23.821 1.00 62.12 383 LEU A N 1
ATOM 3014 C CA . LEU A 1 383 ? -42.685 3.542 23.774 1.00 62.12 383 LEU A CA 1
ATOM 3015 C C . LEU A 1 383 ? -42.546 3.058 22.319 1.00 62.12 383 LEU A C 1
ATOM 3017 O O . LEU A 1 383 ? -42.971 3.774 21.404 1.00 62.12 383 LEU A O 1
ATOM 3021 N N . PRO A 1 384 ? -41.946 1.882 22.065 1.00 53.41 384 PRO A N 1
ATOM 3022 C CA . PRO A 1 384 ? -41.990 1.285 20.739 1.00 53.41 384 PRO A CA 1
ATOM 3023 C C . PRO A 1 384 ? -43.457 1.065 20.352 1.00 53.41 384 PRO A C 1
ATOM 3025 O O . PRO A 1 384 ? -44.263 0.638 21.176 1.00 53.41 384 PRO A O 1
ATOM 3028 N N . PHE A 1 385 ? -43.787 1.431 19.112 1.00 51.09 385 PHE A N 1
ATOM 3029 C CA . PHE A 1 385 ? -45.118 1.361 18.505 1.00 51.09 385 PHE A CA 1
ATOM 3030 C C . PHE A 1 385 ? -45.972 0.191 19.030 1.00 51.09 385 PHE A C 1
ATOM 3032 O O . PHE A 1 385 ? -45.611 -0.966 18.833 1.00 51.09 385 PHE A O 1
ATOM 3039 N N . GLY A 1 386 ? -47.139 0.504 19.607 1.00 52.00 386 GLY A N 1
ATOM 3040 C CA . GLY A 1 386 ? -48.245 -0.454 19.705 1.00 52.00 386 GLY A CA 1
ATOM 3041 C C . GLY A 1 386 ? -48.600 -1.033 21.077 1.00 52.00 386 GLY A C 1
ATOM 3042 O O . GLY A 1 386 ? -49.167 -2.119 21.105 1.00 52.00 386 GLY A O 1
ATOM 3043 N N . MET A 1 387 ? -48.350 -0.348 22.195 1.00 44.00 387 MET A N 1
ATOM 3044 C CA . MET A 1 387 ? -49.096 -0.615 23.438 1.00 44.00 387 MET A CA 1
ATOM 3045 C C . MET A 1 387 ? -49.463 0.697 24.131 1.00 44.00 387 MET A C 1
ATOM 3047 O O . MET A 1 387 ? -48.627 1.329 24.776 1.00 44.00 387 MET A O 1
ATOM 3051 N N . GLY A 1 388 ? -50.718 1.093 23.942 1.00 38.41 388 GLY A N 1
ATOM 3052 C CA . GLY A 1 388 ? -51.449 2.102 24.699 1.00 38.41 388 GLY A CA 1
ATOM 3053 C C . GLY A 1 388 ? -52.835 1.558 24.991 1.00 38.41 388 GLY A C 1
ATOM 3054 O O . GLY A 1 388 ? -53.362 0.864 24.089 1.00 38.41 388 GLY A O 1
#

Secondary structure (DSSP, 8-state):
---EEEEEEE-TTTTTSTTGGGT---TTS--EEEEEETTT--SHHHHHHHHHTTS--TT----HHHHHHHHHHHHTT--HHHHHHHHTTT--EEEEEE---------HHHHHHHHHHHHHHHHHTHHHHHHHHHHHHHHHHTTHHHHHHHTT--HHHHHHHHHHHHHHHHHHHHHHHHHHHHHHT-SSS-HHHHHHHHHHHHHHHHHHHHHHGGG-SSHHHHHHHHHHHHHHHHTHHHHTTT---HHHHHHHHHHTTSHHHHHHHHHHHHHHHHHHT----TTTTT-TTT-HHHHHHHHHHHHHHHHHHHHHHHHHS--SSSPPPPTTGGG-HHHHHTTTGGGS------------------------S-----------PPPPSS--

pLDDT: mean 70.78, std 20.32, range [30.25, 96.31]

InterPro domains:
  IPR013525 ABC-2 type transporter, transmembrane domain [PF12698] (26-312)
  IPR026082 ABC transporter A [PTHR19229] (91-336)

Foldseek 3Di:
DQQKKKKKFFDPVPCPDPCVLVVHDDPPGPMDIFIDRLVPPPDLVVVVCRVCVPPDPPDDDDDPVLSVVCNVCVSVVNCVSVQVVVVVVVGRDMDIDHDDDPDQFFDPCLVVCVLVVLLVVLLVCLQVLLVLLLVLLVCLLVVVLVVVVVVVDDPVVSLVVSLVVVLVVQLVVLLVVLVVCCVPPQVQADSVVSSLLSSLLSLLSSLLSLLLSLQDNHSVVRSVVVSVVSSVLQCVLVVCVPPPDPVVVVVLLVSLLSSSNLSSLLSSLQSVCVSRPNGHDPVCQPPVVSCNVSSSVSSNVSSVVSNVSSVLSNQAPDDVDDDHDHSCLVVDVCVVCVVPPPPPDDDDDDDDDDDDDDDDDDDDDDDDPDDDDDPDDDDDDDDPPDDD

Sequence (388 aa):
TSGFLSLQFGLHEYVNSPYFKQGIEVSNVPSASVAIDLTNVTDAQELIEGIFEGIDLTGNSFNQDDLETLVNNTRNGDFSVLNEFLTIQGLTSVVAIPYPTDEYSFNVFYVAAGPLMGIVTSLSMMYPVSQLLKNIVTEKETRSKETMKIMGMKSWTFMLSWSITYFIPFSFIAFIVGSLFSASMFPNSSLSMLIVFIWLFNMSCLAFALFVSTFFSQAKPAGIIGPVLLFVLTLPRYVFFGSEDTAAQSEILGVMVLSPTAFAFGIDIFLSLEGIGQGLTWENYDNPELGFGNVLRFLFLDTLIYLFLAWYAEQTVPNTYGSHKPLYFLCLPSYWYHSLRRGMSSPSWDDPEGERDGGGFVEANESGDRSARIRGLRKVFPLPFGMG

Organism: NCBI:txid1561963